Protein AF-0000000078901735 (afdb_homodimer)

Nearest PDB structures (foldseek):
  7tb6-assembly1_A-2  TM=8.812E-01  e=8.054E-28  Stenotrophomonas maltophilia
  9c5g-assembly1_A  TM=8.870E-01  e=1.005E-25  Rhizobium leguminosarum
  7t8l-assembly1_B  TM=7.316E-01  e=4.405E-24  Acinetobacter sp. NEB 394
  7t8l-assembly1_A  TM=7.344E-01  e=2.436E-22  Acinetobacter sp. NEB 394
  7tb5-assembly1_A-2  TM=6.119E-01  e=9.606E-23  Pseudomonas aeruginosa

Foldseek 3Di:
DDPVLLVLLQVQLVCCVQPFWDALVLSCVQVVDDSVVSVVSVVVNCVVPPQQWDADPVVRIIGGHDVHDDDRDDDDPVVVVVLVVCVQVVNVPNVSDDCPRPPDDDDDDAPDLDFDPVLVVVLVVLQVQQKKWFWFFDDPVDPGTDTFIWGFNDWDDLPRFIWGQTQTPVVRATATGTSSGTDDTDDMGHHDDDPVPNQQQPKKKKWKKFFDPPDDPVLRVVLCVVQVNDPRIDIDIDRSNNVCSVCVVLVANDDLVVDDSSVSGMYTPDMDTDD/DDPVLLVLLQVQLVCCVPPFWDALVLSCVQVVDDSVVSVVSVVVNCVVPPPQWDADPVVRIIGGHDVHDDDRYDDDPVVVVVLVVCVQVVNVPNVSDDPPRDPDDDDDDAPDLDFDPVLVVVLVVLQVQQKKWFWFFDDPVDPGTDTFIWGFNDWDDLPRFIWGFTQTPVVRATATGTSSGTDDTDDMGHHDDDPVPNQQQPKKKKWKKFFDPPDDPVLRVVLCVVQVNDPRIDIDIDRSNNVCSVCVVLVANDDLVVDDSSVSGMYTPDMDTDD

Radius of gyration: 25.25 Å; Cα contacts (8 Å, |Δi|>4): 1010; chains: 2; bounding box: 64×62×56 Å

Solvent-accessible surface area (backbone atoms only — not comparable to full-atom values): 29776 Å² total; per-residue (Å²): 130,56,64,56,55,52,52,52,51,30,47,48,39,50,32,25,67,65,57,35,39,46,40,54,64,57,44,22,70,58,61,57,45,50,71,67,53,28,48,48,50,54,51,50,46,43,68,75,40,71,67,31,56,42,79,35,77,91,75,63,31,33,29,48,28,89,79,52,66,71,87,76,43,77,83,49,40,67,52,55,53,48,48,54,52,34,43,75,70,65,60,35,83,73,70,54,71,74,60,89,66,57,60,53,64,52,62,49,75,69,76,63,55,73,45,57,41,69,58,51,39,52,49,45,44,22,31,72,64,46,21,21,34,32,29,36,30,42,40,66,82,35,72,54,67,42,79,45,48,35,30,33,54,30,40,35,34,47,83,79,53,52,24,35,35,19,39,30,65,86,76,69,44,72,47,74,41,56,46,44,34,52,76,44,74,80,45,75,43,77,44,82,78,59,74,86,69,38,56,43,64,72,34,38,27,38,40,31,32,27,58,28,87,80,44,51,72,18,30,38,53,30,46,32,52,45,46,54,33,58,97,62,34,33,79,46,75,36,37,48,69,43,41,66,38,38,29,47,71,68,58,56,70,53,70,54,80,81,39,57,44,90,74,42,45,45,37,78,74,47,78,40,79,54,134,129,56,62,57,55,52,52,52,50,29,47,47,40,51,32,26,67,64,56,35,40,45,40,53,64,60,44,22,72,57,62,55,46,50,72,66,55,28,48,48,50,54,49,50,46,44,68,75,41,69,68,32,56,41,79,36,76,91,76,66,29,33,29,48,28,88,78,53,67,71,86,77,44,75,83,49,39,68,53,56,55,50,48,54,52,35,42,75,70,65,60,35,82,73,69,54,72,73,61,89,65,57,58,54,63,51,63,48,75,68,76,62,55,74,45,59,40,68,58,52,38,51,50,44,45,21,31,70,64,47,20,20,35,32,29,36,32,44,40,68,82,36,71,54,66,41,78,44,48,35,30,34,55,30,38,36,34,48,86,81,55,51,25,34,35,19,40,29,65,85,79,69,44,72,48,73,40,56,46,46,34,51,76,46,75,80,47,75,44,78,44,82,79,60,74,87,70,38,57,45,65,72,35,37,26,38,40,31,32,26,59,29,87,80,45,51,72,19,30,37,53,30,46,33,51,44,46,55,33,57,96,62,34,34,79,44,76,36,37,49,67,41,41,67,39,37,30,47,70,68,58,56,71,52,70,53,80,80,39,56,44,90,74,40,46,45,37,78,72,47,78,42,81,54,132

Organism: Rhodospirillum centenum (strain ATCC 51521 / SW) (NCBI:txid414684)

InterPro domains:
  IPR016634 DNA-binding transcriptional repressor CapW-like [PIRSF015558] (2-267)
  IPR026881 WYL domain [PF13280] (119-185)
  IPR051534 CBASS antivirus and pafABC operon-associated protein [PTHR34580] (100-204)
  IPR059019 DNA-binding transcriptional repressor CapW, winged helix-turn-helix domain [PF26109] (6-85)
  IPR059020 DNA-binding transcriptional repressor CapW, C-terminal dimerisation domain [PF26107] (206-271)

Structure (mmCIF, N/CA/C/O backbone):
data_AF-0000000078901735-model_v1
#
loop_
_entity.id
_entity.type
_entity.pdbx_description
1 polymer 'WYL domain-containing protein'
#
loop_
_atom_site.group_PDB
_atom_site.id
_atom_site.type_symbol
_atom_site.label_atom_id
_atom_site.label_alt_id
_atom_site.label_comp_id
_atom_site.label_asym_id
_atom_site.label_entity_id
_atom_site.label_seq_id
_atom_site.pdbx_PDB_ins_code
_atom_site.Cartn_x
_atom_site.Cartn_y
_atom_site.Cartn_z
_atom_site.occupancy
_atom_site.B_iso_or_equiv
_atom_site.auth_seq_id
_atom_site.auth_comp_id
_atom_site.auth_asym_id
_atom_site.auth_atom_id
_atom_site.pdbx_PDB_model_num
ATOM 1 N N . MET A 1 1 ? 32.562 -7.629 4.133 1 49.19 1 MET A N 1
ATOM 2 C CA . MET A 1 1 ? 32.156 -7.184 2.805 1 49.19 1 MET A CA 1
ATOM 3 C C . MET A 1 1 ? 31.531 -5.789 2.867 1 49.19 1 MET A C 1
ATOM 5 O O . MET A 1 1 ? 30.812 -5.469 3.814 1 49.19 1 MET A O 1
ATOM 9 N N . ARG A 1 2 ? 31.938 -4.867 2.094 1 59.78 2 ARG A N 1
ATOM 10 C CA . ARG A 1 2 ? 31.484 -3.48 2.082 1 59.78 2 ARG A CA 1
ATOM 11 C C . ARG A 1 2 ? 30.016 -3.387 1.713 1 59.78 2 ARG A C 1
ATOM 13 O O . ARG A 1 2 ? 29.516 -4.188 0.918 1 59.78 2 ARG A O 1
ATOM 20 N N . TRP A 1 3 ? 29.359 -2.676 2.422 1 60.59 3 TRP A N 1
ATOM 21 C CA . TRP A 1 3 ? 27.906 -2.498 2.314 1 60.59 3 TRP A CA 1
ATOM 22 C C . TRP A 1 3 ? 27.484 -2.354 0.857 1 60.59 3 TRP A C 1
ATOM 24 O O . TRP A 1 3 ? 26.531 -2.994 0.416 1 60.59 3 TRP A O 1
ATOM 34 N N . GLY A 1 4 ? 28.312 -1.696 0.152 1 69.25 4 GLY A N 1
ATOM 35 C CA . GLY A 1 4 ? 28.016 -1.485 -1.253 1 69.25 4 GLY A CA 1
ATOM 36 C C . GLY A 1 4 ? 28.016 -2.766 -2.064 1 69.25 4 GLY A C 1
ATOM 37 O O . GLY A 1 4 ? 27.125 -3.002 -2.873 1 69.25 4 GLY A O 1
ATOM 38 N N . ILE A 1 5 ? 29.016 -3.549 -1.747 1 76.69 5 ILE A N 1
ATOM 39 C CA . ILE A 1 5 ? 29.141 -4.809 -2.475 1 76.69 5 ILE A CA 1
ATOM 40 C C . ILE A 1 5 ? 27.984 -5.734 -2.1 1 76.69 5 ILE A C 1
ATOM 42 O O . ILE A 1 5 ? 27.375 -6.355 -2.971 1 76.69 5 ILE A O 1
ATOM 46 N N . ARG A 1 6 ? 27.703 -5.789 -0.841 1 81.06 6 ARG A N 1
ATOM 47 C CA . ARG A 1 6 ? 26.625 -6.668 -0.39 1 81.06 6 ARG A CA 1
ATOM 48 C C . ARG A 1 6 ? 25.297 -6.301 -1.06 1 81.06 6 ARG A C 1
ATOM 50 O O . ARG A 1 6 ? 24.547 -7.18 -1.474 1 81.06 6 ARG A O 1
ATOM 57 N N . HIS A 1 7 ? 25.078 -5.039 -1.22 1 80.31 7 HIS A N 1
ATOM 58 C CA . HIS A 1 7 ? 23.844 -4.574 -1.844 1 80.31 7 HIS A CA 1
ATOM 59 C C . HIS A 1 7 ? 23.781 -4.992 -3.309 1 80.31 7 HIS A C 1
ATOM 61 O O . HIS A 1 7 ? 22.719 -5.367 -3.803 1 80.31 7 HIS A O 1
ATOM 67 N N . ARG A 1 8 ? 24.906 -4.895 -3.904 1 85.31 8 ARG A N 1
ATOM 68 C CA . ARG A 1 8 ? 24.922 -5.273 -5.312 1 85.31 8 ARG A CA 1
ATOM 69 C C . ARG A 1 8 ? 24.766 -6.777 -5.48 1 85.31 8 ARG A C 1
ATOM 71 O O . ARG A 1 8 ? 24.109 -7.238 -6.422 1 85.31 8 ARG A O 1
ATOM 78 N N . LEU A 1 9 ? 25.312 -7.547 -4.531 1 89.94 9 LEU A N 1
ATOM 79 C CA . LEU A 1 9 ? 25.156 -8.992 -4.57 1 89.94 9 LEU A CA 1
ATOM 80 C C . LEU A 1 9 ? 23.719 -9.391 -4.289 1 89.94 9 LEU A C 1
ATOM 82 O O . LEU A 1 9 ? 23.188 -10.336 -4.895 1 89.94 9 LEU A O 1
ATOM 86 N N . GLU A 1 10 ? 23.078 -8.641 -3.396 1 86.25 10 GLU A N 1
ATOM 87 C CA . GLU A 1 10 ? 21.656 -8.875 -3.121 1 86.25 10 GLU A CA 1
ATOM 88 C C . GLU A 1 10 ? 20.797 -8.617 -4.355 1 86.25 10 GLU A C 1
ATOM 90 O O . GLU A 1 10 ? 19.844 -9.344 -4.621 1 86.25 10 GLU A O 1
ATOM 95 N N . PHE A 1 11 ? 21.219 -7.652 -5.039 1 85.25 11 PHE A N 1
ATOM 96 C CA . PHE A 1 11 ? 20.516 -7.328 -6.273 1 85.25 11 PHE A CA 1
ATOM 97 C C . PHE A 1 11 ? 20.688 -8.445 -7.297 1 85.25 11 PHE A C 1
ATOM 99 O O . PHE A 1 11 ? 19.719 -8.836 -7.957 1 85.25 11 PHE A O 1
ATOM 106 N N . ILE A 1 12 ? 21.844 -8.922 -7.418 1 89.06 12 ILE A N 1
ATOM 107 C CA . ILE A 1 12 ? 22.109 -10.031 -8.328 1 89.06 12 ILE A CA 1
ATOM 108 C C . ILE A 1 12 ? 21.188 -11.203 -7.984 1 89.06 12 ILE A C 1
ATOM 110 O O . ILE A 1 12 ? 20.5 -11.742 -8.859 1 89.06 12 ILE A O 1
ATOM 114 N N . GLU A 1 13 ? 21.125 -11.492 -6.754 1 90.12 13 GLU A N 1
ATOM 115 C CA . GLU A 1 13 ? 20.328 -12.641 -6.34 1 90.12 13 GLU A CA 1
ATOM 116 C C . GLU A 1 13 ? 18.828 -12.352 -6.48 1 90.12 13 GLU A C 1
ATOM 118 O O . GLU A 1 13 ? 18.047 -13.25 -6.789 1 90.12 13 GLU A O 1
ATOM 123 N N . PHE A 1 14 ? 18.469 -11.133 -6.27 1 86.38 14 PHE A N 1
ATOM 124 C CA . PHE A 1 14 ? 17.062 -10.758 -6.461 1 86.38 14 PHE A CA 1
ATOM 125 C C . PHE A 1 14 ? 16.641 -10.984 -7.906 1 86.38 14 PHE A C 1
ATOM 127 O O . PHE A 1 14 ? 15.602 -11.602 -8.156 1 86.38 14 PHE A O 1
ATOM 134 N N . ARG A 1 15 ? 17.5 -10.562 -8.828 1 86.06 15 ARG A N 1
ATOM 135 C CA . ARG A 1 15 ? 17.219 -10.734 -10.25 1 86.06 15 ARG A CA 1
ATOM 136 C C . ARG A 1 15 ? 17.156 -12.211 -10.617 1 86.06 15 ARG A C 1
ATOM 138 O O . ARG A 1 15 ? 16.281 -12.633 -11.359 1 86.06 15 ARG A O 1
ATOM 145 N N . LEU A 1 16 ? 18.078 -12.875 -10.078 1 89.31 16 LEU A N 1
ATOM 146 C CA . LEU A 1 16 ? 18.172 -14.289 -10.414 1 89.31 16 LEU A CA 1
ATOM 147 C C . LEU A 1 16 ? 17.016 -15.078 -9.805 1 89.31 16 LEU A C 1
ATOM 149 O O . LEU A 1 16 ? 16.422 -15.93 -10.461 1 89.31 16 LEU A O 1
ATOM 153 N N . TYR A 1 17 ? 16.688 -14.742 -8.578 1 89.56 17 TYR A N 1
ATOM 154 C CA . TYR A 1 17 ? 15.68 -15.508 -7.867 1 89.56 17 TYR A CA 1
ATOM 155 C C . TYR A 1 17 ? 14.305 -15.297 -8.492 1 89.56 17 TYR A C 1
ATOM 157 O O . TYR A 1 17 ? 13.586 -16.266 -8.773 1 89.56 17 TYR A O 1
ATOM 165 N N . TRP A 1 18 ? 13.953 -14.078 -8.789 1 86.88 18 TRP A N 1
ATOM 166 C CA . TRP A 1 18 ? 12.602 -13.773 -9.258 1 86.88 18 TRP A CA 1
ATOM 167 C C . TRP A 1 18 ? 12.547 -13.766 -10.781 1 86.88 18 TRP A C 1
ATOM 169 O O . TRP A 1 18 ? 11.508 -14.07 -11.375 1 86.88 18 TRP A O 1
ATOM 179 N N . GLY A 1 19 ? 13.656 -13.398 -11.414 1 84.44 19 GLY A N 1
ATOM 180 C CA . GLY A 1 19 ? 13.633 -13.203 -12.859 1 84.44 19 GLY A CA 1
ATOM 181 C C . GLY A 1 19 ? 14.406 -14.273 -13.609 1 84.44 19 GLY A C 1
ATOM 182 O O . GLY A 1 19 ? 14.211 -14.445 -14.82 1 84.44 19 GLY A O 1
ATOM 183 N N . GLY A 1 20 ? 15.359 -14.852 -12.953 1 86 20 GLY A N 1
ATOM 184 C CA . GLY A 1 20 ? 16.078 -15.961 -13.562 1 86 20 GLY A CA 1
ATOM 185 C C . GLY A 1 20 ? 17.344 -15.523 -14.289 1 86 20 GLY A C 1
ATOM 186 O O . GLY A 1 20 ? 18.156 -16.359 -14.672 1 86 20 GLY A O 1
ATOM 187 N N . THR A 1 21 ? 17.484 -14.188 -14.5 1 89.06 21 THR A N 1
ATOM 188 C CA . THR A 1 21 ? 18.641 -13.742 -15.258 1 89.06 21 THR A CA 1
ATOM 189 C C . THR A 1 21 ? 19.203 -12.445 -14.672 1 89.06 21 THR A C 1
ATOM 191 O O . THR A 1 21 ? 18.5 -11.734 -13.945 1 89.06 21 THR A O 1
ATOM 194 N N . VAL A 1 22 ? 20.469 -12.266 -14.953 1 90.62 22 VAL A N 1
ATOM 195 C CA . VAL A 1 22 ? 21.125 -11.008 -14.609 1 90.62 22 VAL A CA 1
ATOM 196 C C . VAL A 1 22 ? 22.281 -10.758 -15.562 1 90.62 22 VAL A C 1
ATOM 198 O O . VAL A 1 22 ? 22.938 -11.695 -16.016 1 90.62 22 VAL A O 1
ATOM 201 N N . ASN A 1 23 ? 22.406 -9.594 -15.938 1 91.88 23 ASN A N 1
ATOM 202 C CA . ASN A 1 23 ? 23.562 -9.242 -16.766 1 91.88 23 ASN A CA 1
ATOM 203 C C . ASN A 1 23 ? 24.25 -7.98 -16.266 1 91.88 23 ASN A C 1
ATOM 205 O O . ASN A 1 23 ? 23.797 -7.367 -15.289 1 91.88 23 ASN A O 1
ATOM 209 N N . ARG A 1 24 ? 25.391 -7.738 -16.859 1 91.44 24 ARG A N 1
ATOM 210 C CA . ARG A 1 24 ? 26.219 -6.621 -16.406 1 91.44 24 ARG A CA 1
ATOM 211 C C . ARG A 1 24 ? 25.469 -5.301 -16.516 1 91.44 24 ARG A C 1
ATOM 213 O O . ARG A 1 24 ? 25.594 -4.434 -15.648 1 91.44 24 ARG A O 1
ATOM 220 N N . SER A 1 25 ? 24.656 -5.168 -17.562 1 89.56 25 SER A N 1
ATOM 221 C CA . SER A 1 25 ? 23.938 -3.922 -17.781 1 89.56 25 SER A CA 1
ATOM 222 C C . SER A 1 25 ? 22.953 -3.646 -16.656 1 89.56 25 SER A C 1
ATOM 224 O O . SER A 1 25 ? 22.703 -2.49 -16.312 1 89.56 25 SER A O 1
ATOM 226 N N . ASP A 1 26 ? 22.391 -4.699 -16.094 1 84.81 26 ASP A N 1
ATOM 227 C CA . ASP A 1 26 ? 21.469 -4.547 -14.977 1 84.81 26 ASP A CA 1
ATOM 228 C C . ASP A 1 26 ? 22.156 -3.85 -13.797 1 84.81 26 ASP A C 1
ATOM 230 O O . ASP A 1 26 ? 21.578 -2.943 -13.195 1 84.81 26 ASP A O 1
ATOM 234 N N . LEU A 1 27 ? 23.375 -4.273 -13.516 1 86.19 27 LEU A N 1
ATOM 235 C CA . LEU A 1 27 ? 24.141 -3.709 -12.414 1 86.19 27 LEU A CA 1
ATOM 236 C C . LEU A 1 27 ? 24.562 -2.277 -12.719 1 86.19 27 LEU A C 1
ATOM 238 O O . LEU A 1 27 ? 24.453 -1.394 -11.867 1 86.19 27 LEU A O 1
ATOM 242 N N . MET A 1 28 ? 24.984 -2.117 -13.914 1 85.56 28 MET A N 1
ATOM 243 C CA . MET A 1 28 ? 25.453 -0.796 -14.32 1 85.56 28 MET A CA 1
ATOM 244 C C . MET A 1 28 ? 24.328 0.235 -14.227 1 85.56 28 MET A C 1
ATOM 246 O O . MET A 1 28 ? 24.531 1.335 -13.711 1 85.56 28 MET A O 1
ATOM 250 N N . GLU A 1 29 ? 23.203 -0.129 -14.711 1 77.88 29 GLU A N 1
ATOM 251 C CA . GLU A 1 29 ? 22.062 0.771 -14.734 1 77.88 29 GLU A CA 1
ATOM 252 C C . GLU A 1 29 ? 21.547 1.042 -13.328 1 77.88 29 GLU A C 1
ATOM 254 O O . GLU A 1 29 ? 21.25 2.188 -12.977 1 77.88 29 GLU A O 1
ATOM 259 N N . ARG A 1 30 ? 21.594 0.037 -12.5 1 75.06 30 ARG A N 1
ATOM 260 C CA . ARG A 1 30 ? 20.984 0.145 -11.18 1 75.06 30 ARG A CA 1
ATOM 261 C C . ARG A 1 30 ? 21.922 0.88 -10.219 1 75.06 30 ARG A C 1
ATOM 263 O O . ARG A 1 30 ? 21.453 1.644 -9.359 1 75.06 30 ARG A O 1
ATOM 270 N N . PHE A 1 31 ? 23.188 0.615 -10.367 1 76.62 31 PHE A N 1
ATOM 271 C CA . PHE A 1 31 ? 24.109 1.104 -9.352 1 76.62 31 PHE A CA 1
ATOM 272 C C . PHE A 1 31 ? 25.062 2.146 -9.93 1 76.62 31 PHE A C 1
ATOM 274 O O . PHE A 1 31 ? 25.859 2.74 -9.195 1 76.62 31 PHE A O 1
ATOM 281 N N . ASP A 1 32 ? 24.891 2.361 -11.188 1 75.56 32 ASP A N 1
ATOM 282 C CA . ASP A 1 32 ? 25.75 3.324 -11.875 1 75.56 32 ASP A CA 1
ATOM 283 C C . ASP A 1 32 ? 27.219 2.998 -11.664 1 75.56 32 ASP A C 1
ATOM 285 O O . ASP A 1 32 ? 28 3.846 -11.211 1 75.56 32 ASP A O 1
ATOM 289 N N . ILE A 1 33 ? 27.516 1.856 -11.969 1 82.56 33 ILE A N 1
ATOM 290 C CA . ILE A 1 33 ? 28.906 1.391 -11.844 1 82.56 33 ILE A CA 1
ATOM 291 C C . ILE A 1 33 ? 29.453 1.03 -13.219 1 82.56 33 ILE A C 1
ATOM 293 O O . ILE A 1 33 ? 28.703 0.936 -14.188 1 82.56 33 ILE A O 1
ATOM 297 N N . SER A 1 34 ? 30.719 0.965 -13.266 1 89.19 34 SER A N 1
ATOM 298 C CA . SER A 1 34 ? 31.375 0.64 -14.531 1 89.19 34 SER A CA 1
ATOM 299 C C . SER A 1 34 ? 31.172 -0.823 -14.906 1 89.19 34 SER A C 1
ATOM 301 O O . SER A 1 34 ? 30.781 -1.636 -14.055 1 89.19 34 SER A O 1
ATOM 303 N N . ILE A 1 35 ? 31.469 -1.065 -16.188 1 93.44 35 ILE A N 1
ATOM 304 C CA . ILE A 1 35 ? 31.359 -2.434 -16.672 1 93.44 35 ILE A CA 1
ATOM 305 C C . ILE A 1 35 ? 32.344 -3.33 -15.93 1 93.44 35 ILE A C 1
ATOM 307 O O . ILE A 1 35 ? 32.062 -4.5 -15.664 1 93.44 35 ILE A O 1
ATOM 311 N N . ASN A 1 36 ? 33.5 -2.762 -15.547 1 94.38 36 ASN A N 1
ATOM 312 C CA . ASN A 1 36 ? 34.5 -3.525 -14.812 1 94.38 36 ASN A CA 1
ATOM 313 C C . ASN A 1 36 ? 34.031 -3.875 -13.406 1 94.38 36 ASN A C 1
ATOM 315 O O . ASN A 1 36 ? 34.25 -4.996 -12.938 1 94.38 36 ASN A O 1
ATOM 319 N N . GLN A 1 37 ? 33.375 -2.959 -12.82 1 91.19 37 GLN A N 1
ATOM 320 C CA . GLN A 1 37 ? 32.844 -3.203 -11.492 1 91.19 37 GLN A CA 1
ATOM 321 C C . GLN A 1 37 ? 31.734 -4.254 -11.539 1 91.19 37 GLN A C 1
ATOM 323 O O . GLN A 1 37 ? 31.688 -5.152 -10.695 1 91.19 37 GLN A O 1
ATOM 328 N N . ALA A 1 38 ? 30.875 -4.094 -12.562 1 93.31 38 ALA A N 1
ATOM 329 C CA . ALA A 1 38 ? 29.781 -5.047 -12.727 1 93.31 38 ALA A CA 1
ATOM 330 C C . ALA A 1 38 ? 30.312 -6.457 -12.969 1 93.31 38 ALA A C 1
ATOM 332 O O . ALA A 1 38 ? 29.828 -7.422 -12.375 1 93.31 38 ALA A O 1
ATOM 333 N N . SER A 1 39 ? 31.328 -6.504 -13.766 1 94.56 39 SER A N 1
ATOM 334 C CA . SER A 1 39 ? 31.969 -7.793 -14.031 1 94.56 39 SER A CA 1
ATOM 335 C C . SER A 1 39 ? 32.594 -8.367 -12.773 1 94.56 39 SER A C 1
ATOM 337 O O . SER A 1 39 ? 32.531 -9.57 -12.523 1 94.56 39 SER A O 1
ATOM 339 N N . GLY A 1 40 ? 33.219 -7.48 -12.047 1 95.12 40 GLY A N 1
ATOM 340 C CA . GLY A 1 40 ? 33.812 -7.891 -10.789 1 95.12 40 GLY A CA 1
ATOM 341 C C . GLY A 1 40 ? 32.812 -8.438 -9.797 1 95.12 40 GLY A C 1
ATOM 342 O O . GLY A 1 40 ? 33.062 -9.438 -9.117 1 95.12 40 GLY A O 1
ATOM 343 N N . ASP A 1 41 ? 31.688 -7.844 -9.758 1 94.25 41 ASP A N 1
ATOM 344 C CA . ASP A 1 41 ? 30.625 -8.297 -8.859 1 94.25 41 ASP A CA 1
ATOM 345 C C . ASP A 1 41 ? 30.125 -9.68 -9.258 1 94.25 41 ASP A C 1
ATOM 347 O O . ASP A 1 41 ? 29.891 -10.539 -8.398 1 94.25 41 ASP A O 1
ATOM 351 N N . LEU A 1 42 ? 29.938 -9.852 -10.547 1 95.38 42 LEU A N 1
ATOM 352 C CA . LEU A 1 42 ? 29.453 -11.141 -11.031 1 95.38 42 LEU A CA 1
ATOM 353 C C . LEU A 1 42 ? 30.5 -12.234 -10.789 1 95.38 42 LEU A C 1
ATOM 355 O O . LEU A 1 42 ? 30.141 -13.359 -10.422 1 95.38 42 LEU A O 1
ATOM 359 N N . THR A 1 43 ? 31.734 -11.867 -10.938 1 94.94 43 THR A N 1
ATOM 360 C CA . THR A 1 43 ? 32.812 -12.805 -10.648 1 94.94 43 THR A CA 1
ATOM 361 C C . THR A 1 43 ? 32.844 -13.133 -9.156 1 94.94 43 THR A C 1
ATOM 363 O O . THR A 1 43 ? 33 -14.297 -8.773 1 94.94 43 THR A O 1
ATOM 366 N N . ARG A 1 44 ? 32.75 -12.125 -8.398 1 94.94 44 ARG A N 1
ATOM 367 C CA . ARG A 1 44 ? 32.719 -12.32 -6.953 1 94.94 44 ARG A CA 1
ATOM 368 C C . ARG A 1 44 ? 31.547 -13.227 -6.555 1 94.94 44 ARG A C 1
ATOM 370 O O . ARG A 1 44 ? 31.719 -14.133 -5.734 1 94.94 44 ARG A O 1
ATOM 377 N N . TYR A 1 45 ? 30.406 -13.016 -7.129 1 95.81 45 TYR A N 1
ATOM 378 C CA . TYR A 1 45 ? 29.234 -13.82 -6.824 1 95.81 45 TYR A CA 1
ATOM 379 C C . TYR A 1 45 ? 29.469 -15.281 -7.195 1 95.81 45 TYR A C 1
ATOM 381 O O . TYR A 1 45 ? 29.125 -16.188 -6.43 1 95.81 45 TYR A O 1
ATOM 389 N N . GLN A 1 46 ? 30.078 -15.484 -8.305 1 95.06 46 GLN A N 1
ATOM 390 C CA . GLN A 1 46 ? 30.359 -16.844 -8.758 1 95.06 46 GLN A CA 1
ATOM 391 C C . GLN A 1 46 ? 31.297 -17.562 -7.797 1 95.06 46 GLN A C 1
ATOM 393 O O . GLN A 1 46 ? 31.188 -18.766 -7.586 1 95.06 46 GLN A O 1
ATOM 398 N N . SER A 1 47 ? 32.188 -16.781 -7.258 1 94.69 47 SER A N 1
ATOM 399 C CA . SER A 1 47 ? 33.125 -17.359 -6.285 1 94.69 47 SER A CA 1
ATOM 400 C C . SER A 1 47 ? 32.406 -17.688 -4.98 1 94.69 47 SER A C 1
ATOM 402 O O . SER A 1 47 ? 32.688 -18.719 -4.352 1 94.69 47 SER A O 1
ATOM 404 N N . MET A 1 48 ? 31.5 -16.891 -4.602 1 94.19 48 MET A N 1
ATOM 405 C CA . MET A 1 48 ? 30.766 -17.062 -3.35 1 94.19 48 MET A CA 1
ATOM 406 C C . MET A 1 48 ? 29.75 -18.203 -3.455 1 94.19 48 MET A C 1
ATOM 408 O O . MET A 1 48 ? 29.484 -18.891 -2.473 1 94.19 48 MET A O 1
ATOM 412 N N . ALA A 1 49 ? 29.141 -18.344 -4.598 1 94.94 49 ALA A N 1
ATOM 413 C CA . ALA A 1 49 ? 28.109 -19.344 -4.828 1 94.94 49 ALA A CA 1
ATOM 414 C C . ALA A 1 49 ? 28.344 -20.078 -6.141 1 94.94 49 ALA A C 1
ATOM 416 O O . ALA A 1 49 ? 27.578 -19.938 -7.09 1 94.94 49 ALA A O 1
ATOM 417 N N . PRO A 1 50 ? 29.375 -20.969 -6.004 1 92.75 50 PRO A N 1
ATOM 418 C CA . PRO A 1 50 ? 29.688 -21.719 -7.227 1 92.75 50 PRO A CA 1
ATOM 419 C C . PRO A 1 50 ? 28.516 -22.562 -7.723 1 92.75 50 PRO A C 1
ATOM 421 O O . PRO A 1 50 ? 27.859 -23.234 -6.922 1 92.75 50 PRO A O 1
ATOM 424 N N . GLY A 1 51 ? 28.203 -22.453 -8.984 1 92.94 51 GLY A N 1
ATOM 425 C CA . GLY A 1 51 ? 27.156 -23.281 -9.57 1 92.94 51 GLY A CA 1
ATOM 426 C C . GLY A 1 51 ? 25.797 -22.594 -9.602 1 92.94 51 GLY A C 1
ATOM 427 O O . GLY A 1 51 ? 24.859 -23.094 -10.211 1 92.94 51 GLY A O 1
ATOM 428 N N . ASN A 1 52 ? 25.672 -21.422 -8.93 1 95.19 52 ASN A N 1
ATOM 429 C CA . ASN A 1 52 ? 24.391 -20.719 -8.852 1 95.19 52 ASN A CA 1
ATOM 430 C C . ASN A 1 52 ? 24 -20.109 -10.203 1 95.19 52 ASN A C 1
ATOM 432 O O . ASN A 1 52 ? 22.828 -19.953 -10.5 1 95.19 52 ASN A O 1
ATOM 436 N N . ILE A 1 53 ? 25.031 -19.781 -10.938 1 95 53 ILE A N 1
ATOM 437 C CA . ILE A 1 53 ? 24.703 -19.141 -12.203 1 95 53 ILE A CA 1
ATOM 438 C C . ILE A 1 53 ? 25.562 -19.703 -13.32 1 95 53 ILE A C 1
ATOM 440 O O . ILE A 1 53 ? 26.641 -20.25 -13.07 1 95 53 ILE A O 1
ATOM 444 N N . ARG A 1 54 ? 25.047 -19.625 -14.5 1 93.88 54 ARG A N 1
ATOM 445 C CA . ARG A 1 54 ? 25.734 -20 -15.734 1 93.88 54 ARG A CA 1
ATOM 446 C C . ARG A 1 54 ? 25.578 -18.938 -16.797 1 93.88 54 ARG A C 1
ATOM 448 O O . ARG A 1 54 ? 24.5 -18.344 -16.938 1 93.88 54 ARG A O 1
ATOM 455 N N . TYR A 1 55 ? 26.656 -18.766 -17.453 1 92.88 55 TYR A N 1
ATOM 456 C CA . TYR A 1 55 ? 26.594 -17.75 -18.5 1 92.88 55 TYR A CA 1
ATOM 457 C C . TYR A 1 55 ? 25.953 -18.312 -19.766 1 92.88 55 TYR A C 1
ATOM 459 O O . TYR A 1 55 ? 26.328 -19.406 -20.234 1 92.88 55 TYR A O 1
ATOM 467 N N . ASP A 1 56 ? 24.922 -17.656 -20.219 1 92.44 56 ASP A N 1
ATOM 468 C CA . ASP A 1 56 ? 24.266 -17.953 -21.5 1 92.44 56 ASP A CA 1
ATOM 469 C C . ASP A 1 56 ? 24.828 -17.078 -22.625 1 92.44 56 ASP A C 1
ATOM 471 O O . ASP A 1 56 ? 24.438 -15.914 -22.75 1 92.44 56 ASP A O 1
ATOM 475 N N . LYS A 1 57 ? 25.578 -17.656 -23.453 1 90.88 57 LYS A N 1
ATOM 476 C CA . LYS A 1 57 ? 26.266 -16.922 -24.5 1 90.88 57 LYS A CA 1
ATOM 477 C C . LYS A 1 57 ? 25.266 -16.344 -25.516 1 90.88 57 LYS A C 1
ATOM 479 O O . LYS A 1 57 ? 25.422 -15.219 -25.984 1 90.88 57 LYS A O 1
ATOM 484 N N . SER A 1 58 ? 24.266 -17.156 -25.812 1 90.94 58 SER A N 1
ATOM 485 C CA . SER A 1 58 ? 23.281 -16.734 -26.797 1 90.94 58 SER A CA 1
ATOM 486 C C . SER A 1 58 ? 22.453 -15.555 -26.297 1 90.94 58 SER A C 1
ATOM 488 O O . SER A 1 58 ? 22.234 -14.594 -27.031 1 90.94 58 SER A O 1
ATOM 490 N N . ALA A 1 59 ? 22.109 -15.562 -25.016 1 87.19 59 ALA A N 1
ATOM 491 C CA . ALA A 1 59 ? 21.266 -14.516 -24.438 1 87.19 59 ALA A CA 1
ATOM 492 C C . ALA A 1 59 ? 22.109 -13.406 -23.828 1 87.19 59 ALA A C 1
ATOM 494 O O . ALA A 1 59 ? 21.578 -12.359 -23.438 1 87.19 59 ALA A O 1
ATOM 495 N N . LYS A 1 60 ? 23.391 -13.648 -23.766 1 87.94 60 LYS A N 1
ATOM 496 C CA . LYS A 1 60 ? 24.344 -12.68 -23.234 1 87.94 60 LYS A CA 1
ATOM 497 C C . LYS A 1 60 ? 23.969 -12.266 -21.812 1 87.94 60 LYS A C 1
ATOM 499 O O . LYS A 1 60 ? 23.922 -11.078 -21.5 1 87.94 60 LYS A O 1
ATOM 504 N N . CYS A 1 61 ? 23.609 -13.227 -21.062 1 92.62 61 CYS A N 1
ATOM 505 C CA . CYS A 1 61 ? 23.281 -12.984 -19.656 1 92.62 61 CYS A CA 1
ATOM 506 C C . CYS A 1 61 ? 23.594 -14.211 -18.812 1 92.62 61 CYS A C 1
ATOM 508 O O . CYS A 1 61 ? 23.891 -15.281 -19.344 1 92.62 61 CYS A O 1
ATOM 510 N N . TYR A 1 62 ? 23.703 -13.945 -17.484 1 94.25 62 TYR A N 1
ATOM 511 C CA . TYR A 1 62 ? 23.812 -15.039 -16.531 1 94.25 62 TYR A CA 1
ATOM 512 C C . TYR A 1 62 ? 22.422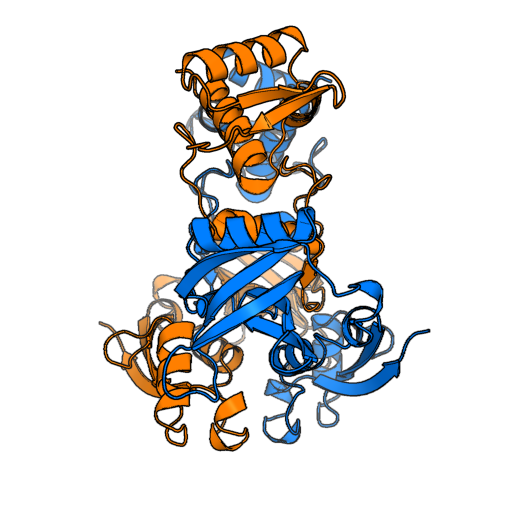 -15.57 -16.156 1 94.25 62 TYR A C 1
ATOM 514 O O . TYR A 1 62 ? 21.5 -14.797 -15.953 1 94.25 62 TYR A O 1
ATOM 522 N N . ARG A 1 63 ? 22.312 -16.875 -16.141 1 92.81 63 ARG A N 1
ATOM 523 C CA . ARG A 1 63 ? 21.062 -17.516 -15.766 1 92.81 63 ARG A CA 1
ATOM 524 C C . ARG A 1 63 ? 21.219 -18.281 -14.453 1 92.81 63 ARG A C 1
ATOM 526 O O . ARG A 1 63 ? 22.25 -18.906 -14.211 1 92.81 63 ARG A O 1
ATOM 533 N N . ALA A 1 64 ? 20.156 -18.203 -13.719 1 91.94 64 ALA A N 1
ATOM 534 C CA . ALA A 1 64 ? 20.125 -19.047 -12.531 1 91.94 64 ALA A CA 1
ATOM 535 C C . ALA A 1 64 ? 20.172 -20.531 -12.914 1 91.94 64 ALA A C 1
ATOM 537 O O . ALA A 1 64 ? 19.453 -20.969 -13.812 1 91.94 64 ALA A O 1
ATOM 538 N N . ALA A 1 65 ? 21.109 -21.234 -12.32 1 91.75 65 ALA A N 1
ATOM 539 C CA . ALA A 1 65 ? 21.219 -22.672 -12.555 1 91.75 65 ALA A CA 1
ATOM 540 C C . ALA A 1 65 ? 20.078 -23.422 -11.859 1 91.75 65 ALA A C 1
ATOM 542 O O . ALA A 1 65 ? 19.422 -22.891 -10.969 1 91.75 65 ALA A O 1
ATOM 543 N N . PRO A 1 66 ? 20.031 -24.688 -12.43 1 83.31 66 PRO A N 1
ATOM 544 C CA . PRO A 1 66 ? 19.094 -25.531 -11.672 1 83.31 66 PRO A CA 1
ATOM 545 C C . PRO A 1 66 ? 19.5 -25.688 -10.211 1 83.31 66 PRO A C 1
ATOM 547 O O . PRO A 1 66 ? 20.703 -25.781 -9.906 1 83.31 66 PRO A O 1
ATOM 550 N N . GLY A 1 67 ? 18.922 -25.438 -9.266 1 85.19 67 GLY A N 1
ATOM 551 C CA . GLY A 1 67 ? 19.219 -25.562 -7.852 1 85.19 67 GLY A CA 1
ATOM 552 C C . GLY A 1 67 ? 19.625 -24.234 -7.211 1 85.19 67 GLY A C 1
ATOM 553 O O . GLY A 1 67 ? 20.156 -24.219 -6.105 1 85.19 67 GLY A O 1
ATOM 554 N N . PHE A 1 68 ? 19.578 -23.25 -7.949 1 91.69 68 PHE A N 1
ATOM 555 C CA . PHE A 1 68 ? 19.891 -21.922 -7.449 1 91.69 68 PHE A CA 1
ATOM 556 C C . PHE A 1 68 ? 19.406 -21.75 -6.016 1 91.69 68 PHE A C 1
ATOM 558 O O . PHE A 1 68 ? 18.266 -22.047 -5.699 1 91.69 68 PHE A O 1
ATOM 565 N N . GLN A 1 69 ? 20.328 -21.344 -5.137 1 91.19 69 GLN A N 1
ATOM 566 C CA . GLN A 1 69 ? 20.031 -21 -3.752 1 91.19 69 GLN A CA 1
ATOM 567 C C . GLN A 1 69 ? 20.703 -19.688 -3.352 1 91.19 69 GLN A C 1
ATOM 569 O O . GLN A 1 69 ? 21.938 -19.594 -3.318 1 91.19 69 GLN A O 1
ATOM 574 N N . PRO A 1 70 ? 19.875 -18.734 -3.062 1 93.44 70 PRO A N 1
ATOM 575 C CA . PRO A 1 70 ? 20.5 -17.484 -2.646 1 93.44 70 PRO A CA 1
ATOM 576 C C . PRO A 1 70 ? 21.375 -17.656 -1.398 1 93.44 70 PRO A C 1
ATOM 578 O O . PRO A 1 70 ? 21.016 -18.406 -0.495 1 93.44 70 PRO A O 1
ATOM 581 N N . VAL A 1 71 ? 22.469 -16.938 -1.372 1 94.31 71 VAL A N 1
ATOM 582 C CA . VAL A 1 71 ? 23.375 -17.031 -0.236 1 94.31 71 VAL A CA 1
ATOM 583 C C . VAL A 1 71 ? 23.516 -15.672 0.443 1 94.31 71 VAL A C 1
ATOM 585 O O . VAL A 1 71 ? 24.016 -15.57 1.566 1 94.31 71 VAL A O 1
ATOM 588 N N . VAL A 1 72 ? 23.062 -14.633 -0.203 1 90.88 72 VAL A N 1
ATOM 589 C CA . VAL A 1 72 ? 23.125 -13.281 0.35 1 90.88 72 VAL A CA 1
ATOM 590 C C . VAL A 1 72 ? 21.719 -12.781 0.667 1 90.88 72 VAL A C 1
ATOM 592 O O . VAL A 1 72 ? 21.453 -12.32 1.779 1 90.88 72 VAL A O 1
ATOM 595 N N . LEU A 1 73 ? 20.844 -13.016 -0.247 1 86.44 73 LEU A N 1
ATOM 596 C CA . LEU A 1 73 ? 19.469 -12.539 -0.158 1 86.44 73 LEU A CA 1
ATOM 597 C C . LEU A 1 73 ? 18.578 -13.547 0.571 1 86.44 73 LEU A C 1
ATOM 599 O O . LEU A 1 73 ? 18.688 -14.75 0.332 1 86.44 73 LEU A O 1
ATOM 603 N N . THR A 1 74 ? 17.875 -13.102 1.496 1 87.5 74 THR A N 1
ATOM 604 C CA . THR A 1 74 ? 16.766 -13.906 1.991 1 87.5 74 THR A CA 1
ATOM 605 C C . THR A 1 74 ? 15.492 -13.602 1.2 1 87.5 74 THR A C 1
ATOM 607 O O . THR A 1 74 ? 14.961 -12.492 1.258 1 87.5 74 THR A O 1
ATOM 610 N N . PRO A 1 75 ? 15.102 -14.578 0.438 1 87.75 75 PRO A N 1
ATOM 611 C CA . PRO A 1 75 ? 13.891 -14.32 -0.336 1 87.75 75 PRO A CA 1
ATOM 612 C C . PRO A 1 75 ? 12.719 -13.867 0.535 1 87.75 75 PRO A C 1
ATOM 614 O O . PRO A 1 75 ? 12.523 -14.391 1.635 1 87.75 75 PRO A O 1
ATOM 617 N N . ASP A 1 76 ? 12.031 -12.875 0.093 1 87.25 76 ASP A N 1
ATOM 618 C CA . ASP A 1 76 ? 10.938 -12.242 0.83 1 87.25 76 ASP A CA 1
ATOM 619 C C . ASP A 1 76 ? 9.781 -11.883 -0.1 1 87.25 76 ASP A C 1
ATOM 621 O O . ASP A 1 76 ? 9.875 -10.922 -0.869 1 87.25 76 ASP A O 1
ATOM 625 N N . SER A 1 77 ? 8.719 -12.672 -0.002 1 90.5 77 SER A N 1
ATOM 626 C CA . SER A 1 77 ? 7.551 -12.461 -0.853 1 90.5 77 SER A CA 1
ATOM 627 C C . SER A 1 77 ? 6.941 -11.078 -0.625 1 90.5 77 SER A C 1
ATOM 629 O O . SER A 1 77 ? 6.527 -10.414 -1.575 1 90.5 77 SER A O 1
ATOM 631 N N . ASP A 1 78 ? 6.926 -10.656 0.633 1 87 78 ASP A N 1
ATOM 632 C CA . ASP A 1 78 ? 6.32 -9.375 0.961 1 87 78 ASP A CA 1
ATOM 633 C C . ASP A 1 78 ? 7.055 -8.227 0.269 1 87 78 ASP A C 1
ATOM 635 O O . ASP A 1 78 ? 6.422 -7.301 -0.249 1 87 78 ASP A O 1
ATOM 639 N N . ARG A 1 79 ? 8.305 -8.312 0.252 1 82.25 79 ARG A N 1
ATOM 640 C CA . ARG A 1 79 ? 9.102 -7.273 -0.393 1 82.25 79 ARG A CA 1
ATOM 641 C C . ARG A 1 79 ? 8.852 -7.246 -1.897 1 82.25 79 ARG A C 1
ATOM 643 O O . ARG A 1 79 ? 8.703 -6.176 -2.486 1 82.25 79 ARG A O 1
ATOM 650 N N . TYR A 1 80 ? 8.883 -8.398 -2.51 1 86.19 80 TYR A N 1
ATOM 651 C CA . TYR A 1 80 ? 8.648 -8.492 -3.945 1 86.19 80 TYR A CA 1
ATOM 652 C C . TYR A 1 80 ? 7.27 -7.941 -4.305 1 86.19 80 TYR A C 1
ATOM 654 O O . TYR A 1 80 ? 7.137 -7.145 -5.234 1 86.19 80 TYR A O 1
ATOM 662 N N . LEU A 1 81 ? 6.258 -8.375 -3.564 1 89.81 81 LEU A N 1
ATOM 663 C CA . LEU A 1 81 ? 4.883 -7.973 -3.84 1 89.81 81 LEU A CA 1
ATOM 664 C C . LEU A 1 81 ? 4.676 -6.492 -3.541 1 89.81 81 LEU A C 1
ATOM 666 O O . LEU A 1 81 ? 3.895 -5.82 -4.223 1 89.81 81 LEU A O 1
ATOM 670 N N . ALA A 1 82 ? 5.34 -5.973 -2.504 1 85.25 82 ALA A N 1
ATOM 671 C CA . ALA A 1 82 ? 5.301 -4.539 -2.229 1 85.25 82 ALA A CA 1
ATOM 672 C C . ALA A 1 82 ? 5.891 -3.74 -3.387 1 85.25 82 ALA A C 1
ATOM 674 O O . ALA A 1 82 ? 5.375 -2.678 -3.742 1 85.25 82 ALA A O 1
ATOM 675 N N . TRP A 1 83 ? 6.93 -4.242 -3.922 1 81 83 TRP A N 1
ATOM 676 C CA . TRP A 1 83 ? 7.551 -3.605 -5.078 1 81 83 TRP A CA 1
ATOM 677 C C . TRP A 1 83 ? 6.578 -3.535 -6.25 1 81 83 TRP A C 1
ATOM 679 O O . TRP A 1 83 ? 6.465 -2.5 -6.906 1 81 83 TRP A O 1
ATOM 689 N N . LEU A 1 84 ? 5.91 -4.602 -6.551 1 86.94 84 LEU A N 1
ATOM 690 C CA . LEU A 1 84 ? 4.926 -4.617 -7.625 1 86.94 84 LEU A CA 1
ATOM 691 C C . LEU A 1 84 ? 3.852 -3.559 -7.391 1 86.94 84 LEU A C 1
ATOM 693 O O . LEU A 1 84 ? 3.438 -2.871 -8.328 1 86.94 84 LEU A O 1
ATOM 697 N N . ARG A 1 85 ? 3.418 -3.434 -6.137 1 88 85 ARG A N 1
ATOM 698 C CA . ARG A 1 85 ? 2.398 -2.445 -5.801 1 88 85 ARG A CA 1
ATOM 699 C C . ARG A 1 85 ? 2.912 -1.028 -6.027 1 88 85 ARG A C 1
ATOM 701 O O . ARG A 1 85 ? 2.201 -0.182 -6.57 1 88 85 ARG A O 1
ATOM 708 N N . LEU A 1 86 ? 4.125 -0.753 -5.613 1 81.44 86 LEU A N 1
ATOM 709 C CA . LEU A 1 86 ? 4.723 0.564 -5.805 1 81.44 86 LEU A CA 1
ATOM 710 C C . LEU A 1 86 ? 4.875 0.883 -7.289 1 81.44 86 LEU A C 1
ATOM 712 O O . LEU A 1 86 ? 4.656 2.021 -7.707 1 81.44 86 LEU A O 1
ATOM 716 N N . ASP A 1 87 ? 5.238 -0.12 -8.016 1 80.88 87 ASP A N 1
ATOM 717 C CA . ASP A 1 87 ? 5.34 0.043 -9.469 1 80.88 87 ASP A CA 1
ATOM 718 C C . ASP A 1 87 ? 3.988 0.41 -10.07 1 80.88 87 ASP A C 1
ATOM 720 O O . ASP A 1 87 ? 3.902 1.315 -10.906 1 80.88 87 ASP A O 1
ATOM 724 N N . ALA A 1 88 ? 2.996 -0.241 -9.664 1 84.12 88 ALA A N 1
ATOM 725 C CA . ALA A 1 88 ? 1.647 0.01 -10.156 1 84.12 88 ALA A CA 1
ATOM 726 C C . ALA A 1 88 ? 1.199 1.433 -9.836 1 84.12 88 ALA A C 1
ATOM 728 O O . ALA A 1 88 ? 0.429 2.033 -10.586 1 84.12 88 ALA A O 1
ATOM 729 N N . GLU A 1 89 ? 1.739 1.937 -8.719 1 79.81 89 GLU A N 1
ATOM 730 C CA . GLU A 1 89 ? 1.392 3.289 -8.297 1 79.81 89 GLU A CA 1
ATOM 731 C C . GLU A 1 89 ? 2.275 4.328 -8.984 1 79.81 89 GLU A C 1
ATOM 733 O O . GLU A 1 89 ? 2.096 5.531 -8.789 1 79.81 89 GLU A O 1
ATOM 738 N N . GLY A 1 90 ? 3.248 3.846 -9.758 1 75.12 90 GLY A N 1
ATOM 739 C CA . GLY A 1 90 ? 4.148 4.75 -10.453 1 75.12 90 GLY A CA 1
ATOM 740 C C . GLY A 1 90 ? 5.219 5.34 -9.555 1 75.12 90 GLY A C 1
ATOM 741 O O . GLY A 1 90 ? 5.777 6.395 -9.859 1 75.12 90 GLY A O 1
ATOM 742 N N . ILE A 1 91 ? 5.379 4.82 -8.406 1 69.31 91 ILE A N 1
ATOM 743 C CA . ILE A 1 91 ? 6.32 5.359 -7.434 1 69.31 91 ILE A CA 1
ATOM 744 C C . ILE A 1 91 ? 7.711 4.773 -7.684 1 69.31 91 ILE A C 1
ATOM 746 O O . ILE A 1 91 ? 8.719 5.457 -7.5 1 69.31 91 ILE A O 1
ATOM 750 N N . VAL A 1 92 ? 7.984 3.326 -7.883 1 58.91 92 VAL A N 1
ATOM 751 C CA . VAL A 1 92 ? 9.281 2.654 -7.938 1 58.91 92 VAL A CA 1
ATOM 752 C C . VAL A 1 92 ? 9.953 2.945 -9.273 1 58.91 92 VAL A C 1
ATOM 754 O O . VAL A 1 92 ? 11.055 2.453 -9.539 1 58.91 92 VAL A O 1
ATOM 757 N N . ALA A 1 93 ? 9.539 3.738 -10.203 1 50.34 93 ALA A N 1
ATOM 758 C CA . ALA A 1 93 ? 10.469 3.793 -11.328 1 50.34 93 ALA A CA 1
ATOM 759 C C . ALA A 1 93 ? 11.914 3.674 -10.852 1 50.34 93 ALA A C 1
ATOM 761 O O . ALA A 1 93 ? 12.75 3.061 -11.523 1 50.34 93 ALA A O 1
ATOM 762 N N . ASP A 1 94 ? 12.297 4.203 -9.711 1 45.25 94 ASP A N 1
ATOM 763 C CA . ASP A 1 94 ? 13.703 4.328 -9.336 1 45.25 94 ASP A CA 1
ATOM 764 C C . ASP A 1 94 ? 14.133 3.168 -8.438 1 45.25 94 ASP A C 1
ATOM 766 O O . ASP A 1 94 ? 15.289 3.107 -8.008 1 45.25 94 ASP A O 1
ATOM 770 N N . ALA A 1 95 ? 13.156 2.455 -7.914 1 44 95 ALA A N 1
ATOM 771 C CA . ALA A 1 95 ? 13.602 1.547 -6.859 1 44 95 ALA A CA 1
ATOM 772 C C . ALA A 1 95 ? 14.398 0.382 -7.441 1 44 95 ALA A C 1
ATOM 774 O O . ALA A 1 95 ? 14.695 -0.585 -6.738 1 44 95 ALA A O 1
ATOM 775 N N . GLY A 1 96 ? 14.953 0.542 -8.531 1 42.91 96 GLY A N 1
ATOM 776 C CA . GLY A 1 96 ? 16.062 -0.257 -9.016 1 42.91 96 GLY A CA 1
ATOM 777 C C . GLY A 1 96 ? 15.633 -1.56 -9.664 1 42.91 96 GLY A C 1
ATOM 778 O O . GLY A 1 96 ? 16.469 -2.375 -10.055 1 42.91 96 GLY A O 1
ATOM 779 N N . ILE A 1 97 ? 14.453 -2.186 -9.273 1 45.5 97 ILE A N 1
ATOM 780 C CA . ILE A 1 97 ? 14.242 -3.451 -9.969 1 45.5 97 ILE A CA 1
ATOM 781 C C . ILE A 1 97 ? 13.68 -3.188 -11.367 1 45.5 97 ILE A C 1
ATOM 783 O O . ILE A 1 97 ? 12.703 -2.451 -11.516 1 45.5 97 ILE A O 1
ATOM 787 N N . SER A 1 98 ? 14.562 -3.303 -12.25 1 48.22 98 SER A N 1
ATOM 788 C CA . SER A 1 98 ? 14.094 -3.209 -13.633 1 48.22 98 SER A CA 1
ATOM 789 C C . SER A 1 98 ? 12.953 -4.184 -13.898 1 48.22 98 SER A C 1
ATOM 791 O O . SER A 1 98 ? 13.039 -5.363 -13.555 1 48.22 98 SER A O 1
ATOM 793 N N . PRO A 1 99 ? 11.719 -3.68 -14.352 1 49.72 99 PRO A N 1
ATOM 794 C CA . PRO A 1 99 ? 10.508 -4.312 -14.891 1 49.72 99 PRO A CA 1
ATOM 795 C C . PRO A 1 99 ? 10.82 -5.445 -15.867 1 49.72 99 PRO A C 1
ATOM 797 O O . PRO A 1 99 ? 9.984 -6.316 -16.094 1 49.72 99 PRO A O 1
ATOM 800 N N . ALA A 1 100 ? 11.945 -5.289 -16.578 1 51.22 100 ALA A N 1
ATOM 801 C CA . ALA A 1 100 ? 11.977 -6.008 -17.844 1 51.22 100 ALA A CA 1
ATOM 802 C C . ALA A 1 100 ? 11.391 -7.406 -17.703 1 51.22 100 ALA A C 1
ATOM 804 O O . ALA A 1 100 ? 10.789 -7.934 -18.641 1 51.22 100 ALA A O 1
ATOM 805 N N . ASP A 1 101 ? 11.523 -8.062 -16.562 1 62.81 101 ASP A N 1
ATOM 806 C CA . ASP A 1 101 ? 10.984 -9.422 -16.625 1 62.81 101 ASP A CA 1
ATOM 807 C C . ASP A 1 101 ? 9.898 -9.641 -15.578 1 62.81 101 ASP A C 1
ATOM 809 O O . ASP A 1 101 ? 9.695 -10.766 -15.117 1 62.81 101 ASP A O 1
ATOM 813 N N . LEU A 1 102 ? 9.188 -8.547 -15.32 1 74.44 102 LEU A N 1
ATOM 814 C CA . LEU A 1 102 ? 8.094 -8.695 -14.367 1 74.44 102 LEU A CA 1
ATOM 815 C C . LEU A 1 102 ? 6.922 -9.438 -14.992 1 74.44 102 LEU A C 1
ATOM 817 O O . LEU A 1 102 ? 6.629 -9.266 -16.172 1 74.44 102 LEU A O 1
ATOM 821 N N . PRO A 1 103 ? 6.422 -10.344 -14.234 1 87.81 103 PRO A N 1
ATOM 822 C CA . PRO A 1 103 ? 5.184 -10.938 -14.742 1 87.81 103 PRO A CA 1
ATOM 823 C C . PRO A 1 103 ? 4.086 -9.906 -14.977 1 87.81 103 PRO A C 1
ATOM 825 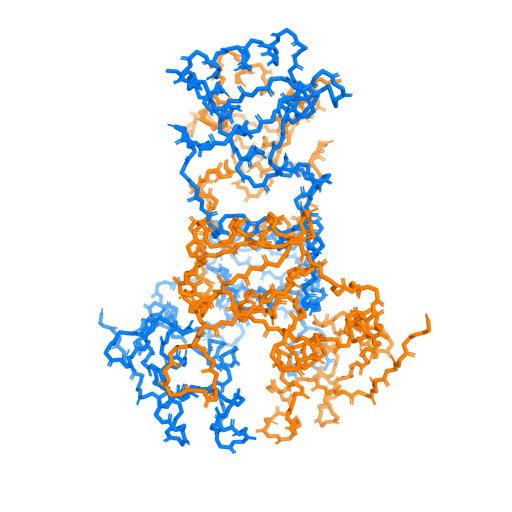O O . PRO A 1 103 ? 4.09 -8.844 -14.352 1 87.81 103 PRO A O 1
ATOM 828 N N . PRO A 1 104 ? 3.24 -10.219 -16.016 1 92.69 104 PRO A N 1
ATOM 829 C CA . PRO A 1 104 ? 2.051 -9.367 -16.062 1 92.69 104 PRO A CA 1
ATOM 830 C C . PRO A 1 104 ? 1.31 -9.297 -14.734 1 92.69 104 PRO A C 1
ATOM 832 O O . PRO A 1 104 ? 1.229 -10.297 -14.016 1 92.69 104 PRO A O 1
ATOM 835 N N . PHE A 1 105 ? 0.957 -8.164 -14.359 1 94.62 105 PHE A N 1
ATOM 836 C CA . PHE A 1 105 ? 0.166 -8.023 -13.141 1 94.62 105 PHE A CA 1
ATOM 837 C C . PHE A 1 105 ? -0.764 -6.824 -13.234 1 94.62 105 PHE A C 1
ATOM 839 O O . PHE A 1 105 ? -0.623 -5.988 -14.125 1 94.62 105 PHE A O 1
ATOM 846 N N . SER A 1 106 ? -1.778 -6.789 -12.406 1 96.12 106 SER A N 1
ATOM 847 C CA . SER A 1 106 ? -2.725 -5.684 -12.297 1 96.12 106 SER A CA 1
ATOM 848 C C . SER A 1 106 ? -3.199 -5.504 -10.859 1 96.12 106 SER A C 1
ATOM 850 O O . SER A 1 106 ? -3.283 -6.477 -10.102 1 96.12 106 SER A O 1
ATOM 852 N N . THR A 1 107 ? -3.404 -4.316 -10.484 1 95.25 107 THR A N 1
ATOM 853 C CA . THR A 1 107 ? -3.957 -3.98 -9.18 1 95.25 107 THR A CA 1
ATOM 854 C C . THR A 1 107 ? -5.293 -3.258 -9.328 1 95.25 107 THR A C 1
ATOM 856 O O . THR A 1 107 ? -5.523 -2.564 -10.32 1 95.25 107 THR A O 1
ATOM 859 N N . VAL A 1 108 ? -6.156 -3.457 -8.367 1 95.19 108 VAL A N 1
ATOM 860 C CA . VAL A 1 108 ? -7.348 -2.613 -8.352 1 95.19 108 VAL A CA 1
ATOM 861 C C . VAL A 1 108 ? -6.945 -1.152 -8.172 1 95.19 108 VAL A C 1
ATOM 863 O O . VAL A 1 108 ? -6.039 -0.844 -7.395 1 95.19 108 VAL A O 1
ATOM 866 N N . PRO A 1 109 ? -7.602 -0.307 -8.93 1 89.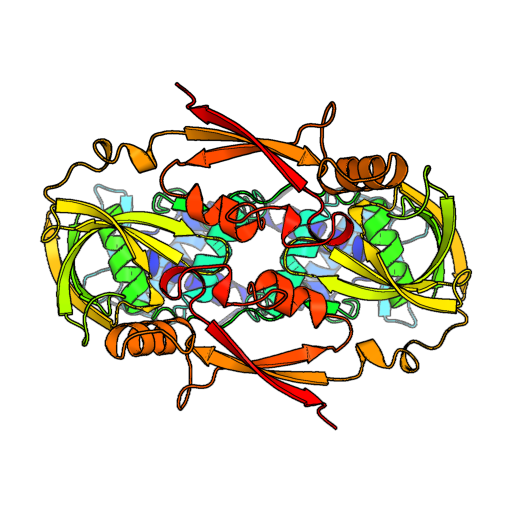81 109 PRO A N 1
ATOM 867 C CA . PRO A 1 109 ? -7.211 1.101 -8.828 1 89.81 109 PRO A CA 1
ATOM 868 C C . PRO A 1 109 ? -7.688 1.755 -7.535 1 89.81 109 PRO A C 1
ATOM 870 O O . PRO A 1 109 ? -8.719 1.366 -6.988 1 89.81 109 PRO A O 1
ATOM 873 N N . THR A 1 110 ? -6.887 2.615 -7.043 1 84.38 110 THR A N 1
ATOM 874 C CA . THR A 1 110 ? -7.238 3.484 -5.926 1 84.38 110 THR A CA 1
ATOM 875 C C . THR A 1 110 ? -7.41 4.926 -6.391 1 84.38 110 THR A C 1
ATOM 877 O O . THR A 1 110 ? -6.586 5.441 -7.148 1 84.38 110 THR A O 1
ATOM 880 N N . PRO A 1 111 ? -8.523 5.523 -5.938 1 85.75 111 PRO A N 1
ATOM 881 C CA . PRO A 1 111 ? -8.656 6.945 -6.266 1 85.75 111 PRO A CA 1
ATOM 882 C C . PRO A 1 111 ? -7.434 7.762 -5.859 1 85.75 111 PRO A C 1
ATOM 884 O O . PRO A 1 111 ? -6.887 7.566 -4.77 1 85.75 111 PRO A O 1
ATOM 887 N N . ARG A 1 112 ? -6.891 8.477 -6.832 1 74.69 112 ARG A N 1
ATOM 888 C CA . ARG A 1 112 ? -5.734 9.32 -6.535 1 74.69 112 ARG A CA 1
ATOM 889 C C . ARG A 1 112 ? -6.145 10.555 -5.734 1 74.69 112 ARG A C 1
ATOM 891 O O . ARG A 1 112 ? -7.016 11.312 -6.164 1 74.69 112 ARG A O 1
ATOM 898 N N . ARG A 1 113 ? -5.723 10.578 -4.531 1 77 113 ARG A N 1
ATOM 899 C CA . ARG A 1 113 ? -5.953 11.719 -3.652 1 77 113 ARG A CA 1
ATOM 900 C C . ARG A 1 113 ? -4.668 12.508 -3.43 1 77 113 ARG A C 1
ATOM 902 O O . ARG A 1 113 ? -3.902 12.203 -2.51 1 77 113 ARG A O 1
ATOM 909 N N . ALA A 1 114 ? -4.457 13.453 -4.363 1 77.81 114 ALA A N 1
ATOM 910 C CA . ALA A 1 114 ? -3.166 14.141 -4.383 1 77.81 114 ALA A CA 1
ATOM 911 C C . ALA A 1 114 ? -3.041 15.109 -3.205 1 77.81 114 ALA A C 1
ATOM 913 O O . ALA A 1 114 ? -4.008 15.781 -2.844 1 77.81 114 ALA A O 1
ATOM 914 N N . VAL A 1 115 ? -2.061 14.992 -2.408 1 90.94 115 VAL A N 1
ATOM 915 C CA . VAL A 1 115 ? -1.647 15.953 -1.388 1 90.94 115 VAL A CA 1
ATOM 916 C C . VAL A 1 115 ? -0.465 16.766 -1.897 1 90.94 115 VAL A C 1
ATOM 918 O O . VAL A 1 115 ? 0.614 16.234 -2.148 1 90.94 115 VAL A O 1
ATOM 921 N N . PRO A 1 116 ? -0.714 18.094 -2.045 1 92.44 116 PRO A N 1
ATOM 922 C CA . PRO A 1 116 ? 0.436 18.891 -2.461 1 92.44 116 PRO A CA 1
ATOM 923 C C . PRO A 1 116 ? 1.619 18.766 -1.503 1 92.44 116 PRO A C 1
ATOM 925 O O . PRO A 1 116 ? 1.433 18.75 -0.284 1 92.44 116 PRO A O 1
ATOM 928 N N . PRO A 1 117 ? 2.799 18.703 -2.045 1 91.75 117 PRO A N 1
ATOM 929 C CA . PRO A 1 117 ? 3.975 18.5 -1.197 1 91.75 117 PRO A CA 1
ATOM 930 C C . PRO A 1 117 ? 4.156 19.609 -0.158 1 91.75 117 PRO A C 1
ATOM 932 O O . PRO A 1 117 ? 4.605 19.344 0.959 1 91.75 117 PRO A O 1
ATOM 935 N N . ASP A 1 118 ? 3.871 20.812 -0.539 1 92 118 ASP A N 1
ATOM 936 C CA . ASP A 1 118 ? 4.047 21.922 0.4 1 92 118 ASP A CA 1
ATOM 937 C C . ASP A 1 118 ? 3.1 21.781 1.59 1 92 118 ASP A C 1
ATOM 939 O O . ASP A 1 118 ? 3.461 22.125 2.719 1 92 118 ASP A O 1
ATOM 943 N N . ILE A 1 119 ? 1.914 21.297 1.342 1 95.56 119 ILE A N 1
ATOM 944 C CA . ILE A 1 119 ? 0.954 21.062 2.416 1 95.56 119 ILE A CA 1
ATOM 945 C C . ILE A 1 119 ? 1.445 19.938 3.316 1 95.56 119 ILE A C 1
ATOM 947 O O . ILE A 1 119 ? 1.463 20.078 4.543 1 95.56 119 ILE A O 1
ATOM 951 N N . LEU A 1 120 ? 1.841 18.859 2.68 1 95.12 120 LEU A N 1
ATOM 952 C CA . LEU A 1 120 ? 2.344 17.734 3.467 1 95.12 120 LEU A CA 1
ATOM 953 C C . LEU A 1 120 ? 3.564 18.156 4.285 1 95.12 120 LEU A C 1
ATOM 955 O O . LEU A 1 120 ? 3.68 17.797 5.457 1 95.12 120 LEU A O 1
ATOM 959 N N . ARG A 1 121 ? 4.426 18.891 3.672 1 91.56 121 ARG A N 1
ATOM 960 C CA . ARG A 1 121 ? 5.617 19.344 4.375 1 91.56 121 ARG A CA 1
ATOM 961 C C . ARG A 1 121 ? 5.242 20.203 5.586 1 91.56 121 ARG A C 1
ATOM 963 O O . ARG A 1 121 ? 5.832 20.062 6.656 1 91.56 121 ARG A O 1
ATOM 970 N N . ALA A 1 122 ? 4.324 21.078 5.414 1 93.94 122 ALA A N 1
ATOM 971 C CA . ALA A 1 122 ? 3.875 21.938 6.516 1 93.94 122 ALA A CA 1
ATOM 972 C C . ALA A 1 122 ? 3.338 21.094 7.672 1 93.94 122 ALA A C 1
ATOM 974 O O . ALA A 1 122 ? 3.65 21.359 8.836 1 93.94 122 ALA A O 1
ATOM 975 N N . ILE A 1 123 ? 2.592 20.078 7.328 1 96.62 123 ILE A N 1
ATOM 976 C CA . ILE A 1 123 ? 1.992 19.219 8.336 1 96.62 123 ILE A CA 1
ATOM 977 C C . ILE A 1 123 ? 3.086 18.438 9.062 1 96.62 123 ILE A C 1
ATOM 979 O O . ILE A 1 123 ? 3.119 18.406 10.297 1 96.62 123 ILE A O 1
ATOM 983 N N . VAL A 1 124 ? 3.98 17.859 8.328 1 93.31 124 VAL A N 1
ATOM 984 C CA . VAL A 1 124 ? 5.059 17.047 8.891 1 93.31 124 VAL A CA 1
ATOM 985 C C . VAL A 1 124 ? 5.938 17.922 9.789 1 93.31 124 VAL A C 1
ATOM 987 O O . VAL A 1 124 ? 6.262 17.531 10.914 1 93.31 124 VAL A O 1
ATOM 990 N N . THR A 1 125 ? 6.27 19.094 9.297 1 89.94 125 THR A N 1
ATOM 991 C CA . THR A 1 125 ? 7.09 20.016 10.07 1 89.94 125 THR A CA 1
ATOM 992 C C . THR A 1 125 ? 6.375 20.438 11.352 1 89.94 125 THR A C 1
ATOM 994 O O . THR A 1 125 ? 6.992 20.5 12.414 1 89.94 125 THR A O 1
ATOM 997 N N . ALA A 1 126 ? 5.125 20.688 11.227 1 95.31 126 ALA A N 1
ATOM 998 C CA . ALA A 1 126 ? 4.34 21.078 12.391 1 95.31 126 ALA A CA 1
ATOM 999 C C . ALA A 1 126 ? 4.328 19.969 13.445 1 95.31 126 ALA A C 1
ATOM 1001 O O . ALA A 1 126 ? 4.41 20.25 14.641 1 95.31 126 ALA A O 1
ATOM 1002 N N . ILE A 1 127 ? 4.211 18.781 13.039 1 95.88 127 ILE A N 1
ATOM 1003 C CA . ILE A 1 127 ? 4.234 17.656 13.953 1 95.88 127 ILE A CA 1
ATOM 1004 C C . ILE A 1 127 ? 5.586 17.578 14.656 1 95.88 127 ILE A C 1
ATOM 1006 O O . ILE A 1 127 ? 5.652 17.469 15.883 1 95.88 127 ILE A O 1
ATOM 1010 N N . GLN A 1 128 ? 6.613 17.719 13.898 1 87.88 128 GLN A N 1
ATOM 1011 C CA . GLN A 1 128 ? 7.969 17.562 14.422 1 87.88 128 GLN A CA 1
ATOM 1012 C C . GLN A 1 128 ? 8.32 18.703 15.375 1 87.88 128 GLN A C 1
ATOM 1014 O O . GLN A 1 128 ? 9.031 18.5 16.359 1 87.88 128 GLN A O 1
ATOM 1019 N N . ARG A 1 129 ? 7.762 19.891 15.109 1 88.69 129 ARG A N 1
ATOM 1020 C CA . ARG A 1 129 ? 8.141 21.078 15.875 1 88.69 129 ARG A CA 1
ATOM 1021 C C . ARG A 1 129 ? 7.043 21.469 16.859 1 88.69 129 ARG A C 1
ATOM 1023 O O . ARG A 1 129 ? 7.133 22.5 17.5 1 88.69 129 ARG A O 1
ATOM 1030 N N . ARG A 1 130 ? 6.039 20.766 16.953 1 95.06 130 ARG A N 1
ATOM 1031 C CA . ARG A 1 130 ? 4.918 21.062 17.844 1 95.06 130 ARG A CA 1
ATOM 1032 C C . ARG A 1 130 ? 4.344 22.438 17.578 1 95.06 130 ARG A C 1
ATOM 1034 O O . ARG A 1 130 ? 4.352 23.312 18.453 1 95.06 130 ARG A O 1
ATOM 1041 N N . GLN A 1 131 ? 3.863 22.547 16.344 1 96.94 131 GLN A N 1
ATOM 1042 C CA . GLN A 1 131 ? 3.311 23.828 15.914 1 96.94 131 GLN A CA 1
ATOM 1043 C C . GLN A 1 131 ? 1.844 23.688 15.523 1 96.94 131 GLN A C 1
ATOM 1045 O O . GLN A 1 131 ? 1.402 22.609 15.125 1 96.94 131 GLN A O 1
ATOM 1050 N N . ALA A 1 132 ? 1.165 24.797 15.672 1 98.62 132 ALA A N 1
ATOM 1051 C CA . ALA A 1 132 ? -0.182 24.938 15.125 1 98.62 132 ALA A CA 1
ATOM 1052 C C . ALA A 1 132 ? -0.143 25.516 13.719 1 98.62 132 ALA A C 1
ATOM 1054 O O . ALA A 1 132 ? 0.754 26.297 13.383 1 98.62 132 ALA A O 1
ATOM 1055 N N . LEU A 1 133 ? -1.087 25.125 12.914 1 98.62 133 LEU A N 1
ATOM 1056 C CA . LEU A 1 133 ? -1.2 25.625 11.547 1 98.62 133 LEU A CA 1
ATOM 1057 C C . LEU A 1 133 ? -2.578 26.234 11.305 1 98.62 133 LEU A C 1
ATOM 1059 O O . LEU A 1 133 ? -3.592 25.672 11.719 1 98.62 133 LEU A O 1
ATOM 1063 N N . ALA A 1 134 ? -2.598 27.422 10.742 1 98.62 134 ALA A N 1
ATOM 1064 C CA . ALA A 1 134 ? -3.83 27.938 10.148 1 98.62 134 ALA A CA 1
ATOM 1065 C C . ALA A 1 134 ? -4.059 27.344 8.758 1 98.62 134 ALA A C 1
ATOM 1067 O O . ALA A 1 134 ? -3.262 27.578 7.844 1 98.62 134 ALA A O 1
ATOM 1068 N N . VAL A 1 135 ? -5.121 26.594 8.586 1 98.12 135 VAL A N 1
ATOM 1069 C CA . VAL A 1 135 ? -5.363 25.922 7.309 1 98.12 135 VAL A CA 1
ATOM 1070 C C . VAL A 1 135 ? -6.727 26.328 6.758 1 98.12 135 VAL A C 1
ATOM 1072 O O . VAL A 1 135 ? -7.633 26.688 7.523 1 98.12 135 VAL A O 1
ATOM 1075 N N . ARG A 1 136 ? -6.891 26.453 5.453 1 97 136 ARG A N 1
ATOM 1076 C CA . ARG A 1 136 ? -8.18 26.422 4.762 1 97 136 ARG A CA 1
ATOM 1077 C C . ARG A 1 136 ? -8.602 25 4.441 1 97 136 ARG A C 1
ATOM 1079 O O . ARG A 1 136 ? -7.887 24.266 3.754 1 97 136 ARG A O 1
ATOM 1086 N N . TYR A 1 137 ? -9.742 24.578 5.055 1 94.69 137 TYR A N 1
ATOM 1087 C CA . TYR A 1 137 ? -10.102 23.156 5.055 1 94.69 137 TYR A CA 1
ATOM 1088 C C . TYR A 1 137 ? -11.539 22.969 4.586 1 94.69 137 TYR A C 1
ATOM 1090 O O . TYR A 1 137 ? -12.438 23.719 4.969 1 94.69 137 TYR A O 1
ATOM 1098 N N . GLN A 1 138 ? -11.758 21.984 3.746 1 91.56 138 GLN A N 1
ATOM 1099 C CA . GLN A 1 138 ? -13.102 21.594 3.334 1 91.56 138 GLN A CA 1
ATOM 1100 C C . GLN A 1 138 ? -13.648 20.469 4.207 1 91.56 138 GLN A C 1
ATOM 1102 O O . GLN A 1 138 ? -13.375 19.297 3.955 1 91.56 138 GLN A O 1
ATOM 1107 N N . SER A 1 139 ? -14.445 20.828 5.168 1 90.06 139 SER A N 1
ATOM 1108 C CA . SER A 1 139 ? -15.047 19.828 6.047 1 90.06 139 SER A CA 1
ATOM 1109 C C . SER A 1 139 ? -16.266 19.188 5.398 1 90.06 139 SER A C 1
ATOM 1111 O O . SER A 1 139 ? -16.766 19.656 4.375 1 90.06 139 SER A O 1
ATOM 1113 N N . MET A 1 140 ? -16.719 18.031 5.977 1 87.06 140 MET A N 1
ATOM 1114 C CA . MET A 1 140 ? -17.922 17.344 5.508 1 87.06 140 MET A CA 1
ATOM 1115 C C . MET A 1 140 ? -19.172 18.078 5.957 1 87.06 140 MET A C 1
ATOM 1117 O O . MET A 1 140 ? -20.266 17.797 5.465 1 87.06 140 MET A O 1
ATOM 1121 N N . THR A 1 141 ? -19 19.031 6.844 1 82.5 141 THR A N 1
ATOM 1122 C CA . THR A 1 141 ? -20.188 19.656 7.414 1 82.5 141 THR A CA 1
ATOM 1123 C C . THR A 1 141 ? -20.328 21.094 6.934 1 82.5 141 THR A C 1
ATOM 1125 O O . THR A 1 141 ? -21.406 21.688 7.039 1 82.5 141 THR A O 1
ATOM 1128 N N . ALA A 1 142 ? -19.297 21.672 6.402 1 82.62 142 ALA A N 1
ATOM 1129 C CA . ALA A 1 142 ? -19.344 23.078 5.965 1 82.62 142 ALA A CA 1
ATOM 1130 C C . ALA A 1 142 ? -19.609 23.172 4.465 1 82.62 142 ALA A C 1
ATOM 1132 O O . ALA A 1 142 ? -19.094 22.359 3.689 1 82.62 142 ALA A O 1
ATOM 1133 N N . ALA A 1 143 ? -20.375 24.109 4.02 1 79.06 143 ALA A N 1
ATOM 1134 C CA . ALA A 1 143 ? -20.734 24.281 2.613 1 79.06 143 ALA A CA 1
ATOM 1135 C C . ALA A 1 143 ? -19.516 24.703 1.79 1 79.06 143 ALA A C 1
ATOM 1137 O O . ALA A 1 143 ? -19.438 24.406 0.6 1 79.06 143 ALA A O 1
ATOM 1138 N N . ALA A 1 144 ? -18.703 25.453 2.449 1 87.25 144 ALA A N 1
ATOM 1139 C CA . ALA A 1 144 ? -17.484 25.938 1.797 1 87.25 144 ALA A CA 1
ATOM 1140 C C . ALA A 1 144 ? -16.266 25.766 2.707 1 87.25 144 ALA A C 1
ATOM 1142 O O . ALA A 1 144 ? -16.406 25.609 3.92 1 87.25 144 ALA A O 1
ATOM 1143 N N . PRO A 1 145 ? -15.141 25.766 2.062 1 91.88 145 PRO A N 1
ATOM 1144 C CA . PRO A 1 145 ? -13.938 25.688 2.889 1 91.88 145 PRO A CA 1
ATOM 1145 C C . PRO 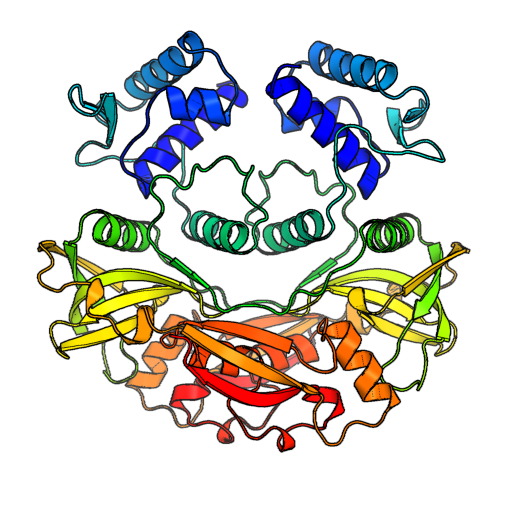A 1 145 ? -13.859 26.781 3.945 1 91.88 145 PRO A C 1
ATOM 1147 O O . PRO A 1 145 ? -14.266 27.922 3.686 1 91.88 145 PRO A O 1
ATOM 1150 N N . THR A 1 146 ? -13.414 26.438 5.066 1 94.31 146 THR A N 1
ATOM 1151 C CA . THR A 1 146 ? -13.289 27.391 6.164 1 94.31 146 THR A CA 1
ATOM 1152 C C . THR A 1 146 ? -11.867 27.406 6.715 1 94.31 146 THR A C 1
ATOM 1154 O O . THR A 1 146 ? -11.156 26.406 6.617 1 94.31 146 THR A O 1
ATOM 1157 N N . ASP A 1 147 ? -11.5 28.578 7.242 1 96.06 147 ASP A N 1
ATOM 1158 C CA . ASP A 1 147 ? -10.203 28.703 7.914 1 96.06 147 ASP A CA 1
ATOM 1159 C C . ASP A 1 147 ? -10.281 28.172 9.344 1 96.06 147 ASP A C 1
ATOM 1161 O O . ASP A 1 147 ? -11.266 28.422 10.047 1 96.06 147 ASP A O 1
ATOM 1165 N N . ARG A 1 148 ? -9.289 27.406 9.68 1 95.81 148 ARG A N 1
ATOM 1166 C CA . ARG A 1 148 ? -9.25 26.906 11.047 1 95.81 148 ARG A CA 1
ATOM 1167 C C . ARG A 1 148 ? -7.82 26.625 11.5 1 95.81 148 ARG A C 1
ATOM 1169 O O . ARG A 1 148 ? -6.922 26.484 10.664 1 95.81 148 ARG A O 1
ATOM 1176 N N . TRP A 1 149 ? -7.668 26.656 12.828 1 98.19 149 TRP A N 1
ATOM 1177 C CA . TRP A 1 149 ? -6.379 26.328 13.43 1 98.19 149 TRP A CA 1
ATOM 1178 C C . TRP A 1 149 ? -6.359 24.875 13.906 1 98.19 149 TRP A C 1
ATOM 1180 O O . TRP A 1 149 ? -7.23 24.453 14.664 1 98.19 149 TRP A O 1
ATOM 1190 N N . ILE A 1 150 ? -5.371 24.141 13.406 1 98.69 150 ILE A N 1
ATOM 1191 C CA . ILE A 1 150 ? -5.199 22.766 13.844 1 98.69 150 ILE A CA 1
ATOM 1192 C C . ILE A 1 150 ? -3.789 22.562 14.398 1 98.69 150 ILE A C 1
ATOM 1194 O O . ILE A 1 150 ? -2.852 23.234 13.977 1 98.69 150 ILE A O 1
ATOM 1198 N N . GLU A 1 151 ? -3.637 21.703 15.391 1 98.88 151 GLU A N 1
ATOM 1199 C CA . GLU A 1 151 ? -2.352 21.312 15.961 1 98.88 151 GLU A CA 1
ATOM 1200 C C . GLU A 1 151 ? -2.051 19.844 15.695 1 98.88 151 GLU A C 1
ATOM 1202 O O . GLU A 1 151 ? -2.312 18.984 16.547 1 98.88 151 GLU A O 1
ATOM 1207 N N . PRO A 1 152 ? -1.48 19.531 14.5 1 98.69 152 PRO A N 1
ATOM 1208 C CA . PRO A 1 152 ? -1.216 18.141 14.164 1 98.69 152 PRO A CA 1
ATOM 1209 C C . PRO A 1 152 ? -0.126 17.516 15.031 1 98.69 152 PRO A C 1
ATOM 1211 O O . PRO A 1 152 ? 0.851 18.188 15.375 1 98.69 152 PRO A O 1
ATOM 1214 N N . HIS A 1 153 ? -0.344 16.219 15.43 1 98.31 153 HIS A N 1
ATOM 1215 C CA . HIS A 1 153 ? 0.681 15.578 16.25 1 98.31 153 HIS A CA 1
ATOM 1216 C C . HIS A 1 153 ? 1.062 14.219 15.68 1 98.31 153 HIS A C 1
ATOM 1218 O O . HIS A 1 153 ? 2.053 13.617 16.109 1 98.31 153 HIS A O 1
ATOM 1224 N N . ALA A 1 154 ? 0.349 13.711 14.656 1 98.25 154 ALA A N 1
ATOM 1225 C CA . ALA A 1 154 ? 0.661 12.438 14.016 1 98.25 154 ALA A CA 1
ATOM 1226 C C . ALA A 1 154 ? -0.004 12.336 12.648 1 98.25 154 ALA A C 1
ATOM 1228 O O . ALA A 1 154 ? -0.93 13.094 12.344 1 98.25 154 ALA A O 1
ATOM 1229 N N . LEU A 1 155 ? 0.516 11.469 11.797 1 97.56 155 LEU A N 1
ATOM 1230 C CA . LEU A 1 155 ? -0.145 11.086 10.555 1 97.56 155 LEU A CA 1
ATOM 1231 C C . LEU A 1 155 ? -0.878 9.758 10.719 1 97.56 155 LEU A C 1
ATOM 1233 O O . LEU A 1 155 ? -0.438 8.891 11.477 1 97.56 155 LEU A O 1
ATOM 1237 N N . ALA A 1 156 ? -2.006 9.617 10.094 1 98.06 156 ALA A N 1
ATOM 1238 C CA . ALA A 1 156 ? -2.787 8.383 10.141 1 98.06 156 ALA A CA 1
ATOM 1239 C C . ALA A 1 156 ? -3.193 7.945 8.734 1 98.06 156 ALA A C 1
ATOM 1241 O O . ALA A 1 156 ? -3.656 8.758 7.93 1 98.06 156 ALA A O 1
ATOM 1242 N N . PHE A 1 157 ? -2.932 6.719 8.438 1 96.75 157 PHE A N 1
ATOM 1243 C CA . PHE A 1 157 ? -3.375 6.137 7.176 1 96.75 157 PHE A CA 1
ATOM 1244 C C . PHE A 1 157 ? -4.555 5.199 7.395 1 96.75 157 PHE A C 1
ATOM 1246 O O . PHE A 1 157 ? -4.438 4.211 8.125 1 96.75 157 PHE A O 1
ATOM 1253 N N . ASP A 1 158 ? -5.637 5.41 6.695 1 95.25 158 ASP A N 1
ATOM 1254 C CA . ASP A 1 158 ? -6.867 4.68 6.988 1 95.25 158 ASP A CA 1
ATOM 1255 C C . ASP A 1 158 ? -7.051 3.51 6.023 1 95.25 158 ASP A C 1
ATOM 1257 O O . ASP A 1 158 ? -8.094 2.846 6.035 1 95.25 158 ASP A O 1
ATOM 1261 N N . GLY A 1 159 ? -6.125 3.277 5.191 1 91.25 159 GLY A N 1
ATOM 1262 C CA . GLY A 1 159 ? -6.227 2.234 4.184 1 91.25 159 GLY A CA 1
ATOM 1263 C C . GLY A 1 159 ? -6.477 2.773 2.789 1 91.25 159 GLY A C 1
ATOM 1264 O O . GLY A 1 159 ? -6.281 2.064 1.8 1 91.25 159 GLY A O 1
ATOM 1265 N N . PHE A 1 160 ? -6.887 4.07 2.732 1 90.56 160 PHE A N 1
ATOM 1266 C CA . PHE A 1 160 ? -7.168 4.703 1.449 1 90.56 160 PHE A CA 1
ATOM 1267 C C . PHE A 1 160 ? -6.496 6.066 1.361 1 90.56 160 PHE A C 1
ATOM 1269 O O . PHE A 1 160 ? -5.957 6.434 0.315 1 90.56 160 PHE A O 1
ATOM 1276 N N . ARG A 1 161 ? -6.562 6.77 2.414 1 92.5 161 ARG A N 1
ATOM 1277 C CA . ARG A 1 161 ? -6.027 8.125 2.396 1 92.5 161 ARG A CA 1
ATOM 1278 C C . ARG A 1 161 ? -5.359 8.469 3.723 1 92.5 161 ARG A C 1
ATOM 1280 O O . ARG A 1 161 ? -5.551 7.766 4.719 1 92.5 161 ARG A O 1
ATOM 1287 N N . TRP A 1 162 ? -4.566 9.555 3.676 1 95.81 162 TRP A N 1
ATOM 1288 C CA . TRP A 1 162 ? -3.803 10 4.836 1 95.81 162 TRP A CA 1
ATOM 1289 C C . TRP A 1 162 ? -4.512 11.148 5.547 1 95.81 162 TRP A C 1
ATOM 1291 O O . TRP A 1 162 ? -5.125 12 4.898 1 95.81 162 TRP A O 1
ATOM 1301 N N . HIS A 1 163 ? -4.367 11.148 6.863 1 97.5 163 HIS A N 1
ATOM 1302 C CA . HIS A 1 163 ? -4.926 12.156 7.75 1 97.5 163 HIS A CA 1
ATOM 1303 C C . HIS A 1 163 ? -3.844 12.781 8.625 1 97.5 163 HIS A C 1
ATOM 1305 O O . HIS A 1 163 ? -2.826 12.148 8.906 1 97.5 163 HIS A O 1
ATOM 1311 N N . ALA A 1 164 ? -4.078 13.984 9.023 1 98.56 164 ALA A N 1
ATOM 1312 C CA . ALA A 1 164 ? -3.363 14.586 10.148 1 98.56 164 ALA A CA 1
ATOM 1313 C C . ALA A 1 164 ? -4.176 14.484 11.43 1 98.56 164 ALA A C 1
ATOM 1315 O O . ALA A 1 164 ? -5.25 15.078 11.547 1 98.56 164 ALA A O 1
ATOM 1316 N N . ARG A 1 165 ? -3.723 13.648 12.336 1 98.81 165 ARG A N 1
ATOM 1317 C CA . ARG A 1 165 ? -4.309 13.641 13.68 1 98.81 165 ARG A CA 1
ATOM 1318 C C . ARG A 1 165 ? -3.963 14.922 14.43 1 98.81 165 ARG A C 1
ATOM 1320 O O . ARG A 1 165 ? -2.787 15.234 14.625 1 98.81 165 ARG A O 1
ATOM 1327 N N . SER A 1 166 ? -5.016 15.672 14.766 1 98.81 166 SER A N 1
ATOM 1328 C CA . SER A 1 166 ? -4.754 17.031 15.234 1 98.81 166 SER A CA 1
ATOM 1329 C C . SER A 1 166 ? -5.707 17.406 16.359 1 98.81 166 SER A C 1
ATOM 1331 O O . SER A 1 166 ? -6.82 16.891 16.453 1 98.81 166 SER A O 1
ATOM 1333 N N . TRP A 1 167 ? -5.27 18.344 17.203 1 98.81 167 TRP A N 1
ATOM 1334 C CA . TRP A 1 167 ? -6.168 19.125 18.047 1 98.81 167 TRP A CA 1
ATOM 1335 C C . TRP A 1 167 ? -6.832 20.234 17.25 1 98.81 167 TRP A C 1
ATOM 1337 O O . TRP A 1 167 ? -6.148 21.047 16.609 1 98.81 167 TRP A O 1
ATOM 1347 N N . CYS A 1 168 ? -8.133 20.219 17.203 1 98.12 168 CYS A N 1
ATOM 1348 C CA . CYS A 1 168 ? -8.883 21.312 16.594 1 98.12 168 CYS A CA 1
ATOM 1349 C C . CYS A 1 168 ? -9.172 22.406 17.609 1 98.12 168 CYS A C 1
ATOM 1351 O O . CYS A 1 168 ? -9.945 22.203 18.547 1 98.12 168 CYS A O 1
ATOM 1353 N N . ARG A 1 169 ? -8.641 23.594 17.344 1 97.62 169 ARG A N 1
ATOM 1354 C CA . ARG A 1 169 ? -8.82 24.672 18.312 1 97.62 169 ARG A CA 1
ATOM 1355 C C . ARG A 1 169 ? -10.289 25.094 18.391 1 97.62 169 ARG A C 1
ATOM 1357 O O . ARG A 1 169 ? -10.789 25.391 19.484 1 97.62 169 ARG A O 1
ATOM 1364 N N . ARG A 1 170 ? -10.961 25.094 17.297 1 95.75 170 ARG A N 1
ATOM 1365 C CA . ARG A 1 170 ? -12.359 25.5 17.234 1 95.75 170 ARG A CA 1
ATOM 1366 C C . ARG A 1 170 ? -13.25 24.531 17.984 1 95.75 170 ARG A C 1
ATOM 1368 O O . ARG A 1 170 ? -14.039 24.938 18.844 1 95.75 170 ARG A O 1
ATOM 1375 N N . ASP A 1 171 ? -13.078 23.234 17.703 1 95.81 171 ASP A N 1
ATOM 1376 C CA . ASP A 1 171 ? -13.961 22.203 18.25 1 95.81 171 ASP A CA 1
ATOM 1377 C C . ASP A 1 171 ? -13.438 21.703 19.594 1 95.81 171 ASP A C 1
ATOM 1379 O O . ASP A 1 171 ? -14.156 21 20.312 1 95.81 171 ASP A O 1
ATOM 1383 N N . LYS A 1 172 ? -12.195 21.984 19.922 1 97.69 172 LYS A N 1
ATOM 1384 C CA . LYS A 1 172 ? -11.555 21.594 21.188 1 97.69 172 LYS A CA 1
ATOM 1385 C C . LYS A 1 172 ? -11.578 20.078 21.359 1 97.69 172 LYS A C 1
ATOM 1387 O O . LYS A 1 172 ? -11.953 19.578 22.422 1 97.69 172 LYS A O 1
ATOM 1392 N N . VAL A 1 173 ? -11.266 19.375 20.344 1 98.06 173 VAL A N 1
ATOM 1393 C CA . VAL A 1 173 ? -11.164 17.906 20.359 1 98.06 173 VAL A CA 1
ATOM 1394 C C . VAL A 1 173 ? -10.039 17.469 19.438 1 98.06 173 VAL A C 1
ATOM 1396 O O . VAL A 1 173 ? -9.656 18.188 18.516 1 98.06 173 VAL A O 1
ATOM 1399 N N . PHE A 1 174 ? -9.445 16.328 19.797 1 98.69 174 PHE A N 1
ATOM 1400 C CA . PHE A 1 174 ? -8.562 15.656 18.844 1 98.69 174 PHE A CA 1
ATOM 1401 C C . PHE A 1 174 ? -9.367 14.938 17.766 1 98.69 174 PHE A C 1
ATOM 1403 O O . PHE A 1 174 ? -10.297 14.188 18.078 1 98.69 174 PHE A O 1
ATOM 1410 N N . LYS A 1 175 ? -9.109 15.188 16.547 1 97.75 175 LYS A N 1
ATOM 1411 C CA . LYS A 1 175 ? -9.781 14.508 15.445 1 97.75 175 LYS A CA 1
ATOM 1412 C C . LYS A 1 175 ? -8.883 14.445 14.211 1 97.75 175 LYS A C 1
ATOM 1414 O O . LYS A 1 175 ? -7.754 14.93 14.234 1 97.75 175 LYS A O 1
ATOM 1419 N N . ASP A 1 176 ? -9.32 13.789 13.148 1 97.5 176 ASP A N 1
ATOM 1420 C CA . ASP A 1 176 ? -8.539 13.547 11.938 1 97.5 176 ASP A CA 1
ATOM 1421 C C . ASP A 1 176 ? -8.922 14.531 10.836 1 97.5 176 ASP A C 1
ATOM 1423 O O . ASP A 1 176 ? -10.109 14.727 10.562 1 97.5 176 ASP A O 1
ATOM 1427 N N . PHE A 1 177 ? -7.973 15.133 10.281 1 97.31 177 PHE A N 1
ATOM 1428 C CA . PHE A 1 177 ? -8.172 15.969 9.102 1 97.31 177 PHE A CA 1
ATOM 1429 C C . PHE A 1 177 ? -7.586 15.297 7.863 1 97.31 177 PHE A C 1
ATOM 1431 O O . PHE A 1 177 ? -6.387 15.023 7.809 1 97.31 177 PHE A O 1
ATOM 1438 N N . VAL A 1 178 ? -8.492 15.039 6.859 1 95.69 178 VAL A N 1
ATOM 1439 C CA . VAL A 1 178 ? -8.023 14.453 5.605 1 95.69 178 VAL A CA 1
ATOM 1440 C C . VAL A 1 178 ? -7.039 15.398 4.926 1 95.69 178 VAL A C 1
ATOM 1442 O O . VAL A 1 178 ? -7.352 16.562 4.688 1 95.69 178 VAL A O 1
ATOM 1445 N N . LEU A 1 179 ? -5.812 14.93 4.609 1 96.31 179 LEU A N 1
ATOM 1446 C CA . LEU A 1 179 ? -4.785 15.789 4.02 1 96.31 179 LEU A CA 1
ATOM 1447 C C . LEU A 1 179 ? -5.254 16.359 2.684 1 96.31 179 LEU A C 1
ATOM 1449 O O . LEU A 1 179 ? -5.027 17.531 2.393 1 96.31 179 LEU A O 1
ATOM 1453 N N . GLY A 1 180 ? -5.953 15.57 1.912 1 92.56 180 GLY A N 1
ATOM 1454 C CA . GLY A 1 180 ? -6.398 15.969 0.586 1 92.56 180 GLY A CA 1
ATOM 1455 C C . GLY A 1 180 ? -7.441 17.078 0.613 1 92.56 180 GLY A C 1
ATOM 1456 O O . GLY A 1 180 ? -7.746 17.672 -0.42 1 92.56 180 GLY A O 1
ATOM 1457 N N . ARG A 1 181 ? -7.93 17.406 1.784 1 92.56 181 ARG A N 1
ATOM 1458 C CA . ARG A 1 181 ? -8.961 18.438 1.897 1 92.56 181 ARG A CA 1
ATOM 1459 C C . ARG A 1 181 ? -8.391 19.734 2.457 1 92.56 181 ARG A C 1
ATOM 1461 O O . ARG A 1 181 ? -9.125 20.688 2.684 1 92.56 181 ARG A O 1
ATOM 1468 N N . ILE A 1 182 ? -7.141 19.719 2.734 1 95.25 182 ILE A N 1
ATOM 1469 C CA . ILE A 1 182 ? -6.457 20.953 3.107 1 95.25 182 ILE A CA 1
ATOM 1470 C C . ILE A 1 182 ? -6.047 21.719 1.851 1 95.25 182 ILE A C 1
ATOM 1472 O O . ILE A 1 182 ? -5.223 21.234 1.068 1 95.25 182 ILE A O 1
ATOM 1476 N N . LEU A 1 183 ? -6.551 22.875 1.738 1 93.75 183 LEU A N 1
ATOM 1477 C CA . LEU A 1 183 ? -6.383 23.641 0.502 1 93.75 183 LEU A CA 1
ATOM 1478 C C . LEU A 1 183 ? -5.16 24.531 0.581 1 93.75 183 LEU A C 1
ATOM 1480 O O . LEU A 1 183 ? -4.523 24.828 -0.438 1 93.75 183 LEU A O 1
ATOM 1484 N N . SER A 1 184 ? -4.918 25.047 1.791 1 96.56 184 SER A N 1
ATOM 1485 C CA . SER A 1 184 ? -3.773 25.922 1.984 1 96.56 184 SER A CA 1
ATOM 1486 C C . SER A 1 184 ? -3.393 26.016 3.459 1 96.56 184 SER A C 1
ATOM 1488 O O . SER A 1 184 ? -4.18 25.656 4.332 1 96.56 184 SER A O 1
ATOM 1490 N N . VAL A 1 185 ? -2.211 26.406 3.639 1 97.06 185 VAL A N 1
ATOM 1491 C CA . VAL A 1 185 ? -1.678 26.734 4.953 1 97.06 185 VAL A CA 1
ATOM 1492 C C . VAL A 1 185 ? -1.269 28.203 4.984 1 97.06 185 VAL A C 1
ATOM 1494 O O . VAL A 1 185 ? -0.521 28.672 4.121 1 97.06 185 VAL A O 1
ATOM 1497 N N . SER A 1 186 ? -1.729 28.938 5.957 1 96 186 SER A N 1
ATOM 1498 C CA . SER A 1 186 ? -1.535 30.391 5.914 1 96 186 SER A CA 1
ATOM 1499 C C . SER A 1 186 ? -0.808 30.891 7.16 1 96 186 SER A C 1
ATOM 1501 O O . SER A 1 186 ? -0.423 32.062 7.234 1 96 186 SER A O 1
ATOM 1503 N N . GLY A 1 187 ? -0.625 30.047 8.211 1 94.06 187 GLY A N 1
ATOM 1504 C CA . GLY A 1 187 ? 0.006 30.516 9.438 1 94.06 187 GLY A CA 1
ATOM 1505 C C . GLY A 1 187 ? 0.534 29.391 10.305 1 94.06 187 GLY A C 1
ATOM 1506 O O . GLY A 1 187 ? 0.174 28.234 10.102 1 94.06 187 GLY A O 1
ATOM 1507 N N . GLN A 1 188 ? 1.4 29.859 11.148 1 95 188 GLN A N 1
ATOM 1508 C CA . GLN A 1 188 ? 1.992 28.953 12.125 1 95 188 GLN A CA 1
ATOM 1509 C C . GLN A 1 188 ? 2.086 29.609 13.5 1 95 188 GLN A C 1
ATOM 1511 O O . GLN A 1 188 ? 2.285 30.812 13.602 1 95 188 GLN A O 1
ATOM 1516 N N . ASP A 1 189 ? 1.841 28.859 14.516 1 96.44 189 ASP A N 1
ATOM 1517 C CA . ASP A 1 189 ? 1.954 29.25 15.914 1 96.44 189 ASP A CA 1
ATOM 1518 C C . ASP A 1 189 ? 2.379 28.078 16.781 1 96.44 189 ASP A C 1
ATOM 1520 O O . ASP A 1 189 ? 2.252 26.922 16.375 1 96.44 189 ASP A O 1
ATOM 1524 N N . PRO A 1 190 ? 3.01 28.406 17.922 1 96.81 190 PRO A N 1
ATOM 1525 C CA . PRO A 1 190 ? 3.275 27.266 18.812 1 96.81 190 PRO A CA 1
ATOM 1526 C C . PRO A 1 190 ? 2.006 26.516 19.219 1 96.81 190 PRO A C 1
ATOM 1528 O O . PRO A 1 190 ? 0.958 27.141 19.422 1 96.81 190 PRO A O 1
ATOM 1531 N N . ALA A 1 191 ? 2.135 25.25 19.25 1 97.62 191 ALA A N 1
ATOM 1532 C CA . ALA A 1 191 ? 0.999 24.438 19.688 1 97.62 191 ALA A CA 1
ATOM 1533 C C . ALA A 1 191 ? 0.751 24.625 21.188 1 97.62 191 ALA A C 1
ATOM 1535 O O . ALA A 1 191 ? 1.694 24.781 21.953 1 97.62 191 ALA A O 1
ATOM 1536 N N . GLU A 1 192 ? -0.457 24.562 21.578 1 96.94 192 GLU A N 1
ATOM 1537 C CA . GLU A 1 192 ? -0.833 24.703 22.969 1 96.94 192 GLU A CA 1
ATOM 1538 C C . GLU A 1 192 ? -1.32 23.375 23.547 1 96.94 192 GLU A C 1
ATOM 1540 O O . GLU A 1 192 ? -1.276 23.156 24.766 1 96.94 192 GLU A O 1
ATOM 1545 N N . SER A 1 193 ? -1.832 22.516 22.719 1 97.19 193 SER A N 1
ATOM 1546 C CA . SER A 1 193 ? -2.359 21.219 23.172 1 97.19 193 SER A CA 1
ATOM 1547 C C . SER A 1 193 ? -1.234 20.25 23.5 1 97.19 193 SER A C 1
ATOM 1549 O O . SER A 1 193 ? -0.097 20.438 23.062 1 97.19 193 SER A O 1
ATOM 1551 N N . ASP A 1 194 ? -1.544 19.297 24.344 1 97.75 194 ASP A N 1
ATOM 1552 C CA . ASP A 1 194 ? -0.641 18.203 24.672 1 97.75 194 ASP A CA 1
ATOM 1553 C C . ASP A 1 194 ? -1.058 16.922 23.953 1 97.75 194 ASP A C 1
ATOM 1555 O O . ASP A 1 194 ? -2.078 16.312 24.297 1 97.75 194 ASP A O 1
ATOM 1559 N N . PRO A 1 195 ? -0.252 16.453 23.016 1 97 195 PRO A N 1
ATOM 1560 C CA . PRO A 1 195 ? -0.592 15.227 22.281 1 97 195 PRO A CA 1
ATOM 1561 C C . PRO A 1 195 ? -0.84 14.039 23.203 1 97 195 PRO A C 1
ATOM 1563 O O . PRO A 1 195 ? -1.574 13.117 22.844 1 97 195 PRO A O 1
ATOM 1566 N N . ALA A 1 196 ? -0.29 14.031 24.391 1 97.25 196 ALA A N 1
ATOM 1567 C CA . ALA A 1 196 ? -0.453 12.938 25.344 1 97.25 196 ALA A CA 1
ATOM 1568 C C . ALA A 1 196 ? -1.903 12.82 25.797 1 97.25 196 ALA A C 1
ATOM 1570 O O . ALA A 1 196 ? -2.32 11.781 26.312 1 97.25 196 ALA A O 1
ATOM 1571 N N . GLN A 1 197 ? -2.627 13.898 25.625 1 98 197 GLN A N 1
ATOM 1572 C CA . GLN A 1 197 ? -4.008 13.945 26.094 1 98 197 GLN A CA 1
ATOM 1573 C C . GLN A 1 197 ? -4.957 13.352 25.047 1 98 197 GLN A C 1
ATOM 1575 O O . GLN A 1 197 ? -6.16 13.234 25.297 1 98 197 GLN A O 1
ATOM 1580 N N . ASP A 1 198 ? -4.469 13 23.875 1 98.44 198 ASP A N 1
ATOM 1581 C CA . ASP A 1 198 ? -5.301 12.336 22.875 1 98.44 198 ASP A CA 1
ATOM 1582 C C . ASP A 1 198 ? -5.559 10.875 23.266 1 98.44 198 ASP A C 1
ATOM 1584 O O . ASP A 1 198 ? -4.93 9.969 22.719 1 98.44 198 ASP A O 1
ATOM 1588 N N . ALA A 1 199 ? -6.531 10.656 24.047 1 97.69 199 ALA A N 1
ATOM 1589 C CA . ALA A 1 199 ? -6.816 9.344 24.609 1 97.69 199 ALA A CA 1
ATOM 1590 C C . ALA A 1 199 ? -7.102 8.32 23.5 1 97.69 199 ALA A C 1
ATOM 1592 O O . ALA A 1 199 ? -6.637 7.184 23.578 1 97.69 199 ALA A O 1
ATOM 1593 N N . GLN A 1 200 ? -7.809 8.719 22.5 1 98.12 200 GLN A N 1
ATOM 1594 C CA . GLN A 1 200 ? -8.188 7.793 21.438 1 98.12 200 GLN A CA 1
ATOM 1595 C C . GLN A 1 200 ? -6.969 7.375 20.609 1 98.12 200 GLN A C 1
ATOM 1597 O O . GLN A 1 200 ? -6.918 6.262 20.094 1 98.12 200 GLN A O 1
ATOM 1602 N N . TRP A 1 201 ? -6.008 8.25 20.531 1 98.25 201 TRP A N 1
ATOM 1603 C CA . TRP A 1 201 ? -4.785 7.934 19.797 1 98.25 201 TRP A CA 1
ATOM 1604 C C . TRP A 1 201 ? -3.914 6.961 20.578 1 98.25 201 TRP A C 1
ATOM 1606 O O . TRP A 1 201 ? -3.256 6.098 20 1 98.25 201 TRP A O 1
ATOM 1616 N N . HIS A 1 202 ? -3.92 7.07 21.906 1 97.88 202 HIS A N 1
ATOM 1617 C CA . HIS A 1 202 ? -2.992 6.297 22.719 1 97.88 202 HIS A CA 1
ATOM 1618 C C . HIS A 1 202 ? -3.637 5 23.203 1 97.88 202 HIS A C 1
ATOM 1620 O O . HIS A 1 202 ? -2.936 4.055 23.578 1 97.88 202 HIS A O 1
ATOM 1626 N N . GLN A 1 203 ? -4.957 4.902 23.156 1 98.06 203 GLN A N 1
ATOM 1627 C CA . GLN A 1 203 ? -5.656 3.688 23.562 1 98.06 203 GLN A CA 1
ATOM 1628 C C . GLN A 1 203 ? -5.586 2.625 22.469 1 98.06 203 GLN A C 1
ATOM 1630 O O . GLN A 1 203 ? -5.93 2.891 21.312 1 98.06 203 GLN A O 1
ATOM 1635 N N . LEU A 1 204 ? -5.121 1.464 22.875 1 98.12 204 LEU A N 1
ATOM 1636 C CA . LEU A 1 204 ? -5.062 0.336 21.953 1 98.12 204 LEU A CA 1
ATOM 1637 C C . LEU A 1 204 ? -6.262 -0.584 22.141 1 98.12 204 LEU A C 1
ATOM 1639 O O . LEU A 1 204 ? -6.676 -0.853 23.266 1 98.12 204 LEU A O 1
ATOM 1643 N N . ILE A 1 205 ? -6.824 -1.009 21.047 1 98.38 205 ILE A N 1
ATOM 1644 C CA . ILE A 1 205 ? -7.945 -1.939 21.016 1 98.38 205 ILE A CA 1
ATOM 1645 C C . ILE A 1 205 ? -7.52 -3.236 20.328 1 98.38 205 ILE A C 1
ATOM 1647 O O . ILE A 1 205 ? -6.918 -3.211 19.25 1 98.38 205 ILE A O 1
ATOM 1651 N N . LEU A 1 206 ? -7.723 -4.32 20.969 1 98 206 LEU A N 1
ATOM 1652 C CA . LEU A 1 206 ? -7.582 -5.625 20.328 1 98 206 LEU A CA 1
ATOM 1653 C C . LEU A 1 206 ? -8.867 -6.027 19.609 1 98 206 LEU A C 1
ATOM 1655 O O . LEU A 1 206 ? -9.898 -6.242 20.266 1 98 206 LEU A O 1
ATOM 1659 N N . LEU A 1 207 ? -8.844 -6.043 18.344 1 97.38 207 LEU A N 1
ATOM 1660 C CA . LEU A 1 207 ? -9.961 -6.488 17.531 1 97.38 207 LEU A CA 1
ATOM 1661 C C . LEU A 1 207 ? -9.852 -7.977 17.219 1 97.38 207 LEU A C 1
ATOM 1663 O O . LEU A 1 207 ? -8.953 -8.406 16.5 1 97.38 207 LEU A O 1
ATOM 1667 N N . GLU A 1 208 ? -10.711 -8.789 17.797 1 97.94 208 GLU A N 1
ATOM 1668 C CA . GLU A 1 208 ? -10.75 -10.227 17.531 1 97.94 208 GLU A CA 1
ATOM 1669 C C . GLU A 1 208 ? -11.766 -10.57 16.453 1 97.94 208 GLU A C 1
ATOM 1671 O O . GLU A 1 208 ? -12.953 -10.258 16.594 1 97.94 208 GLU A O 1
ATOM 1676 N N . ILE A 1 209 ? -11.289 -11.203 15.438 1 98.06 209 ILE A N 1
ATOM 1677 C CA . ILE A 1 209 ? -12.078 -11.477 14.25 1 98.06 209 ILE A CA 1
ATOM 1678 C C . ILE A 1 209 ? -12.156 -12.984 14.016 1 98.06 209 ILE A C 1
ATOM 1680 O O . ILE A 1 209 ? -11.164 -13.695 14.195 1 98.06 209 ILE A O 1
ATOM 1684 N N . VAL A 1 210 ? -13.32 -13.508 13.672 1 98.12 210 VAL A N 1
ATOM 1685 C CA . VAL A 1 210 ? -13.555 -14.93 13.422 1 98.12 210 VAL A CA 1
ATOM 1686 C C . VAL A 1 210 ? -14.203 -15.109 12.055 1 98.12 210 VAL A C 1
ATOM 1688 O O . VAL A 1 210 ? -14.672 -14.133 11.445 1 98.12 210 VAL A O 1
ATOM 1691 N N . PRO A 1 211 ? -14.125 -16.328 11.508 1 97.38 211 PRO A N 1
ATOM 1692 C CA . PRO A 1 211 ? -14.875 -16.562 10.273 1 97.38 211 PRO A CA 1
ATOM 1693 C C . PRO A 1 211 ? -16.375 -16.281 10.438 1 97.38 211 PRO A C 1
ATOM 1695 O O . PRO A 1 211 ? -16.922 -16.453 11.531 1 97.38 211 PRO A O 1
ATOM 1698 N N . HIS A 1 212 ? -16.984 -15.789 9.375 1 97.38 212 HIS A N 1
ATOM 1699 C CA . HIS A 1 212 ? -18.422 -15.578 9.383 1 97.38 212 HIS A CA 1
ATOM 1700 C C . HIS A 1 212 ? -19.156 -16.812 9.898 1 97.38 212 HIS A C 1
ATOM 1702 O O . HIS A 1 212 ? -18.844 -17.938 9.508 1 97.38 212 HIS A O 1
ATOM 1708 N N . ARG A 1 213 ? -20.141 -16.656 10.656 1 96.62 213 ARG A N 1
ATOM 1709 C CA . ARG A 1 213 ? -20.797 -17.734 11.391 1 96.62 213 ARG A CA 1
ATOM 1710 C C . ARG A 1 213 ? -21.531 -18.672 10.445 1 96.62 213 ARG A C 1
ATOM 1712 O O . ARG A 1 213 ? -21.734 -19.844 10.766 1 96.62 213 ARG A O 1
ATOM 1719 N N . ARG A 1 214 ? -21.906 -18.297 9.281 1 96.56 214 ARG A N 1
ATOM 1720 C CA . ARG A 1 214 ? -22.719 -19.094 8.383 1 96.56 214 ARG A CA 1
ATOM 1721 C C . ARG A 1 214 ? -21.859 -19.828 7.367 1 96.56 214 ARG A C 1
ATOM 1723 O O . ARG A 1 214 ? -22.391 -20.469 6.445 1 96.56 214 ARG A O 1
ATOM 1730 N N . LEU A 1 215 ? -20.594 -19.75 7.523 1 94.94 215 LEU A N 1
ATOM 1731 C CA . LEU A 1 215 ? -19.703 -20.484 6.617 1 94.94 215 LEU A CA 1
ATOM 1732 C C . LEU A 1 215 ? -19.75 -21.984 6.91 1 94.94 215 LEU A C 1
ATOM 1734 O O . LEU A 1 215 ? -19.812 -22.391 8.07 1 94.94 215 LEU A O 1
ATOM 1738 N N . SER A 1 216 ? -19.703 -22.797 5.848 1 92.94 216 SER A N 1
ATOM 1739 C CA . SER A 1 216 ? -19.516 -24.234 6.012 1 92.94 216 SER A CA 1
ATOM 1740 C C . SER A 1 216 ? -18.125 -24.531 6.574 1 92.94 216 SER A C 1
ATOM 1742 O O . SER A 1 216 ? -17.266 -23.656 6.66 1 92.94 216 SER A O 1
ATOM 1744 N N . LEU A 1 217 ? -17.906 -25.766 6.977 1 88.31 217 LEU A N 1
ATOM 1745 C CA . LEU A 1 217 ? -16.641 -26.156 7.578 1 88.31 217 LEU A CA 1
ATOM 1746 C C . LEU A 1 217 ? -15.492 -25.969 6.594 1 88.31 217 LEU A C 1
ATOM 1748 O O . LEU A 1 217 ? -14.461 -25.391 6.938 1 88.31 217 LEU A O 1
ATOM 1752 N N . PRO A 1 218 ? -15.703 -26.375 5.332 1 85.31 218 PRO A N 1
ATOM 1753 C CA . PRO A 1 218 ? -14.625 -26.156 4.371 1 85.31 218 PRO A CA 1
ATOM 1754 C C . PRO A 1 218 ? -14.352 -24.672 4.141 1 85.31 218 PRO A C 1
ATOM 1756 O O . PRO A 1 218 ? -13.188 -24.266 4.027 1 85.31 218 PRO A O 1
ATOM 1759 N N . GLN A 1 219 ? -15.383 -23.875 4.062 1 90.88 219 GLN A N 1
ATOM 1760 C CA . GLN A 1 219 ? -15.234 -22.438 3.879 1 90.88 219 GLN A CA 1
ATOM 1761 C C . GLN A 1 219 ? -14.492 -21.812 5.051 1 90.88 219 GLN A C 1
ATOM 1763 O O . GLN A 1 219 ? -13.617 -20.969 4.852 1 90.88 219 GLN A O 1
ATOM 1768 N N . ARG A 1 220 ? -14.844 -22.266 6.164 1 93.06 220 ARG A N 1
ATOM 1769 C CA . ARG A 1 220 ? -14.18 -21.781 7.371 1 93.06 220 ARG A CA 1
ATOM 1770 C C . ARG A 1 220 ? -12.688 -22.094 7.332 1 93.06 220 ARG A C 1
ATOM 1772 O O . ARG A 1 220 ? -11.867 -21.234 7.688 1 93.06 220 ARG A O 1
ATOM 1779 N N . ALA A 1 221 ? -12.359 -23.25 6.961 1 88.56 221 ALA A N 1
ATOM 1780 C CA . ALA A 1 221 ? -10.953 -23.656 6.871 1 88.56 221 ALA A CA 1
ATOM 1781 C C . ALA A 1 221 ? -10.195 -22.766 5.895 1 88.56 221 ALA A C 1
ATOM 1783 O O . ALA A 1 221 ? -9.07 -22.344 6.176 1 88.56 221 ALA A O 1
ATOM 1784 N N . ALA A 1 222 ? -10.789 -22.5 4.797 1 90.44 222 ALA A N 1
ATOM 1785 C CA . ALA A 1 222 ? -10.172 -21.641 3.789 1 90.44 222 ALA A CA 1
ATOM 1786 C C . ALA A 1 222 ? -9.938 -20.234 4.336 1 90.44 222 ALA A C 1
ATOM 1788 O O . ALA A 1 222 ? -8.867 -19.656 4.148 1 90.44 222 ALA A O 1
ATOM 1789 N N . ILE A 1 223 ? -10.93 -19.688 5.031 1 92.88 223 ILE A N 1
ATOM 1790 C CA . ILE A 1 223 ? -10.852 -18.328 5.562 1 92.88 223 ILE A CA 1
ATOM 1791 C C . ILE A 1 223 ? -9.797 -18.266 6.66 1 92.88 223 ILE A C 1
ATOM 1793 O O . ILE A 1 223 ? -9.023 -17.297 6.73 1 92.88 223 ILE A O 1
ATOM 1797 N N . GLU A 1 224 ? -9.773 -19.281 7.512 1 91.81 224 GLU A N 1
ATOM 1798 C CA . GLU A 1 224 ? -8.766 -19.312 8.57 1 91.81 224 GLU A CA 1
ATOM 1799 C C . GLU A 1 224 ? -7.355 -19.297 7.992 1 91.81 224 GLU A C 1
ATOM 1801 O O . GLU A 1 224 ? -6.473 -18.609 8.508 1 91.81 224 GLU A O 1
ATOM 1806 N N . ARG A 1 225 ? -7.176 -19.969 6.953 1 86.81 225 ARG A N 1
ATOM 1807 C CA . ARG A 1 225 ? -5.879 -20 6.289 1 86.81 225 ARG A CA 1
ATOM 1808 C C . ARG A 1 225 ? -5.582 -18.656 5.621 1 86.81 225 ARG A C 1
ATOM 1810 O O . ARG A 1 225 ? -4.5 -18.094 5.805 1 86.81 225 ARG A O 1
ATOM 1817 N N . ASP A 1 226 ? -6.516 -18.172 4.965 1 88.94 226 ASP A N 1
ATOM 1818 C CA . ASP A 1 226 ? -6.371 -16.922 4.211 1 88.94 226 ASP A CA 1
ATOM 1819 C C . ASP A 1 226 ? -6.02 -15.766 5.133 1 88.94 226 ASP A C 1
ATOM 1821 O O . ASP A 1 226 ? -5.176 -14.93 4.793 1 88.94 226 ASP A O 1
ATOM 1825 N N . TYR A 1 227 ? -6.617 -15.758 6.289 1 91.88 227 TYR A N 1
ATOM 1826 C CA . TYR A 1 227 ? -6.426 -14.641 7.203 1 91.88 227 TYR A CA 1
ATOM 1827 C C . TYR A 1 227 ? -5.355 -14.953 8.234 1 91.88 227 TYR A C 1
ATOM 1829 O O . TYR A 1 227 ? -5.098 -14.156 9.141 1 91.88 227 TYR A O 1
ATOM 1837 N N . GLY A 1 228 ? -4.758 -16.141 8.141 1 89.31 228 GLY A N 1
ATOM 1838 C CA . GLY A 1 228 ? -3.736 -16.531 9.102 1 89.31 228 GLY A CA 1
ATOM 1839 C C . GLY A 1 228 ? -4.258 -16.625 10.523 1 89.31 228 GLY A C 1
ATOM 1840 O O . GLY A 1 228 ? -3.602 -16.172 11.461 1 89.31 228 GLY A O 1
ATOM 1841 N N . MET A 1 229 ? -5.41 -17.172 10.648 1 93.38 229 MET A N 1
ATOM 1842 C CA . MET A 1 229 ? -6.016 -17.266 11.969 1 93.38 229 MET A CA 1
ATOM 1843 C C . MET A 1 229 ? -5.344 -18.359 12.797 1 93.38 229 MET A C 1
ATOM 1845 O O . MET A 1 229 ? -4.961 -19.406 12.258 1 93.38 229 MET A O 1
ATOM 1849 N N . VAL A 1 230 ? -5.184 -18.109 14.039 1 93.5 230 VAL A N 1
ATOM 1850 C CA . VAL A 1 230 ? -4.699 -19.078 15.008 1 93.5 230 VAL A CA 1
ATOM 1851 C C . VAL A 1 230 ? -5.824 -19.469 15.969 1 93.5 230 VAL A C 1
ATOM 1853 O O . VAL A 1 230 ? -6.41 -18.609 16.625 1 93.5 230 VAL A O 1
ATOM 1856 N N . ASP A 1 231 ? -6.109 -20.766 15.977 1 94.5 231 ASP A N 1
ATOM 1857 C CA . ASP A 1 231 ? -7.199 -21.297 16.797 1 94.5 231 ASP A CA 1
ATOM 1858 C C . ASP A 1 231 ? -8.516 -20.594 16.453 1 94.5 231 ASP A C 1
ATOM 1860 O O . ASP A 1 231 ? -9.289 -20.25 17.344 1 94.5 231 ASP A O 1
ATOM 1864 N N . GLY A 1 232 ? -8.664 -20.188 15.211 1 94.69 232 GLY A N 1
ATOM 1865 C CA . GLY A 1 232 ? -9.914 -19.641 14.711 1 94.69 232 GLY A CA 1
ATOM 1866 C C . GLY A 1 232 ? -10.039 -18.141 14.898 1 94.69 232 GLY A C 1
ATOM 1867 O O . GLY A 1 232 ? -11.086 -17.562 14.617 1 94.69 232 GLY A O 1
ATOM 1868 N N . TYR A 1 233 ? -8.891 -17.5 15.375 1 96.81 233 TYR A N 1
ATOM 1869 C CA . TYR A 1 233 ? -8.984 -16.078 15.672 1 96.81 233 TYR A CA 1
ATOM 1870 C C . TYR A 1 233 ? -7.906 -15.297 14.93 1 96.81 233 TYR A C 1
ATOM 1872 O O . TYR A 1 233 ? -6.758 -15.742 14.836 1 96.81 233 TYR A O 1
ATOM 1880 N N . LEU A 1 234 ? -8.336 -14.242 14.336 1 96.69 234 LEU A N 1
ATOM 1881 C CA . LEU A 1 234 ? -7.418 -13.18 13.93 1 96.69 234 LEU A CA 1
ATOM 1882 C C . LEU A 1 234 ? -7.441 -12.039 14.938 1 96.69 234 LEU A C 1
ATOM 1884 O O . LEU A 1 234 ? -8.508 -11.5 15.25 1 96.69 234 LEU A O 1
ATOM 1888 N N . ARG A 1 235 ? -6.332 -11.719 15.555 1 96.5 235 ARG A N 1
ATOM 1889 C CA . ARG A 1 235 ? -6.234 -10.648 16.531 1 96.5 235 ARG A CA 1
ATOM 1890 C C . ARG A 1 235 ? -5.418 -9.477 15.992 1 96.5 235 ARG A C 1
ATOM 1892 O O . ARG A 1 235 ? -4.238 -9.633 15.672 1 96.5 235 ARG A O 1
ATOM 1899 N N . LEU A 1 236 ? -6.078 -8.352 15.789 1 96.25 236 LEU A N 1
ATOM 1900 C CA . LEU A 1 236 ? -5.441 -7.129 15.297 1 96.25 236 LEU A CA 1
ATOM 1901 C C . LEU A 1 236 ? -5.445 -6.047 16.375 1 96.25 236 LEU A C 1
ATOM 1903 O O . LEU A 1 236 ? -6.484 -5.758 16.969 1 96.25 236 LEU A O 1
ATOM 1907 N N . THR A 1 237 ? -4.289 -5.508 16.688 1 96.75 237 THR A N 1
ATOM 1908 C CA . THR A 1 237 ? -4.207 -4.363 17.594 1 96.75 237 THR A CA 1
ATOM 1909 C C . THR A 1 237 ? -4.309 -3.055 16.812 1 96.75 237 THR A C 1
ATOM 1911 O O . THR A 1 237 ? -3.549 -2.826 15.867 1 96.75 237 THR A O 1
ATOM 1914 N N . VAL A 1 238 ? -5.246 -2.238 17.188 1 97.31 238 VAL A N 1
ATOM 1915 C CA . VAL A 1 238 ? -5.523 -0.998 16.484 1 97.31 238 VAL A CA 1
ATOM 1916 C C . VAL A 1 238 ? -5.668 0.151 17.469 1 97.31 238 VAL A C 1
ATOM 1918 O O . VAL A 1 238 ? -6.18 -0.039 18.578 1 97.31 238 VAL A O 1
ATOM 1921 N N . ARG A 1 239 ? -5.117 1.303 17.156 1 97.88 239 ARG A N 1
ATOM 1922 C CA . ARG A 1 239 ? -5.43 2.482 17.953 1 97.88 239 ARG A CA 1
ATOM 1923 C C . ARG A 1 239 ? -6.922 2.797 17.906 1 97.88 239 ARG A C 1
ATOM 1925 O O . ARG A 1 239 ? -7.547 2.715 16.844 1 97.88 239 ARG A O 1
ATOM 1932 N N . GLU A 1 240 ? -7.461 3.174 19.031 1 98.38 240 GLU A N 1
ATOM 1933 C CA . GLU A 1 240 ? -8.883 3.486 19.109 1 98.38 240 GLU A CA 1
ATOM 1934 C C . GLU A 1 240 ? -9.266 4.559 18.078 1 98.38 240 GLU A C 1
ATOM 1936 O O . GLU A 1 240 ? -10.336 4.488 17.469 1 98.38 240 GLU A O 1
ATOM 1941 N N . ALA A 1 241 ? -8.398 5.496 17.844 1 98.12 241 ALA A N 1
ATOM 1942 C CA . ALA A 1 241 ? -8.641 6.586 16.906 1 98.12 241 ALA A CA 1
ATOM 1943 C C . ALA A 1 241 ? -8.812 6.055 15.484 1 98.12 241 ALA A C 1
ATOM 1945 O O . ALA A 1 241 ? -9.406 6.719 14.641 1 98.12 241 ALA A O 1
ATOM 1946 N N . LEU A 1 242 ? -8.312 4.832 15.172 1 97.94 242 LEU A N 1
ATOM 1947 C CA . LEU A 1 242 ? -8.336 4.301 13.812 1 97.94 242 LEU A CA 1
ATOM 1948 C C . LEU A 1 242 ? -9.273 3.1 13.719 1 97.94 242 LEU A C 1
ATOM 1950 O O . LEU A 1 242 ? -9.352 2.453 12.672 1 97.94 242 LEU A O 1
ATOM 1954 N N . LEU A 1 243 ? -10.016 2.809 14.789 1 97.75 243 LEU A N 1
ATOM 1955 C CA . LEU A 1 243 ? -10.82 1.595 14.867 1 97.75 243 LEU A CA 1
ATOM 1956 C C . LEU A 1 243 ? -11.898 1.593 13.789 1 97.75 243 LEU A C 1
ATOM 1958 O O . LEU A 1 243 ? -12.086 0.592 13.086 1 97.75 243 LEU A O 1
ATOM 1962 N N . TYR A 1 244 ? -12.539 2.734 13.672 1 95.56 244 TYR A N 1
ATOM 1963 C CA . TYR A 1 244 ? -13.586 2.818 12.664 1 95.56 244 TYR A CA 1
ATOM 1964 C C . TYR A 1 244 ? -13.039 2.521 11.273 1 95.56 244 TYR A C 1
ATOM 1966 O O . TYR A 1 244 ? -13.664 1.8 10.492 1 95.56 244 TYR A O 1
ATOM 1974 N N . TYR A 1 245 ? -11.867 3.109 10.953 1 96.31 245 TYR A N 1
ATOM 1975 C CA . TYR A 1 245 ? -11.25 2.918 9.641 1 96.31 245 TYR A CA 1
ATOM 1976 C C . TYR A 1 245 ? -10.906 1.451 9.406 1 96.31 245 TYR A C 1
ATOM 1978 O O . TYR A 1 245 ? -11.133 0.921 8.32 1 96.31 245 TYR A O 1
ATOM 1986 N N . ALA A 1 246 ? -10.359 0.799 10.422 1 96.62 246 ALA A N 1
ATOM 1987 C CA . ALA A 1 246 ? -9.992 -0.611 10.328 1 96.62 246 ALA A CA 1
ATOM 1988 C C . ALA A 1 246 ? -11.211 -1.48 10.055 1 96.62 246 ALA A C 1
ATOM 1990 O O . ALA A 1 246 ? -11.188 -2.346 9.18 1 96.62 246 ALA A O 1
ATOM 1991 N N . GLU A 1 247 ? -12.266 -1.19 10.797 1 96.38 247 GLU A N 1
ATOM 1992 C CA . GLU A 1 247 ? -13.492 -1.955 10.625 1 96.38 247 GLU A CA 1
ATOM 1993 C C . GLU A 1 247 ? -14.094 -1.733 9.242 1 96.38 247 GLU A C 1
ATOM 1995 O O . GLU A 1 247 ? -14.516 -2.686 8.578 1 96.38 247 GLU A O 1
ATOM 2000 N N . ARG A 1 248 ? -14.109 -0.539 8.844 1 93.56 248 ARG A N 1
ATOM 2001 C CA . ARG A 1 248 ? -14.648 -0.218 7.527 1 93.56 248 ARG A CA 1
ATOM 2002 C C . ARG A 1 248 ? -13.836 -0.887 6.426 1 93.56 248 ARG A C 1
ATOM 2004 O O . ARG A 1 248 ? -14.398 -1.474 5.5 1 93.56 248 ARG A O 1
ATOM 2011 N N . ARG A 1 249 ? -12.57 -0.805 6.523 1 92.06 249 ARG A N 1
ATOM 2012 C CA . ARG A 1 249 ? -11.68 -1.383 5.523 1 92.06 249 ARG A CA 1
ATOM 2013 C C . ARG A 1 249 ? -11.898 -2.885 5.391 1 92.06 249 ARG A C 1
ATOM 2015 O O . ARG A 1 249 ? -11.844 -3.434 4.289 1 92.06 249 ARG A O 1
ATOM 2022 N N . LEU A 1 250 ? -12.211 -3.541 6.488 1 93.25 250 LEU A N 1
ATOM 2023 C CA . LEU A 1 250 ? -12.359 -4.992 6.508 1 93.25 250 LEU A CA 1
ATOM 2024 C C . LEU A 1 250 ? -13.812 -5.395 6.301 1 93.25 250 LEU A C 1
ATOM 2026 O O . LEU A 1 250 ? -14.156 -6.578 6.387 1 93.25 250 LEU A O 1
ATOM 2030 N N . GLY A 1 251 ? -14.68 -4.375 6.098 1 91.38 251 GLY A N 1
ATOM 2031 C CA . GLY A 1 251 ? -16.094 -4.656 5.902 1 91.38 251 GLY A CA 1
ATOM 2032 C C . GLY A 1 251 ? -16.797 -5.07 7.18 1 91.38 251 GLY A C 1
ATOM 2033 O O . GLY A 1 251 ? -17.75 -5.844 7.141 1 91.38 251 GLY A O 1
ATOM 2034 N N . LEU A 1 252 ? -16.328 -4.621 8.281 1 95 252 LEU A N 1
ATOM 2035 C CA . LEU A 1 252 ? -16.844 -5.051 9.57 1 95 252 LEU A CA 1
ATOM 2036 C C . LEU A 1 252 ? -17.672 -3.947 10.219 1 95 252 LEU A C 1
ATOM 2038 O O . LEU A 1 252 ? -18.141 -4.094 11.352 1 95 252 LEU A O 1
ATOM 2042 N N . ASP A 1 253 ? -17.891 -2.834 9.477 1 93.12 253 ASP A N 1
ATOM 2043 C CA . ASP A 1 253 ? -18.578 -1.673 10.016 1 93.12 253 ASP A CA 1
ATOM 2044 C C . ASP A 1 253 ? -20.094 -1.792 9.805 1 93.12 253 ASP A C 1
ATOM 2046 O O . ASP A 1 253 ? -20.859 -0.94 10.258 1 93.12 253 ASP A O 1
ATOM 2050 N N . ILE A 1 254 ? -20.516 -2.807 9.133 1 90.75 254 ILE A N 1
ATOM 2051 C CA . ILE A 1 254 ? -21.938 -3.035 8.883 1 90.75 254 ILE A CA 1
ATOM 2052 C C . ILE A 1 254 ? -22.297 -4.469 9.258 1 90.75 254 ILE A C 1
ATOM 2054 O O . ILE A 1 254 ? -21.422 -5.293 9.516 1 90.75 254 ILE A O 1
ATOM 2058 N N . ASP A 1 255 ? -23.562 -4.711 9.273 1 92.5 255 ASP A N 1
ATOM 2059 C CA . ASP A 1 255 ? -24.047 -6.062 9.539 1 92.5 255 ASP A CA 1
ATOM 2060 C C . ASP A 1 255 ? -23.453 -7.062 8.555 1 92.5 255 ASP A C 1
ATOM 2062 O O . ASP A 1 255 ? -23.594 -6.898 7.336 1 92.5 255 ASP A O 1
ATOM 2066 N N . PRO A 1 256 ? -22.781 -8.102 9.07 1 92.69 256 PRO A N 1
ATOM 2067 C CA . PRO A 1 256 ? -22.125 -9.07 8.188 1 92.69 256 PRO A CA 1
ATOM 2068 C C . PRO A 1 256 ? -23.109 -9.797 7.277 1 92.69 256 PRO A C 1
ATOM 2070 O O . PRO A 1 256 ? -22.703 -10.352 6.246 1 92.69 256 PRO A O 1
ATOM 2073 N N . ASP A 1 257 ? -24.344 -9.805 7.625 1 93.38 257 ASP A N 1
ATOM 2074 C CA . ASP A 1 257 ? -25.328 -10.562 6.855 1 93.38 257 ASP A CA 1
ATOM 2075 C C . ASP A 1 257 ? -25.797 -9.773 5.637 1 93.38 257 ASP A C 1
ATOM 2077 O O . ASP A 1 257 ? -26.594 -10.273 4.836 1 93.38 257 ASP A O 1
ATOM 2081 N N . HIS A 1 258 ? -25.25 -8.547 5.488 1 91 258 HIS A N 1
ATOM 2082 C CA . HIS A 1 258 ? -25.547 -7.773 4.293 1 91 258 HIS A CA 1
ATOM 2083 C C . HIS A 1 258 ? -24.859 -8.359 3.066 1 91 258 HIS A C 1
ATOM 2085 O O . HIS A 1 258 ? -25.234 -8.039 1.932 1 91 258 HIS A O 1
ATOM 2091 N N . ARG A 1 259 ? -23.875 -9.203 3.244 1 90.19 259 ARG A N 1
ATOM 2092 C CA . ARG A 1 259 ? -23.203 -9.977 2.203 1 90.19 259 ARG A CA 1
ATOM 2093 C C . ARG A 1 259 ? -23.375 -11.477 2.449 1 90.19 259 ARG A C 1
ATOM 2095 O O . ARG A 1 259 ? -23.609 -11.898 3.58 1 90.19 259 ARG A O 1
ATOM 2102 N N . SER A 1 260 ? -23.328 -12.219 1.357 1 92.88 260 SER A N 1
ATOM 2103 C CA . SER A 1 260 ? -23.25 -13.656 1.576 1 92.88 260 SER A CA 1
ATOM 2104 C C . SER A 1 260 ? -22 -14.023 2.379 1 92.88 260 SER A C 1
ATOM 2106 O O . SER A 1 260 ? -20.984 -13.32 2.328 1 92.88 260 SER A O 1
ATOM 2108 N N . PRO A 1 261 ? -22.062 -15.102 3.17 1 94.12 261 PRO A N 1
ATOM 2109 C CA . PRO A 1 261 ? -20.906 -15.5 3.969 1 94.12 261 PRO A CA 1
ATOM 2110 C C . PRO A 1 261 ? -19.641 -15.68 3.127 1 94.12 261 PRO A C 1
ATOM 2112 O O . PRO A 1 261 ? -18.547 -15.375 3.588 1 94.12 261 PRO A O 1
ATOM 2115 N N . GLU A 1 262 ? -19.812 -16.141 1.854 1 91.31 262 GLU A N 1
ATOM 2116 C CA . GLU A 1 262 ? -18.672 -16.391 0.972 1 91.31 262 GLU A CA 1
ATOM 2117 C C . GLU A 1 262 ? -18.031 -15.086 0.521 1 91.31 262 GLU A C 1
ATOM 2119 O O . GLU A 1 262 ? -16.859 -15.078 0.107 1 91.31 262 GLU A O 1
ATOM 2124 N N . LYS A 1 263 ? -18.781 -14 0.625 1 90.88 263 LYS A N 1
ATOM 2125 C CA . LYS A 1 263 ? -18.281 -12.688 0.245 1 90.88 263 LYS A CA 1
ATOM 2126 C C . LYS A 1 263 ? -17.828 -11.891 1.471 1 90.88 263 LYS A C 1
ATOM 2128 O O . LYS A 1 263 ? -16.844 -11.156 1.417 1 90.88 263 LYS A O 1
ATOM 2133 N N . GLN A 1 264 ? -18.531 -12.062 2.58 1 93.69 264 GLN A N 1
ATOM 2134 C CA . GLN A 1 264 ? -18.219 -11.336 3.811 1 93.69 264 GLN A CA 1
ATOM 2135 C C . GLN A 1 264 ? -17 -11.93 4.508 1 93.69 264 GLN A C 1
ATOM 2137 O O . GLN A 1 264 ? -16.203 -11.195 5.102 1 93.69 264 GLN A O 1
ATOM 2142 N N . HIS A 1 265 ? -16.875 -13.305 4.523 1 94.31 265 HIS A N 1
ATOM 2143 C CA . HIS A 1 265 ? -15.742 -14.102 4.984 1 94.31 265 HIS A CA 1
ATOM 2144 C C . HIS A 1 265 ? -15.609 -14.031 6.504 1 94.31 265 HIS A C 1
ATOM 2146 O O . HIS A 1 265 ? -15.477 -15.07 7.164 1 94.31 265 HIS A O 1
ATOM 2152 N N . ILE A 1 266 ? -15.664 -12.789 7.109 1 96.94 266 ILE A N 1
ATOM 2153 C CA . ILE A 1 266 ? -15.266 -12.664 8.508 1 96.94 266 ILE A CA 1
ATOM 2154 C C . ILE A 1 266 ? -16.281 -11.828 9.266 1 96.94 266 ILE A C 1
ATOM 2156 O O . ILE A 1 266 ? -17.125 -11.164 8.656 1 96.94 266 ILE A O 1
ATOM 2160 N N . GLU A 1 267 ? -16.266 -11.898 10.602 1 98.25 267 GLU A N 1
ATOM 2161 C CA . GLU A 1 267 ? -17.078 -11.055 11.484 1 98.25 267 GLU A CA 1
ATOM 2162 C C . GLU A 1 267 ? -16.359 -10.797 12.805 1 98.25 267 GLU A C 1
ATOM 2164 O O . GLU A 1 267 ? -15.398 -11.492 13.141 1 98.25 267 GLU A O 1
ATOM 2169 N N . ILE A 1 268 ? -16.75 -9.758 13.516 1 98.12 268 ILE A N 1
ATOM 2170 C CA . ILE A 1 268 ? -16.125 -9.375 14.773 1 98.12 268 ILE A CA 1
ATOM 2171 C C . ILE A 1 268 ? -16.594 -10.305 15.891 1 98.12 268 ILE A C 1
ATOM 2173 O O . ILE A 1 268 ? -17.797 -10.531 16.047 1 98.12 268 ILE A O 1
ATOM 2177 N N . HIS A 1 269 ? -15.68 -10.891 16.578 1 97.81 269 HIS A N 1
ATOM 2178 C CA . HIS A 1 269 ? -15.984 -11.641 17.797 1 97.81 269 HIS A CA 1
ATOM 2179 C C . HIS A 1 269 ? -16.047 -10.719 19.016 1 97.81 269 HIS A C 1
ATOM 2181 O O . HIS A 1 269 ? -17.031 -10.727 19.75 1 97.81 269 HIS A O 1
ATOM 2187 N N . GLN A 1 270 ? -15.023 -9.891 19.172 1 97.25 270 GLN A N 1
ATOM 2188 C CA . GLN A 1 270 ? -15.039 -8.93 20.266 1 97.25 270 GLN A CA 1
ATOM 2189 C C . GLN A 1 270 ? -14 -7.836 20.062 1 97.25 270 GLN A C 1
ATOM 2191 O O . GLN A 1 270 ? -13.117 -7.969 19.203 1 97.25 270 GLN A O 1
ATOM 2196 N N . ARG A 1 271 ? -14.242 -6.699 20.766 1 97.19 271 ARG A N 1
ATOM 2197 C CA . ARG A 1 271 ? -13.305 -5.586 20.906 1 97.19 271 ARG A CA 1
ATOM 2198 C C . ARG A 1 271 ? -12.836 -5.457 22.344 1 97.19 271 ARG A C 1
ATOM 2200 O O . ARG A 1 271 ? -13.648 -5.305 23.266 1 97.19 271 ARG A O 1
ATOM 2207 N N . ILE A 1 272 ? -11.523 -5.551 22.516 1 97.19 272 ILE A N 1
ATOM 2208 C CA . ILE A 1 272 ? -10.992 -5.504 23.875 1 97.19 272 ILE A CA 1
ATOM 2209 C C . ILE A 1 272 ? -10.086 -4.289 24.031 1 97.19 272 ILE A C 1
ATOM 2211 O O . ILE A 1 272 ? -9.141 -4.105 23.266 1 97.19 272 ILE A O 1
ATOM 2215 N N . ARG A 1 273 ? -10.367 -3.447 24.984 1 96.5 273 ARG A N 1
ATOM 2216 C CA . ARG A 1 273 ? -9.477 -2.338 25.312 1 96.5 273 ARG A CA 1
ATOM 2217 C C . ARG A 1 273 ? -8.234 -2.83 26.047 1 96.5 273 ARG A C 1
ATOM 2219 O O . ARG A 1 273 ? -8.344 -3.469 27.094 1 96.5 273 ARG A O 1
ATOM 2226 N N . LEU A 1 274 ? -7.098 -2.502 25.422 1 95 274 LEU A N 1
ATOM 2227 C CA . LEU A 1 274 ? -5.855 -2.973 26.031 1 95 274 LEU A CA 1
ATOM 2228 C C . LEU A 1 274 ? -5.312 -1.952 27.031 1 95 274 LEU A C 1
ATOM 2230 O O . LEU A 1 274 ? -5.465 -0.745 26.828 1 95 274 LEU A O 1
ATOM 2234 N N . SER A 1 275 ? -4.754 -2.299 28.141 1 82.12 275 SER A N 1
ATOM 2235 C CA . SER A 1 275 ? -4.242 -1.46 29.219 1 82.12 275 SER A CA 1
ATOM 2236 C C . SER A 1 275 ? -2.828 -0.976 28.906 1 82.12 275 SER A C 1
ATOM 2238 O O . SER A 1 275 ? -2.076 -1.645 28.203 1 82.12 275 SER A O 1
ATOM 2240 N N . MET B 1 1 ? 26.562 15.016 -14.289 1 49.84 1 MET B N 1
ATOM 2241 C CA . MET B 1 1 ? 26.719 14.531 -12.922 1 49.84 1 MET B CA 1
ATOM 2242 C C . MET B 1 1 ? 26.484 13.023 -12.852 1 49.84 1 MET B C 1
ATOM 2244 O O . MET B 1 1 ? 25.609 12.5 -13.539 1 49.84 1 MET B O 1
ATOM 2248 N N . ARG B 1 2 ? 27.328 12.266 -12.273 1 60.06 2 ARG B N 1
ATOM 2249 C CA . ARG B 1 2 ? 27.281 10.812 -12.18 1 60.06 2 ARG B CA 1
ATOM 2250 C C . ARG B 1 2 ? 26.062 10.367 -11.367 1 60.06 2 ARG B C 1
ATOM 2252 O O . ARG B 1 2 ? 25.656 11.047 -10.422 1 60.06 2 ARG B O 1
ATOM 2259 N N . TRP B 1 3 ? 25.422 9.469 -11.859 1 60.5 3 TRP B N 1
ATOM 2260 C CA . TRP B 1 3 ? 24.172 8.938 -11.312 1 60.5 3 TRP B CA 1
ATOM 2261 C C . TRP B 1 3 ? 24.281 8.742 -9.797 1 60.5 3 TRP B C 1
ATOM 2263 O O . TRP B 1 3 ? 23.391 9.141 -9.055 1 60.5 3 TRP B O 1
ATOM 2273 N N . GLY B 1 4 ? 25.438 8.336 -9.438 1 69.56 4 GLY B N 1
ATOM 2274 C CA . GLY B 1 4 ? 25.656 8.109 -8.016 1 69.56 4 GLY B CA 1
ATOM 2275 C C . GLY B 1 4 ? 25.594 9.383 -7.195 1 69.56 4 GLY B C 1
ATOM 2276 O O . GLY B 1 4 ? 24.969 9.406 -6.137 1 69.56 4 GLY B O 1
ATOM 2277 N N . ILE B 1 5 ? 26.203 10.375 -7.77 1 76.81 5 ILE B N 1
ATOM 2278 C CA . ILE B 1 5 ? 26.219 11.656 -7.062 1 76.81 5 ILE B CA 1
ATOM 2279 C C . ILE B 1 5 ? 24.812 12.242 -7.016 1 76.81 5 ILE B C 1
ATOM 2281 O O . ILE B 1 5 ? 24.375 12.719 -5.969 1 76.81 5 ILE B O 1
ATOM 2285 N N . ARG B 1 6 ? 24.156 12.172 -8.117 1 81.12 6 ARG B N 1
ATOM 2286 C CA . ARG B 1 6 ? 22.797 12.727 -8.164 1 81.12 6 ARG B CA 1
ATOM 2287 C C . ARG B 1 6 ? 21.891 12.07 -7.133 1 81.12 6 ARG B C 1
ATOM 2289 O O . ARG B 1 6 ? 21.109 12.742 -6.465 1 81.12 6 ARG B O 1
ATOM 2296 N N . HIS B 1 7 ? 22.062 10.805 -6.965 1 80.5 7 HIS B N 1
ATOM 2297 C CA . HIS B 1 7 ? 21.25 10.062 -6.008 1 80.5 7 HIS B CA 1
ATOM 2298 C C . HIS B 1 7 ? 21.547 10.508 -4.578 1 80.5 7 HIS B C 1
ATOM 2300 O O . HIS B 1 7 ? 20.641 10.625 -3.758 1 80.5 7 HIS B O 1
ATOM 2306 N N . ARG B 1 8 ? 22.781 10.727 -4.375 1 85.31 8 ARG B N 1
ATOM 2307 C CA . ARG B 1 8 ? 23.156 11.156 -3.029 1 85.31 8 ARG B CA 1
ATOM 2308 C C . ARG B 1 8 ? 22.672 12.578 -2.758 1 85.31 8 ARG B C 1
ATOM 2310 O O . ARG B 1 8 ? 22.266 12.898 -1.641 1 85.31 8 ARG B O 1
ATOM 2317 N N . LEU B 1 9 ? 22.703 13.422 -3.791 1 90 9 LEU B N 1
ATOM 2318 C CA . LEU B 1 9 ? 22.188 14.781 -3.645 1 90 9 LEU B CA 1
ATOM 2319 C C . LEU B 1 9 ? 20.688 14.781 -3.436 1 90 9 LEU B C 1
ATOM 2321 O O . LEU B 1 9 ? 20.156 15.586 -2.66 1 90 9 LEU B O 1
ATOM 2325 N N . GLU B 1 10 ? 20 13.852 -4.109 1 86.38 10 GLU B N 1
ATOM 2326 C CA . GLU B 1 10 ? 18.562 13.711 -3.914 1 86.38 10 GLU B CA 1
ATOM 2327 C C . GLU B 1 10 ? 18.234 13.297 -2.484 1 86.38 10 GLU B C 1
ATOM 2329 O O . GLU B 1 10 ? 17.266 13.766 -1.899 1 86.38 10 GLU B O 1
ATOM 2334 N N . PHE B 1 11 ? 19.078 12.492 -2.01 1 85.69 11 PHE B N 1
ATOM 2335 C CA . PHE B 1 11 ? 18.906 12.055 -0.629 1 85.69 11 PHE B CA 1
ATOM 2336 C C . PHE B 1 11 ? 19.094 13.219 0.335 1 85.69 11 PHE B C 1
ATOM 2338 O O . PHE B 1 11 ? 18.328 13.375 1.286 1 85.69 11 PHE B O 1
ATOM 2345 N N . ILE B 1 12 ? 20.078 13.977 0.096 1 89.06 12 ILE B N 1
ATOM 2346 C CA . ILE B 1 12 ? 20.328 15.156 0.922 1 89.06 12 ILE B CA 1
ATOM 2347 C C . ILE B 1 12 ? 19.078 16.047 0.935 1 89.06 12 ILE B C 1
ATOM 2349 O O . ILE B 1 12 ? 18.594 16.422 2.002 1 89.06 12 ILE B O 1
ATOM 2353 N N . GLU B 1 13 ? 18.562 16.266 -0.201 1 90.12 13 GLU B N 1
ATOM 2354 C CA . GLU B 1 13 ? 17.406 17.156 -0.291 1 90.12 13 GLU B CA 1
ATOM 2355 C C . GLU B 1 13 ? 16.156 16.5 0.302 1 90.12 13 GLU B C 1
ATOM 2357 O O . GLU B 1 13 ? 15.312 17.188 0.881 1 90.12 13 GLU B O 1
ATOM 2362 N N . PHE B 1 14 ? 16.062 15.211 0.163 1 86.38 14 PHE B N 1
ATOM 2363 C CA . PHE B 1 14 ? 14.945 14.508 0.767 1 86.38 14 PHE B CA 1
ATOM 2364 C C . PHE B 1 14 ? 14.953 14.68 2.281 1 86.38 14 PHE B C 1
ATOM 2366 O O . PHE B 1 14 ? 13.93 15.023 2.875 1 86.38 14 PHE B O 1
ATOM 2373 N N . ARG B 1 15 ? 16.125 14.531 2.865 1 86.12 15 ARG B N 1
ATOM 2374 C CA . ARG B 1 15 ? 16.281 14.688 4.309 1 86.12 15 ARG B CA 1
ATOM 2375 C C . ARG B 1 15 ? 15.969 16.109 4.742 1 86.12 15 ARG B C 1
ATOM 2377 O O . ARG B 1 15 ? 15.289 16.328 5.742 1 86.12 15 ARG B O 1
ATOM 2384 N N . LEU B 1 16 ? 16.469 16.953 3.979 1 89.31 16 LEU B N 1
ATOM 2385 C CA . LEU B 1 16 ? 16.312 18.359 4.328 1 89.31 16 LEU B CA 1
ATOM 2386 C C . LEU B 1 16 ? 14.859 18.797 4.141 1 89.31 16 LEU B C 1
ATOM 2388 O O . LEU B 1 16 ? 14.312 19.516 4.988 1 89.31 16 LEU B O 1
ATOM 2392 N N . TYR B 1 17 ? 14.266 18.344 3.066 1 89.56 17 TYR B N 1
ATOM 2393 C CA . TYR B 1 17 ? 12.914 18.797 2.744 1 89.56 17 TYR B CA 1
ATOM 2394 C C . TYR B 1 17 ? 11.906 18.266 3.762 1 89.56 17 TYR B C 1
ATOM 2396 O O . TYR B 1 17 ? 11.102 19.031 4.297 1 89.56 17 TYR B O 1
ATOM 2404 N N . TRP B 1 18 ? 12 17.016 4.102 1 87 18 TRP B N 1
ATOM 2405 C CA . TRP B 1 18 ? 10.984 16.406 4.953 1 87 18 TRP B CA 1
ATOM 2406 C C . TRP B 1 18 ? 11.414 16.438 6.418 1 87 18 TRP B C 1
ATOM 2408 O O . TRP B 1 18 ? 10.57 16.484 7.316 1 87 18 TRP B O 1
ATOM 2418 N N . GLY B 1 19 ? 12.727 16.375 6.656 1 84.5 19 GLY B N 1
ATOM 2419 C CA . GLY B 1 19 ? 13.203 16.25 8.023 1 84.5 19 GLY B CA 1
ATOM 2420 C C . GLY B 1 19 ? 13.875 17.5 8.539 1 84.5 19 GLY B C 1
ATOM 2421 O O . GLY B 1 19 ? 14.039 17.672 9.75 1 84.5 19 GLY B O 1
ATOM 2422 N N . GLY B 1 20 ? 14.391 18.281 7.648 1 86 20 GLY B N 1
ATOM 2423 C CA . GLY B 1 20 ? 14.961 19.562 8.047 1 86 20 GLY B CA 1
ATOM 2424 C C . GLY B 1 20 ? 16.453 19.5 8.32 1 86 20 GLY B C 1
ATOM 2425 O O . GLY B 1 20 ? 17.109 20.531 8.453 1 86 20 GLY B O 1
ATOM 2426 N N . THR B 1 21 ? 17 18.266 8.414 1 89.12 21 THR B N 1
ATOM 2427 C CA . THR B 1 21 ? 18.406 18.156 8.742 1 89.12 21 THR B CA 1
ATOM 2428 C C . THR B 1 21 ? 19.062 17.016 7.965 1 89.12 21 THR B C 1
ATOM 2430 O O . THR B 1 21 ? 18.375 16.125 7.469 1 89.12 21 THR B O 1
ATOM 2433 N N . VAL B 1 22 ? 20.344 17.172 7.824 1 90.69 22 VAL B N 1
ATOM 2434 C CA . VAL B 1 22 ? 21.156 16.109 7.238 1 90.69 22 VAL B CA 1
ATOM 2435 C C . VAL B 1 22 ? 22.594 16.188 7.766 1 90.69 22 VAL B C 1
ATOM 2437 O O . VAL B 1 22 ? 23.094 17.281 8.023 1 90.69 22 VAL B O 1
ATOM 2440 N N . ASN B 1 23 ? 23.109 15.125 8.031 1 91.88 23 ASN B N 1
ATOM 2441 C CA . ASN B 1 23 ? 24.516 15.117 8.438 1 91.88 23 ASN B CA 1
ATOM 2442 C C . ASN B 1 23 ? 25.297 14.047 7.684 1 91.88 23 ASN B C 1
ATOM 2444 O O . ASN B 1 23 ? 24.734 13.305 6.879 1 91.88 23 ASN B O 1
ATOM 2448 N N . ARG B 1 24 ? 26.609 14.117 7.887 1 91.44 24 ARG B N 1
ATOM 2449 C CA . ARG B 1 24 ? 27.5 13.227 7.148 1 91.44 24 ARG B CA 1
ATOM 2450 C C . ARG B 1 24 ? 27.188 11.766 7.438 1 91.44 24 ARG B C 1
ATOM 2452 O O . ARG B 1 24 ? 27.25 10.922 6.535 1 91.44 24 ARG B O 1
ATOM 2459 N N . SER B 1 25 ? 26.812 11.492 8.664 1 89.62 25 SER B N 1
ATOM 2460 C CA . SER B 1 25 ? 26.547 10.109 9.055 1 89.62 25 SER B CA 1
ATOM 2461 C C . SER B 1 25 ? 25.359 9.547 8.289 1 89.62 25 SER B C 1
ATOM 2463 O O . SER B 1 25 ? 25.328 8.352 7.977 1 89.62 25 SER B O 1
ATOM 2465 N N . ASP B 1 26 ? 24.391 10.391 7.98 1 84.75 26 ASP B N 1
ATOM 2466 C CA . ASP B 1 26 ? 23.234 9.969 7.203 1 84.75 26 ASP B CA 1
ATOM 2467 C C . ASP B 1 26 ? 23.656 9.422 5.84 1 84.75 26 ASP B C 1
ATOM 2469 O O . ASP B 1 26 ? 23.172 8.375 5.41 1 84.75 26 ASP B O 1
ATOM 2473 N N . LEU B 1 27 ? 24.578 10.133 5.211 1 86.31 27 LEU B N 1
ATOM 2474 C CA . LEU B 1 27 ? 25.078 9.734 3.895 1 86.31 27 LEU B CA 1
ATOM 2475 C C . LEU B 1 27 ? 25.922 8.469 3.988 1 86.31 27 LEU B C 1
ATOM 2477 O O . LEU B 1 27 ? 25.766 7.559 3.178 1 86.31 27 LEU B O 1
ATOM 2481 N N . MET B 1 28 ? 26.719 8.477 4.988 1 85.81 28 MET B N 1
ATOM 2482 C CA . MET B 1 28 ? 27.609 7.332 5.164 1 85.81 28 MET B CA 1
ATOM 2483 C C . MET B 1 28 ? 26.812 6.051 5.383 1 85.81 28 MET B C 1
ATOM 2485 O O . MET B 1 28 ? 27.125 5.02 4.781 1 85.81 28 MET B O 1
ATOM 2489 N N . GLU B 1 29 ? 25.859 6.137 6.219 1 78.25 29 GLU B N 1
ATOM 2490 C CA . GLU B 1 29 ? 25.031 4.977 6.566 1 78.25 29 GLU B CA 1
ATOM 2491 C C . GLU B 1 29 ? 24.188 4.527 5.379 1 78.25 29 GLU B C 1
ATOM 2493 O O . GLU B 1 29 ? 24.094 3.332 5.094 1 78.25 29 GLU B O 1
ATOM 2498 N N . ARG B 1 30 ? 23.703 5.473 4.621 1 75.25 30 ARG B N 1
ATOM 2499 C CA . ARG B 1 30 ? 22.766 5.164 3.547 1 75.25 30 ARG B CA 1
ATOM 2500 C C . ARG B 1 30 ? 23.5 4.648 2.312 1 75.25 30 ARG B C 1
ATOM 2502 O O . ARG B 1 30 ? 23.016 3.762 1.615 1 75.25 30 ARG B O 1
ATOM 2509 N N . PHE B 1 31 ? 24.641 5.223 2.072 1 76.81 31 PHE B N 1
ATOM 2510 C CA . PHE B 1 31 ? 25.281 4.941 0.793 1 76.81 31 PHE B CA 1
ATOM 2511 C C . PHE B 1 31 ? 26.594 4.199 0.999 1 76.81 31 PHE B C 1
ATOM 2513 O O . PHE B 1 31 ? 27.25 3.799 0.032 1 76.81 31 PHE B O 1
ATOM 2520 N N . ASP B 1 32 ? 26.906 4.012 2.244 1 75.75 32 ASP B N 1
ATOM 2521 C CA . ASP B 1 32 ? 28.156 3.328 2.582 1 75.75 32 ASP B CA 1
ATOM 2522 C C . ASP B 1 32 ? 29.359 4.012 1.927 1 75.75 32 ASP B C 1
ATOM 2524 O O . ASP B 1 32 ? 30.125 3.369 1.214 1 75.75 32 ASP B O 1
ATOM 2528 N N . ILE B 1 33 ? 29.438 5.199 2.166 1 82.62 33 ILE B N 1
ATOM 2529 C CA . ILE B 1 33 ? 30.547 5.996 1.625 1 82.62 33 ILE B CA 1
ATOM 2530 C C . ILE B 1 33 ? 31.391 6.539 2.768 1 82.62 33 ILE B C 1
ATOM 2532 O O . ILE B 1 33 ? 31 6.48 3.932 1 82.62 33 ILE B O 1
ATOM 2536 N N . SER B 1 34 ? 32.562 6.93 2.422 1 89.12 34 SER B N 1
ATOM 2537 C CA . SER B 1 34 ? 33.469 7.465 3.424 1 89.12 34 SER B CA 1
ATOM 2538 C C . SER B 1 34 ? 33.031 8.836 3.91 1 89.12 34 SER B C 1
ATOM 2540 O O . SER B 1 34 ? 32.219 9.492 3.264 1 89.12 34 SER B O 1
ATOM 2542 N N . ILE B 1 35 ? 33.625 9.203 5.035 1 93.56 35 ILE B N 1
ATOM 2543 C CA . ILE B 1 35 ? 33.344 10.516 5.598 1 93.56 35 ILE B CA 1
ATOM 2544 C C . ILE B 1 35 ? 33.781 11.602 4.617 1 93.56 35 ILE B C 1
ATOM 2546 O O . ILE B 1 35 ? 33.125 12.648 4.512 1 93.56 35 ILE B O 1
ATOM 2550 N N . ASN B 1 36 ? 34.875 11.344 3.855 1 94.38 36 ASN B N 1
ATOM 2551 C CA . ASN B 1 36 ? 35.375 12.305 2.873 1 94.38 36 ASN B CA 1
ATOM 2552 C C . ASN B 1 36 ? 34.406 12.461 1.708 1 94.38 36 ASN B C 1
ATOM 2554 O O . ASN B 1 36 ? 34.156 13.57 1.241 1 94.38 36 ASN B O 1
ATOM 2558 N N . GLN B 1 37 ? 33.844 11.375 1.33 1 91.25 37 GLN B N 1
ATOM 2559 C CA . GLN B 1 37 ? 32.875 11.422 0.252 1 91.25 37 GLN B CA 1
ATOM 2560 C C . GLN B 1 37 ? 31.609 12.156 0.688 1 91.25 37 GLN B C 1
ATOM 2562 O O . GLN B 1 37 ? 31.062 12.969 -0.061 1 91.25 37 GLN B O 1
ATOM 2567 N N . ALA B 1 38 ? 31.188 11.828 1.939 1 93.38 38 ALA B N 1
ATOM 2568 C CA . ALA B 1 38 ? 29.984 12.477 2.479 1 93.38 38 ALA B CA 1
ATOM 2569 C C . ALA B 1 38 ? 30.188 13.984 2.598 1 93.38 38 ALA B C 1
ATOM 2571 O O . ALA B 1 38 ? 29.312 14.766 2.225 1 93.38 38 ALA B O 1
ATOM 2572 N N . SER B 1 39 ? 31.359 14.328 3.014 1 94.69 39 SER B N 1
ATOM 2573 C CA . SER B 1 39 ? 31.703 15.742 3.119 1 94.69 39 SER B CA 1
ATOM 2574 C C . SER B 1 39 ? 31.75 16.406 1.746 1 94.69 39 SER B C 1
ATOM 2576 O O . SER B 1 39 ? 31.297 17.547 1.583 1 94.69 39 SER B O 1
ATOM 2578 N N . GLY B 1 40 ? 32.312 15.672 0.844 1 95.12 40 GLY B N 1
ATOM 2579 C CA . GLY B 1 40 ? 32.344 16.172 -0.522 1 95.12 40 GLY B CA 1
ATOM 2580 C C . GLY B 1 40 ? 30.969 16.406 -1.123 1 95.12 40 GLY B C 1
ATOM 2581 O O . GLY B 1 40 ? 30.75 17.391 -1.813 1 95.12 40 GLY B O 1
ATOM 2582 N N . ASP B 1 41 ? 30.078 15.531 -0.83 1 94.25 41 ASP B N 1
ATOM 2583 C CA . ASP B 1 41 ? 28.719 15.664 -1.328 1 94.25 41 ASP B CA 1
ATOM 2584 C C . ASP B 1 41 ? 28.031 16.891 -0.734 1 94.25 41 ASP B C 1
ATOM 2586 O O . ASP B 1 41 ? 27.328 17.625 -1.441 1 94.25 41 ASP B O 1
ATOM 2590 N N . LEU B 1 42 ? 28.234 17.062 0.544 1 95.44 42 LEU B N 1
ATOM 2591 C CA . LEU B 1 42 ? 27.609 18.203 1.208 1 95.44 42 LEU B CA 1
ATOM 2592 C C . LEU B 1 42 ? 28.203 19.516 0.693 1 95.44 42 LEU B C 1
ATOM 2594 O O . LEU B 1 42 ? 27.484 20.5 0.507 1 95.44 42 LEU B O 1
ATOM 2598 N N . THR B 1 43 ? 29.469 19.484 0.423 1 95 43 THR B N 1
ATOM 2599 C CA . THR B 1 43 ? 30.125 20.656 -0.157 1 95 43 THR B CA 1
ATOM 2600 C C . THR B 1 43 ? 29.609 20.922 -1.568 1 95 43 THR B C 1
ATOM 2602 O O . THR B 1 43 ? 29.328 22.062 -1.926 1 95 43 THR B O 1
ATOM 2605 N N . ARG B 1 44 ? 29.547 19.891 -2.295 1 95 44 ARG B N 1
ATOM 2606 C CA . ARG B 1 44 ? 29 20.016 -3.643 1 95 44 ARG B CA 1
ATOM 2607 C C . ARG B 1 44 ? 27.594 20.578 -3.615 1 95 44 ARG B C 1
ATOM 2609 O O . ARG B 1 44 ? 27.25 21.453 -4.41 1 95 44 ARG B O 1
ATOM 2616 N N . TYR B 1 45 ? 26.781 20.109 -2.707 1 95.81 45 TYR B N 1
ATOM 2617 C CA . TYR B 1 45 ? 25.406 20.578 -2.588 1 95.81 45 TYR B CA 1
ATOM 2618 C C . TYR B 1 45 ? 25.359 22.062 -2.254 1 95.81 45 TYR B C 1
ATOM 2620 O O . TYR B 1 45 ? 24.578 22.812 -2.832 1 95.81 45 TYR B O 1
ATOM 2628 N N . GLN B 1 46 ? 26.219 22.469 -1.395 1 95.19 46 GLN B N 1
ATOM 2629 C CA . GLN B 1 46 ? 26.266 23.875 -0.999 1 95.19 46 GLN B CA 1
ATOM 2630 C C . GLN B 1 46 ? 26.641 24.766 -2.18 1 95.19 46 GLN B C 1
ATOM 2632 O O . GLN B 1 46 ? 26.172 25.891 -2.287 1 95.19 46 GLN B O 1
ATOM 2637 N N . SER B 1 47 ? 27.484 24.203 -3.01 1 94.75 47 SER B N 1
ATOM 2638 C CA . SER B 1 47 ? 27.875 24.953 -4.203 1 94.75 47 SER B CA 1
ATOM 2639 C C . SER B 1 47 ? 26.719 25.047 -5.199 1 94.75 47 SER B C 1
ATOM 2641 O O . SER B 1 47 ? 26.531 26.078 -5.844 1 94.75 47 SER B O 1
ATOM 2643 N N . MET B 1 48 ? 25.984 24.016 -5.293 1 94.19 48 MET B N 1
ATOM 2644 C CA . MET B 1 48 ? 24.875 23.938 -6.242 1 94.19 48 MET B CA 1
ATOM 2645 C C . MET B 1 48 ? 23.703 24.797 -5.773 1 94.19 48 MET B C 1
ATOM 2647 O O . MET B 1 48 ? 22.969 25.359 -6.594 1 94.19 48 MET B O 1
ATOM 2651 N N . ALA B 1 49 ? 23.469 24.812 -4.5 1 95.06 49 ALA B N 1
ATOM 2652 C CA . ALA B 1 49 ? 22.344 25.531 -3.914 1 95.06 49 ALA B CA 1
ATOM 2653 C C . ALA B 1 49 ? 22.781 26.359 -2.713 1 95.06 49 ALA B C 1
ATOM 2655 O O . ALA B 1 49 ? 22.406 26.062 -1.575 1 95.06 49 ALA B O 1
ATOM 2656 N N . PRO B 1 50 ? 23.469 27.469 -3.115 1 92.94 50 PRO B N 1
ATOM 2657 C CA . PRO B 1 50 ? 23.938 28.312 -2.023 1 92.94 50 PRO B CA 1
ATOM 2658 C C . PRO B 1 50 ? 22.812 28.859 -1.155 1 92.94 50 PRO B C 1
ATOM 2660 O O . PRO B 1 50 ? 21.781 29.297 -1.677 1 92.94 50 PRO B O 1
ATOM 2663 N N . GLY B 1 51 ? 22.969 28.719 0.142 1 93 51 GLY B N 1
ATOM 2664 C CA . GLY B 1 51 ? 21.984 29.281 1.058 1 93 51 GLY B CA 1
ATOM 2665 C C . GLY B 1 51 ? 20.922 28.281 1.483 1 93 51 GLY B C 1
ATOM 2666 O O . GLY B 1 51 ? 20.125 28.547 2.387 1 93 51 GLY B O 1
ATOM 2667 N N . ASN B 1 52 ? 20.891 27.094 0.842 1 95.19 52 ASN B N 1
ATOM 2668 C CA . ASN B 1 52 ? 19.875 26.094 1.146 1 95.19 52 ASN B CA 1
ATOM 2669 C C . ASN B 1 52 ? 20.094 25.469 2.52 1 95.19 52 ASN B C 1
ATOM 2671 O O . ASN B 1 52 ? 19.156 25.016 3.168 1 95.19 52 ASN B O 1
ATOM 2675 N N . ILE B 1 53 ? 21.359 25.438 2.881 1 95 53 ILE B N 1
ATOM 2676 C CA . ILE B 1 53 ? 21.609 24.781 4.156 1 95 53 ILE B CA 1
ATOM 2677 C C . ILE B 1 53 ? 22.609 25.594 4.969 1 95 53 ILE B C 1
ATOM 2679 O O . ILE B 1 53 ? 23.375 26.391 4.41 1 95 53 ILE B O 1
ATOM 2683 N N . ARG B 1 54 ? 22.516 25.438 6.258 1 93.94 54 ARG B N 1
ATOM 2684 C CA . ARG B 1 54 ? 23.438 26.031 7.223 1 93.94 54 ARG B CA 1
ATOM 2685 C C . ARG B 1 54 ? 23.906 25 8.242 1 93.94 54 ARG B C 1
ATOM 2687 O O . ARG B 1 54 ? 23.125 24.156 8.688 1 93.94 54 ARG B O 1
ATOM 2694 N N . TYR B 1 55 ? 25.141 25.125 8.5 1 93.06 55 TYR B N 1
ATOM 2695 C CA . TYR B 1 55 ? 25.672 24.188 9.469 1 93.06 55 TYR B CA 1
ATOM 2696 C C . TYR B 1 55 ? 25.359 24.625 10.891 1 93.06 55 TYR B C 1
ATOM 2698 O O . TYR B 1 55 ? 25.578 25.781 11.258 1 93.06 55 TYR B O 1
ATOM 2706 N N . ASP B 1 56 ? 24.719 23.719 11.633 1 92.5 56 ASP B N 1
ATOM 2707 C CA . ASP B 1 56 ? 24.453 23.906 13.055 1 92.5 56 ASP B CA 1
ATOM 2708 C C . ASP B 1 56 ? 25.531 23.25 13.906 1 92.5 56 ASP B C 1
ATOM 2710 O O . ASP B 1 56 ? 25.531 22.031 14.094 1 92.5 56 ASP B O 1
ATOM 2714 N N . LYS B 1 57 ? 26.344 24.031 14.477 1 91.06 57 LYS B N 1
ATOM 2715 C CA . LYS B 1 57 ? 27.5 23.516 15.227 1 91.06 57 LYS B CA 1
ATOM 2716 C C . LYS B 1 57 ? 27.047 22.766 16.469 1 91.06 57 LYS B C 1
ATOM 2718 O O . LYS B 1 57 ? 27.625 21.734 16.812 1 91.06 57 LYS B O 1
ATOM 2723 N N . SER B 1 58 ? 26.016 23.297 17.094 1 91.12 58 SER B N 1
ATOM 2724 C CA . SER B 1 58 ? 25.531 22.688 18.328 1 91.12 58 SER B CA 1
ATOM 2725 C C . SER B 1 58 ? 24.922 21.328 18.047 1 91.12 58 SER B C 1
ATOM 2727 O O . SER B 1 58 ? 25.188 20.359 18.781 1 91.12 58 SER B O 1
ATOM 2729 N N . ALA B 1 59 ? 24.203 21.172 16.969 1 87.38 59 ALA B N 1
ATOM 2730 C CA . ALA B 1 59 ? 23.516 19.938 16.641 1 87.38 59 ALA B CA 1
ATOM 2731 C C . ALA B 1 59 ? 24.375 19.047 15.742 1 87.38 59 ALA B C 1
ATOM 2733 O O . ALA B 1 59 ? 24.031 17.891 15.5 1 87.38 59 ALA B O 1
ATOM 2734 N N . LYS B 1 60 ? 25.453 19.625 15.297 1 88.31 60 LYS B N 1
ATOM 2735 C CA . LYS B 1 60 ? 26.406 18.906 14.445 1 88.31 60 LYS B CA 1
ATOM 2736 C C . LYS B 1 60 ? 25.703 18.344 13.203 1 88.31 60 LYS B C 1
ATOM 2738 O O . LYS B 1 60 ? 25.875 17.172 12.859 1 88.31 60 LYS B O 1
ATOM 2743 N N . CYS B 1 61 ? 24.906 19.141 12.641 1 92.75 61 CYS B N 1
ATOM 2744 C CA . CYS B 1 61 ? 24.219 18.781 11.406 1 92.75 61 CYS B CA 1
ATOM 2745 C C . CYS B 1 61 ? 23.922 20 10.555 1 92.75 61 CYS B C 1
ATOM 2747 O O . CYS B 1 61 ? 24.109 21.141 11 1 92.75 61 CYS B O 1
ATOM 2749 N N . TYR B 1 62 ? 23.672 19.719 9.266 1 94.19 62 TYR B N 1
ATOM 2750 C CA . TYR B 1 62 ? 23.203 20.781 8.375 1 94.19 62 TYR B CA 1
ATOM 2751 C C . TYR B 1 62 ? 21.688 20.922 8.469 1 94.19 62 TYR B C 1
ATOM 2753 O O . TYR B 1 62 ? 20.953 19.922 8.531 1 94.19 62 TYR B O 1
ATOM 2761 N N . ARG B 1 63 ? 21.25 22.141 8.547 1 92.81 63 ARG B N 1
ATOM 2762 C CA . ARG B 1 63 ? 19.812 22.438 8.609 1 92.81 63 ARG B CA 1
ATOM 2763 C C . ARG B 1 63 ? 19.359 23.156 7.355 1 92.81 63 ARG B C 1
ATOM 2765 O O . ARG B 1 63 ? 20.062 24.016 6.82 1 92.81 63 ARG B O 1
ATOM 2772 N N . ALA B 1 64 ? 18.172 22.781 6.996 1 91.88 64 ALA B N 1
ATOM 2773 C CA . ALA B 1 64 ? 17.547 23.547 5.914 1 91.88 64 ALA B CA 1
ATOM 2774 C C . ALA B 1 64 ? 17.344 25 6.324 1 91.88 64 ALA B C 1
ATOM 2776 O O . ALA B 1 64 ? 16.859 25.281 7.426 1 91.88 64 ALA B O 1
ATOM 2777 N N . ALA B 1 65 ? 17.828 25.906 5.492 1 91.75 65 ALA B N 1
ATOM 2778 C CA . ALA B 1 65 ? 17.641 27.328 5.742 1 91.75 65 ALA B CA 1
ATOM 2779 C C . ALA B 1 65 ? 16.188 27.734 5.48 1 91.75 65 ALA B C 1
ATOM 2781 O O . ALA B 1 65 ? 15.445 27.016 4.824 1 91.75 65 ALA B O 1
ATOM 2782 N N . PRO B 1 66 ? 16 28.953 6.082 1 83.25 66 PRO B N 1
ATOM 2783 C CA . PRO B 1 66 ? 14.695 29.5 5.699 1 83.25 66 PRO B CA 1
ATOM 2784 C C . PRO B 1 66 ? 14.562 29.703 4.191 1 83.25 66 PRO B C 1
ATOM 2786 O O . PRO B 1 66 ? 15.531 30.094 3.527 1 83.25 66 PRO B O 1
ATOM 2789 N N . GLY B 1 67 ? 13.789 29.281 3.469 1 85.06 67 GLY B N 1
ATOM 2790 C CA . GLY B 1 67 ? 13.594 29.406 2.035 1 85.06 67 GLY B CA 1
ATOM 2791 C C . GLY B 1 67 ? 14.086 28.219 1.249 1 85.06 67 GLY B C 1
ATOM 2792 O O . GLY B 1 67 ? 14.242 28.281 0.029 1 85.06 67 GLY B O 1
ATOM 2793 N N . PHE B 1 68 ? 14.523 27.266 1.922 1 91.56 68 PHE B N 1
ATOM 2794 C CA . PHE B 1 68 ? 14.992 26.031 1.291 1 91.56 68 PHE B CA 1
ATOM 2795 C C . PHE B 1 68 ? 14.141 25.688 0.077 1 91.56 68 PHE B C 1
ATOM 2797 O O . PHE B 1 68 ? 12.914 25.672 0.157 1 91.56 68 PHE B O 1
ATOM 2804 N N . GLN B 1 69 ? 14.82 25.5 -1.052 1 91.25 69 GLN B N 1
ATOM 2805 C CA . GLN B 1 69 ? 14.195 25.031 -2.287 1 91.25 69 GLN B CA 1
ATOM 2806 C C . GLN B 1 69 ? 15.023 23.922 -2.938 1 91.25 69 GLN B C 1
ATOM 2808 O O . GLN B 1 69 ? 16.156 24.156 -3.369 1 91.25 69 GLN B O 1
ATOM 2813 N N . PRO B 1 70 ? 14.398 22.781 -2.986 1 93.56 70 PRO B N 1
ATOM 2814 C CA . PRO B 1 70 ? 15.164 21.719 -3.635 1 93.56 70 PRO B CA 1
ATOM 2815 C C . PRO B 1 70 ? 15.508 22.047 -5.086 1 93.56 70 PRO B C 1
ATOM 2817 O O . PRO B 1 70 ? 14.703 22.641 -5.797 1 93.56 70 PRO B O 1
ATOM 2820 N N . VAL B 1 71 ? 16.703 21.625 -5.496 1 94.25 71 VAL B N 1
ATOM 2821 C CA . VAL B 1 71 ? 17.141 21.906 -6.859 1 94.25 71 VAL B CA 1
ATOM 2822 C C . VAL B 1 71 ? 17.391 20.594 -7.598 1 94.25 71 VAL B C 1
ATOM 2824 O O . VAL B 1 71 ? 17.516 20.578 -8.828 1 94.25 71 VAL B O 1
ATOM 2827 N N . VAL B 1 72 ? 17.453 19.5 -6.883 1 90.88 72 VAL B N 1
ATOM 2828 C CA . VAL B 1 72 ? 17.688 18.188 -7.48 1 90.88 72 VAL B CA 1
ATOM 2829 C C . VAL B 1 72 ? 16.438 17.344 -7.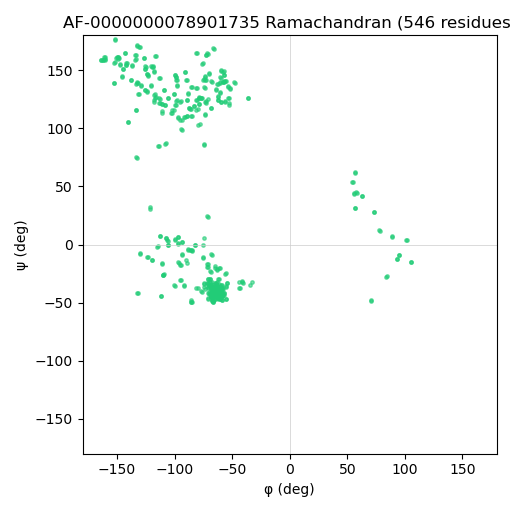352 1 90.88 72 VAL B C 1
ATOM 2831 O O . VAL B 1 72 ? 15.953 16.781 -8.344 1 90.88 72 VAL B O 1
ATOM 2834 N N . LEU B 1 73 ? 15.852 17.391 -6.191 1 86.5 73 LEU B N 1
ATOM 2835 C CA . LEU B 1 73 ? 14.688 16.578 -5.859 1 86.5 73 LEU B CA 1
ATOM 2836 C C . LEU B 1 73 ? 13.391 17.297 -6.238 1 86.5 73 LEU B C 1
ATOM 2838 O O . LEU B 1 73 ? 13.25 18.5 -6 1 86.5 73 LEU B O 1
ATOM 2842 N N . THR B 1 74 ? 12.57 16.641 -6.906 1 87.56 74 THR B N 1
ATOM 2843 C CA . THR B 1 74 ? 11.195 17.109 -6.996 1 87.56 74 THR B CA 1
ATOM 2844 C C . THR B 1 74 ? 10.352 16.531 -5.855 1 87.56 74 THR B C 1
ATOM 2846 O O . THR B 1 74 ? 10.133 15.32 -5.793 1 87.56 74 THR B O 1
ATOM 2849 N N . PRO B 1 75 ? 9.992 17.406 -4.98 1 87.88 75 PRO B N 1
ATOM 2850 C CA . PRO B 1 75 ? 9.188 16.875 -3.873 1 87.88 75 PRO B CA 1
ATOM 2851 C C . PRO B 1 75 ? 7.961 16.109 -4.348 1 87.88 75 PRO B C 1
ATOM 2853 O O . PRO B 1 75 ? 7.309 16.516 -5.312 1 87.88 75 PRO B O 1
ATOM 2856 N N . ASP B 1 76 ? 7.711 14.992 -3.748 1 87.31 76 ASP B N 1
ATOM 2857 C CA . ASP B 1 76 ? 6.641 14.07 -4.125 1 87.31 76 ASP B CA 1
ATOM 2858 C C . ASP B 1 76 ? 5.969 13.477 -2.891 1 87.31 76 ASP B C 1
ATOM 2860 O O . ASP B 1 76 ? 6.535 12.609 -2.229 1 87.31 76 ASP B O 1
ATOM 2864 N N . SER B 1 77 ? 4.77 13.969 -2.619 1 90.56 77 SER B N 1
ATOM 2865 C CA . SER B 1 77 ? 4.027 13.508 -1.451 1 90.56 77 SER B CA 1
ATOM 2866 C C . SER B 1 77 ? 3.742 12.016 -1.528 1 90.56 77 SER B C 1
ATOM 2868 O O . SER B 1 77 ? 3.834 11.305 -0.524 1 90.56 77 SER B O 1
ATOM 2870 N N . ASP B 1 78 ? 3.436 11.547 -2.725 1 87 78 ASP B N 1
ATOM 2871 C CA . ASP B 1 78 ? 3.102 10.141 -2.893 1 87 78 ASP B CA 1
ATOM 2872 C C . ASP B 1 78 ? 4.281 9.242 -2.518 1 87 78 ASP B C 1
ATOM 2874 O O . ASP B 1 78 ? 4.102 8.211 -1.865 1 87 78 ASP B O 1
ATOM 2878 N N . ARG B 1 79 ? 5.41 9.633 -2.904 1 82.31 79 ARG B N 1
ATOM 2879 C CA . ARG B 1 79 ? 6.605 8.859 -2.59 1 82.31 79 ARG B CA 1
ATOM 2880 C C . ARG B 1 79 ? 6.863 8.836 -1.086 1 82.31 79 ARG B C 1
ATOM 2882 O O . ARG B 1 79 ? 7.176 7.789 -0.521 1 82.31 79 ARG B O 1
ATOM 2889 N N . TYR B 1 80 ? 6.793 9.992 -0.471 1 86 80 TYR B N 1
ATOM 2890 C CA . TYR B 1 80 ? 7.004 10.078 0.969 1 86 80 TYR B CA 1
ATOM 2891 C C . TYR B 1 80 ? 6 9.219 1.725 1 86 80 TYR B C 1
ATOM 2893 O O . TYR B 1 80 ? 6.375 8.453 2.615 1 86 80 TYR B O 1
ATOM 2901 N N . LEU B 1 81 ? 4.734 9.352 1.363 1 89.88 81 LEU B N 1
ATOM 2902 C CA . LEU B 1 81 ? 3.666 8.633 2.045 1 89.88 81 LEU B CA 1
ATOM 2903 C C . LEU B 1 81 ? 3.754 7.133 1.769 1 89.88 81 LEU B C 1
ATOM 2905 O O . LEU B 1 81 ? 3.424 6.316 2.631 1 89.88 81 LEU B O 1
ATOM 2909 N N . ALA B 1 82 ? 4.164 6.75 0.551 1 85.25 82 ALA B N 1
ATOM 2910 C CA . ALA B 1 82 ? 4.402 5.344 0.244 1 85.25 82 ALA B CA 1
ATOM 2911 C C . ALA B 1 82 ? 5.512 4.77 1.122 1 85.25 82 ALA B C 1
ATOM 2913 O O . ALA B 1 82 ? 5.422 3.627 1.577 1 85.25 82 ALA B O 1
ATOM 2914 N N . TRP B 1 83 ? 6.504 5.539 1.32 1 81.12 83 TRP B N 1
ATOM 2915 C CA . TRP B 1 83 ? 7.598 5.129 2.193 1 81.12 83 TRP B CA 1
ATOM 2916 C C . TRP B 1 83 ? 7.098 4.863 3.609 1 81.12 83 TRP B C 1
ATOM 2918 O O . TRP B 1 83 ? 7.461 3.859 4.227 1 81.12 83 TRP B O 1
ATOM 2928 N N . LEU B 1 84 ? 6.316 5.742 4.145 1 87.06 84 LEU B N 1
ATOM 2929 C CA . LEU B 1 84 ? 5.75 5.551 5.477 1 87.06 84 LEU B CA 1
ATOM 2930 C C . LEU B 1 84 ? 4.957 4.25 5.547 1 87.06 84 LEU B C 1
ATOM 2932 O O . LEU B 1 84 ? 5.047 3.518 6.539 1 87.06 84 LEU B O 1
ATOM 2936 N N . ARG B 1 85 ? 4.195 3.971 4.504 1 88 85 ARG B N 1
ATOM 2937 C CA . ARG B 1 85 ? 3.402 2.748 4.469 1 88 85 ARG B CA 1
ATOM 2938 C C . ARG B 1 85 ? 4.301 1.514 4.461 1 88 85 ARG B C 1
ATOM 2940 O O . ARG B 1 85 ? 4.027 0.539 5.164 1 88 85 ARG B O 1
ATOM 2947 N N . LEU B 1 86 ? 5.344 1.532 3.662 1 81.44 86 LEU B N 1
ATOM 2948 C CA . LEU B 1 86 ? 6.277 0.413 3.598 1 81.44 86 LEU B CA 1
ATOM 2949 C C . LEU B 1 86 ? 6.969 0.202 4.941 1 81.44 86 LEU B C 1
ATOM 2951 O O . LEU B 1 86 ? 7.184 -0.938 5.359 1 81.44 86 LEU B O 1
ATOM 2955 N N . ASP B 1 87 ? 7.281 1.295 5.559 1 81.06 87 ASP B N 1
ATOM 2956 C CA . ASP B 1 87 ? 7.875 1.22 6.891 1 81.06 87 ASP B CA 1
ATOM 2957 C C . ASP B 1 87 ? 6.918 0.554 7.879 1 81.06 87 ASP B C 1
ATOM 2959 O O . ASP B 1 87 ? 7.328 -0.311 8.656 1 81.06 87 ASP B O 1
ATOM 2963 N N . ALA B 1 88 ? 5.715 0.917 7.836 1 84.31 88 ALA B N 1
ATOM 2964 C CA . ALA B 1 88 ? 4.699 0.358 8.727 1 84.31 88 ALA B CA 1
ATOM 2965 C C . ALA B 1 88 ? 4.543 -1.143 8.5 1 84.31 88 ALA B C 1
ATOM 2967 O O . ALA B 1 88 ? 4.23 -1.887 9.43 1 84.31 88 ALA B O 1
ATOM 2968 N N . GLU B 1 89 ? 4.805 -1.534 7.246 1 79.94 89 GLU B N 1
ATOM 2969 C CA . GLU B 1 89 ? 4.688 -2.947 6.902 1 79.94 89 GLU B CA 1
ATOM 2970 C C . GLU B 1 89 ? 5.973 -3.703 7.23 1 79.94 89 GLU B C 1
ATOM 2972 O O . GLU B 1 89 ? 6.047 -4.922 7.047 1 79.94 89 GLU B O 1
ATOM 2977 N N . GLY B 1 90 ? 6.984 -2.975 7.672 1 75.44 90 GLY B N 1
ATOM 2978 C CA . GLY B 1 90 ? 8.25 -3.6 8.016 1 75.44 90 GLY B CA 1
ATOM 2979 C C . GLY B 1 90 ? 9.102 -3.934 6.805 1 75.44 90 GLY B C 1
ATOM 2980 O O . GLY B 1 90 ? 9.969 -4.805 6.871 1 75.44 90 GLY B O 1
ATOM 2981 N N . ILE B 1 91 ? 8.75 -3.443 5.68 1 69.12 91 ILE B N 1
ATOM 2982 C CA . ILE B 1 91 ? 9.438 -3.764 4.438 1 69.12 91 ILE B CA 1
ATOM 2983 C C . ILE B 1 91 ? 10.641 -2.838 4.262 1 69.12 91 ILE B C 1
ATOM 2985 O O . ILE B 1 91 ? 11.695 -3.258 3.773 1 69.12 91 ILE B O 1
ATOM 2989 N N . VAL B 1 92 ? 10.594 -1.346 4.398 1 58.88 92 VAL B N 1
ATOM 2990 C CA . VAL B 1 92 ? 11.633 -0.366 4.078 1 58.88 92 VAL B CA 1
ATOM 2991 C C . VAL B 1 92 ? 12.719 -0.391 5.152 1 58.88 92 VAL B C 1
ATOM 2993 O O . VAL B 1 92 ? 13.719 0.322 5.047 1 58.88 92 VAL B O 1
ATOM 2996 N N . ALA B 1 93 ? 12.758 -1.134 6.195 1 50.28 93 ALA B N 1
ATOM 2997 C CA . ALA B 1 93 ? 13.945 -0.894 7.012 1 50.28 93 ALA B CA 1
ATOM 2998 C C . ALA B 1 93 ? 15.141 -0.504 6.145 1 50.28 93 ALA B C 1
ATOM 3000 O O . ALA B 1 93 ? 15.969 0.318 6.547 1 50.28 93 ALA B O 1
ATOM 3001 N N . ASP B 1 94 ? 15.273 -0.986 4.926 1 45.06 94 ASP B N 1
ATOM 3002 C CA . ASP B 1 94 ? 16.5 -0.79 4.164 1 45.06 94 ASP B CA 1
ATOM 3003 C C . ASP B 1 94 ? 16.375 0.404 3.221 1 45.06 94 ASP B C 1
ATOM 3005 O O . ASP B 1 94 ? 17.312 0.722 2.486 1 45.06 94 ASP B O 1
ATOM 3009 N N . ALA B 1 95 ? 15.156 0.837 3.006 1 43.97 95 ALA B N 1
ATOM 3010 C CA . ALA B 1 95 ? 15.055 1.779 1.895 1 43.97 95 ALA B CA 1
ATOM 3011 C C . ALA B 1 95 ? 15.68 3.123 2.254 1 43.97 95 ALA B C 1
ATOM 3013 O O . ALA B 1 95 ? 15.531 4.102 1.519 1 43.97 95 ALA B O 1
ATOM 3014 N N . GLY B 1 96 ? 16.531 3.16 3.139 1 43.22 96 GLY B N 1
ATOM 3015 C CA . GLY B 1 96 ? 17.5 4.234 3.301 1 43.22 96 GLY B CA 1
ATOM 3016 C C . GLY B 1 96 ? 16.953 5.414 4.078 1 43.22 96 GLY B C 1
ATOM 3017 O O . GLY B 1 96 ? 17.625 6.441 4.211 1 43.22 96 GLY B O 1
ATOM 3018 N N . ILE B 1 97 ? 15.594 5.703 4.082 1 45.78 97 ILE B N 1
ATOM 3019 C CA . ILE B 1 97 ? 15.281 6.902 4.848 1 45.78 97 ILE B CA 1
ATOM 3020 C C . ILE B 1 97 ? 15.297 6.582 6.34 1 45.78 97 ILE B C 1
ATOM 3022 O O . ILE B 1 97 ? 14.688 5.609 6.777 1 45.78 97 ILE B O 1
ATOM 3026 N N . SER B 1 98 ? 16.344 7.02 6.883 1 48.59 98 SER B N 1
ATOM 3027 C CA . SER B 1 98 ? 16.422 6.875 8.336 1 48.59 98 SER B CA 1
ATOM 3028 C C . SER B 1 98 ? 15.18 7.453 9.008 1 48.59 98 SER B C 1
ATOM 3030 O O . SER B 1 98 ? 14.773 8.578 8.711 1 48.59 98 SER B O 1
ATOM 3032 N N . PRO B 1 99 ? 14.375 6.617 9.789 1 50.06 99 PRO B N 1
ATOM 3033 C CA . PRO B 1 99 ? 13.273 6.891 10.727 1 50.06 99 PRO B CA 1
ATOM 3034 C C . PRO B 1 99 ? 13.539 8.117 11.594 1 50.06 99 PRO B C 1
ATOM 3036 O O . PRO B 1 99 ? 12.594 8.727 12.109 1 50.06 99 PRO B O 1
ATOM 3039 N N . ALA B 1 100 ? 14.82 8.32 11.898 1 51.59 100 ALA B N 1
ATOM 3040 C CA . ALA B 1 100 ? 15.055 9.102 13.109 1 51.59 100 ALA B CA 1
ATOM 3041 C C . ALA B 1 100 ? 14.125 10.305 13.172 1 51.59 100 ALA B C 1
ATOM 3043 O O . ALA B 1 100 ? 13.727 10.734 14.258 1 51.59 100 ALA B O 1
ATOM 3044 N N . ASP B 1 101 ? 13.734 10.898 12.055 1 63 101 ASP B N 1
ATOM 3045 C CA . ASP B 1 101 ? 12.93 12.094 12.305 1 63 101 ASP B CA 1
ATOM 3046 C C . ASP B 1 101 ? 11.555 11.977 11.664 1 63 101 ASP B C 1
ATOM 3048 O O . ASP B 1 101 ? 10.93 12.984 11.32 1 63 101 ASP B O 1
ATOM 3052 N N . LEU B 1 102 ? 11.102 10.734 11.586 1 74.5 102 LEU B N 1
ATOM 3053 C CA . LEU B 1 102 ? 9.766 10.555 11.031 1 74.5 102 LEU B CA 1
ATOM 3054 C C . LEU B 1 102 ? 8.695 11.008 12.023 1 74.5 102 LEU B C 1
ATOM 3056 O O . LEU B 1 102 ? 8.844 10.812 13.234 1 74.5 102 LEU B O 1
ATOM 3060 N N . PRO B 1 103 ? 7.773 11.734 11.5 1 87.94 103 PRO B N 1
ATOM 3061 C CA . PRO B 1 103 ? 6.656 12.023 12.398 1 87.94 103 PRO B CA 1
ATOM 3062 C C . PRO B 1 103 ? 5.984 10.758 12.93 1 87.94 103 PRO B C 1
ATOM 3064 O O . PRO B 1 103 ? 6.059 9.703 12.297 1 87.94 103 PRO B O 1
ATOM 3067 N N . PRO B 1 104 ? 5.457 10.898 14.18 1 92.69 104 PRO B N 1
ATOM 3068 C CA . PRO B 1 104 ? 4.598 9.781 14.586 1 92.69 104 PRO B CA 1
ATOM 3069 C C . PRO B 1 104 ? 3.514 9.477 13.555 1 92.69 104 PRO B C 1
ATOM 3071 O O . PRO B 1 104 ? 2.963 10.391 12.938 1 92.69 104 PRO B O 1
ATOM 3074 N N . PHE B 1 105 ? 3.361 8.273 13.266 1 94.69 105 PHE B N 1
ATOM 3075 C CA . PHE B 1 105 ? 2.285 7.887 12.359 1 94.69 105 PHE B CA 1
ATOM 3076 C C . PHE B 1 105 ? 1.769 6.492 12.688 1 94.69 105 PHE B C 1
ATOM 3078 O O . PHE B 1 105 ? 2.393 5.762 13.461 1 94.69 105 PHE B O 1
ATOM 3085 N N . SER B 1 106 ? 0.58 6.168 12.227 1 96.12 106 SER B N 1
ATOM 3086 C CA . SER B 1 106 ? -0.043 4.859 12.375 1 96.12 106 SER B CA 1
ATOM 3087 C C . SER B 1 106 ? -0.887 4.504 11.156 1 96.12 106 SER B C 1
ATOM 3089 O O . SER B 1 106 ? -1.44 5.387 10.5 1 96.12 106 SER B O 1
ATOM 3091 N N . THR B 1 107 ? -0.902 3.281 10.812 1 95.25 107 THR B N 1
ATOM 3092 C CA . THR B 1 107 ? -1.735 2.76 9.734 1 95.25 107 THR B CA 1
ATOM 3093 C C . THR B 1 107 ? -2.732 1.736 10.273 1 95.25 107 THR B C 1
ATOM 3095 O O . THR B 1 107 ? -2.461 1.057 11.266 1 95.25 107 THR B O 1
ATOM 3098 N N . VAL B 1 108 ? -3.861 1.67 9.641 1 95.25 108 VAL B N 1
ATOM 3099 C CA . VAL B 1 108 ? -4.746 0.555 9.969 1 95.25 108 VAL B CA 1
ATOM 3100 C C . VAL B 1 108 ? -4.066 -0.764 9.609 1 95.25 108 VAL B C 1
ATOM 3102 O O . VAL B 1 108 ? -3.404 -0.867 8.57 1 95.25 108 VAL B O 1
ATOM 3105 N N . PRO B 1 109 ? -4.219 -1.717 10.5 1 89.94 109 PRO B N 1
ATOM 3106 C CA . PRO B 1 109 ? -3.537 -2.984 10.227 1 89.94 109 PRO B CA 1
ATOM 3107 C C . PRO B 1 109 ? -4.215 -3.789 9.117 1 89.94 109 PRO B C 1
ATOM 3109 O O . PRO B 1 109 ? -5.43 -3.689 8.93 1 89.94 109 PRO B O 1
ATOM 3112 N N . THR B 1 110 ? -3.416 -4.445 8.367 1 84.5 110 THR B N 1
ATOM 3113 C CA . THR B 1 110 ? -3.871 -5.418 7.379 1 84.5 110 THR B CA 1
ATOM 3114 C C . THR B 1 110 ? -3.52 -6.84 7.816 1 84.5 110 THR B C 1
ATOM 3116 O O . THR B 1 110 ? -2.393 -7.098 8.25 1 84.5 110 THR B O 1
ATOM 3119 N N . PRO B 1 111 ? -4.516 -7.715 7.715 1 85.75 111 PRO B N 1
ATOM 3120 C CA . PRO B 1 111 ? -4.176 -9.109 8.008 1 85.75 111 PRO B CA 1
ATOM 3121 C C . PRO B 1 111 ? -2.984 -9.609 7.191 1 85.75 111 PRO B C 1
ATOM 3123 O O . PRO B 1 111 ? -2.893 -9.336 5.992 1 85.75 111 PRO B O 1
ATOM 3126 N N . ARG B 1 112 ? -1.999 -10.125 7.914 1 74.75 112 ARG B N 1
ATOM 3127 C CA . ARG B 1 112 ? -0.83 -10.664 7.223 1 74.75 112 ARG B CA 1
ATOM 3128 C C . ARG B 1 112 ? -1.153 -11.992 6.547 1 74.75 112 ARG B C 1
ATOM 3130 O O . ARG B 1 112 ? -1.63 -12.922 7.199 1 74.75 112 ARG B O 1
ATOM 3137 N N . ARG B 1 113 ? -1.135 -11.961 5.266 1 77.38 113 ARG B N 1
ATOM 3138 C CA . ARG B 1 113 ? -1.345 -13.156 4.461 1 77.38 113 ARG B CA 1
ATOM 3139 C C . ARG B 1 113 ? -0.046 -13.609 3.803 1 77.38 113 ARG B C 1
ATOM 3141 O O . ARG B 1 113 ? 0.262 -13.203 2.682 1 77.38 113 ARG B O 1
ATOM 3148 N N . ALA B 1 114 ? 0.683 -14.406 4.59 1 78.06 114 ALA B N 1
ATOM 3149 C CA . ALA B 1 114 ? 2.041 -14.75 4.172 1 78.06 114 ALA B CA 1
ATOM 3150 C C . ALA B 1 114 ? 2.027 -15.695 2.973 1 78.06 114 ALA B C 1
ATOM 3152 O O . ALA B 1 114 ? 1.196 -16.609 2.902 1 78.06 114 ALA B O 1
ATOM 3153 N N . VAL B 1 115 ? 2.66 -15.391 1.931 1 90.94 115 VAL B N 1
ATOM 3154 C CA . VAL B 1 115 ? 2.957 -16.25 0.791 1 90.94 115 VAL B CA 1
ATOM 3155 C C . VAL B 1 115 ? 4.406 -16.719 0.864 1 90.94 115 VAL B C 1
ATOM 3157 O O . VAL B 1 115 ? 5.336 -15.914 0.785 1 90.94 115 VAL B O 1
ATOM 3160 N N . PRO B 1 116 ? 4.562 -18.047 1.022 1 92.44 116 PRO B N 1
ATOM 3161 C CA . PRO B 1 116 ? 5.949 -18.516 1.018 1 92.44 116 PRO B CA 1
ATOM 3162 C C . PRO B 1 116 ? 6.695 -18.141 -0.259 1 92.44 116 PRO B C 1
ATOM 3164 O O . PRO B 1 116 ? 6.137 -18.219 -1.354 1 92.44 116 PRO B O 1
ATOM 3167 N N . PRO B 1 117 ? 7.918 -17.766 -0.115 1 91.88 117 PRO B N 1
ATOM 3168 C CA . PRO B 1 117 ? 8.672 -17.312 -1.281 1 91.88 117 PRO B CA 1
ATOM 3169 C C . PRO B 1 117 ? 8.789 -18.375 -2.371 1 91.88 117 PRO B C 1
ATOM 3171 O O . PRO B 1 117 ? 8.781 -18.047 -3.561 1 91.88 117 PRO B O 1
ATOM 3174 N N . ASP B 1 118 ? 8.953 -19.594 -1.979 1 92.06 118 ASP B N 1
ATOM 3175 C CA . ASP B 1 118 ? 9.094 -20.656 -2.971 1 92.06 118 ASP B CA 1
ATOM 3176 C C . ASP B 1 118 ? 7.816 -20.812 -3.789 1 92.06 118 ASP B C 1
ATOM 3178 O O . ASP B 1 118 ? 7.871 -21.094 -4.988 1 92.06 118 ASP B O 1
ATOM 3182 N N . ILE B 1 119 ? 6.684 -20.641 -3.15 1 95.62 119 ILE B N 1
ATOM 3183 C CA . ILE B 1 119 ? 5.41 -20.703 -3.854 1 95.62 119 ILE B CA 1
ATOM 3184 C C . ILE B 1 119 ? 5.289 -19.531 -4.816 1 95.62 119 ILE B C 1
ATOM 3186 O O . ILE B 1 119 ? 4.949 -19.703 -5.988 1 95.62 119 ILE B O 1
ATOM 3190 N N . LEU B 1 120 ? 5.582 -18.344 -4.301 1 95.19 120 LEU B N 1
ATOM 3191 C CA . LEU B 1 120 ? 5.508 -17.172 -5.16 1 95.19 120 LEU B CA 1
ATOM 3192 C C . LEU B 1 120 ? 6.469 -17.297 -6.336 1 95.19 120 LEU B C 1
ATOM 3194 O O . LEU B 1 120 ? 6.113 -16.984 -7.473 1 95.19 120 LEU B O 1
ATOM 3198 N N . ARG B 1 121 ? 7.633 -17.766 -6.062 1 91.56 121 ARG B N 1
ATOM 3199 C CA . ARG B 1 121 ? 8.617 -17.953 -7.129 1 91.56 121 ARG B CA 1
ATOM 3200 C C . ARG B 1 121 ? 8.102 -18.922 -8.188 1 91.56 121 ARG B C 1
ATOM 3202 O O . ARG B 1 121 ? 8.266 -18.672 -9.383 1 91.56 121 ARG B O 1
ATOM 3209 N N . ALA B 1 122 ? 7.539 -20 -7.766 1 93.94 122 ALA B N 1
ATOM 3210 C CA . ALA B 1 122 ? 6.992 -20.984 -8.703 1 93.94 122 ALA B CA 1
ATOM 3211 C C . ALA B 1 122 ? 5.926 -20.359 -9.594 1 93.94 122 ALA B C 1
ATOM 3213 O O . ALA B 1 122 ? 5.906 -20.578 -10.805 1 93.94 122 ALA B O 1
ATOM 3214 N N . ILE B 1 123 ? 5.094 -19.547 -8.984 1 96.62 123 ILE B N 1
ATOM 3215 C CA . ILE B 1 123 ? 4.008 -18.906 -9.711 1 96.62 123 ILE B CA 1
ATOM 3216 C C . ILE B 1 123 ? 4.582 -17.906 -10.719 1 96.62 123 ILE B C 1
ATOM 3218 O O . ILE B 1 123 ? 4.215 -17.922 -11.898 1 96.62 123 ILE B O 1
ATOM 3222 N N . VAL B 1 124 ? 5.496 -17.078 -10.289 1 93.31 124 VAL B N 1
ATOM 3223 C CA . VAL B 1 124 ? 6.102 -16.062 -11.133 1 93.31 124 VAL B CA 1
ATOM 3224 C C . VAL B 1 124 ? 6.836 -16.719 -12.297 1 93.31 124 VAL B C 1
ATOM 3226 O O . VAL B 1 124 ? 6.676 -16.312 -13.453 1 93.31 124 VAL B O 1
ATOM 3229 N N . THR B 1 125 ? 7.582 -17.75 -11.992 1 90 125 THR B N 1
ATOM 3230 C CA . THR B 1 125 ? 8.32 -18.469 -13.023 1 90 125 THR B CA 1
ATOM 3231 C C . THR B 1 125 ? 7.363 -19.109 -14.023 1 90 125 THR B C 1
ATOM 3233 O O . THR B 1 125 ? 7.609 -19.062 -15.234 1 90 125 THR B O 1
ATOM 3236 N N . ALA B 1 126 ? 6.328 -19.656 -13.508 1 95.31 126 ALA B N 1
ATOM 3237 C CA . ALA B 1 126 ? 5.344 -20.281 -14.383 1 95.31 126 ALA B CA 1
ATOM 3238 C C . ALA B 1 126 ? 4.719 -19.266 -15.328 1 95.31 126 ALA B C 1
ATOM 3240 O O . ALA B 1 126 ? 4.48 -19.562 -16.5 1 95.31 126 ALA B O 1
ATOM 3241 N N . ILE B 1 127 ? 4.438 -18.125 -14.867 1 95.81 127 ILE B N 1
ATOM 3242 C CA . ILE B 1 127 ? 3.883 -17.062 -15.695 1 95.81 127 ILE B CA 1
ATOM 3243 C C . ILE B 1 127 ? 4.879 -16.688 -16.797 1 95.81 127 ILE B C 1
ATOM 3245 O O . ILE B 1 127 ? 4.52 -16.609 -17.969 1 95.81 127 ILE B O 1
ATOM 3249 N N . GLN B 1 128 ? 6.098 -16.516 -16.406 1 87.94 128 GLN B N 1
ATOM 3250 C CA . GLN B 1 128 ? 7.133 -16.062 -17.312 1 87.94 128 GLN B CA 1
ATOM 3251 C C . GLN B 1 128 ? 7.438 -17.109 -18.375 1 87.94 128 GLN B C 1
ATOM 3253 O O . GLN B 1 128 ? 7.723 -16.781 -19.531 1 87.94 128 GLN B O 1
ATOM 3258 N N . ARG B 1 129 ? 7.301 -18.391 -18 1 88.75 129 ARG B N 1
ATOM 3259 C CA . ARG B 1 129 ? 7.703 -19.469 -18.906 1 88.75 129 ARG B CA 1
ATOM 3260 C C . ARG B 1 129 ? 6.488 -20.172 -19.5 1 88.75 129 ARG B C 1
ATOM 3262 O O . ARG B 1 129 ? 6.621 -21.172 -20.188 1 88.75 129 ARG B O 1
ATOM 3269 N N . ARG B 1 130 ? 5.371 -19.75 -19.234 1 95.06 130 ARG B N 1
ATOM 3270 C CA . ARG B 1 130 ? 4.133 -20.344 -19.734 1 95.06 130 ARG B CA 1
ATOM 3271 C C . ARG B 1 130 ? 4.043 -21.828 -19.359 1 95.06 130 ARG B C 1
ATOM 3273 O O . ARG B 1 130 ? 3.988 -22.688 -20.234 1 95.06 130 ARG B O 1
ATOM 3280 N N . GLN B 1 131 ? 4.008 -22 -18.047 1 96.94 131 GLN B N 1
ATOM 3281 C CA . GLN B 1 131 ? 3.963 -23.359 -17.516 1 96.94 131 GLN B CA 1
ATOM 3282 C C . GLN B 1 131 ? 2.711 -23.578 -16.672 1 96.94 131 GLN B C 1
ATOM 3284 O O . GLN B 1 131 ? 2.156 -22.625 -16.125 1 96.94 131 GLN B O 1
ATOM 3289 N N . ALA B 1 132 ? 2.328 -24.828 -16.641 1 98.62 132 ALA B N 1
ATOM 3290 C CA . ALA B 1 132 ? 1.306 -25.281 -15.711 1 98.62 132 ALA B CA 1
ATOM 3291 C C . ALA B 1 132 ? 1.935 -25.766 -14.406 1 98.62 132 ALA B C 1
ATOM 3293 O O . ALA B 1 132 ? 3.057 -26.281 -14.406 1 98.62 132 ALA B O 1
ATOM 3294 N N . LEU B 1 133 ? 1.227 -25.594 -13.328 1 98.62 133 LEU B N 1
ATOM 3295 C CA . LEU B 1 133 ? 1.682 -26.047 -12.023 1 98.62 133 LEU B CA 1
ATOM 3296 C C . LEU B 1 133 ? 0.653 -26.969 -11.383 1 98.62 133 LEU B C 1
ATOM 3298 O O . LEU B 1 133 ? -0.548 -26.703 -11.43 1 98.62 133 LEU B O 1
ATOM 3302 N N . ALA B 1 134 ? 1.106 -28.078 -10.883 1 98.62 134 ALA B N 1
ATOM 3303 C CA . ALA B 1 134 ? 0.299 -28.875 -9.953 1 98.62 134 ALA B CA 1
ATOM 3304 C C . ALA B 1 134 ? 0.388 -28.312 -8.539 1 98.62 134 ALA B C 1
ATOM 3306 O O . ALA B 1 134 ? 1.464 -28.297 -7.938 1 98.62 134 ALA B O 1
ATOM 3307 N N . VAL B 1 135 ? -0.714 -27.844 -8 1 98.19 135 VAL B N 1
ATOM 3308 C CA . VAL B 1 135 ? -0.693 -27.203 -6.688 1 98.19 135 VAL B CA 1
ATOM 3309 C C . VAL B 1 135 ? -1.665 -27.922 -5.75 1 98.19 135 VAL B C 1
ATOM 3311 O O . VAL B 1 135 ? -2.648 -28.516 -6.203 1 98.19 135 VAL B O 1
ATOM 3314 N N . ARG B 1 136 ? -1.376 -28.016 -4.469 1 96.94 136 ARG B N 1
ATOM 3315 C CA . ARG B 1 136 ? -2.336 -28.297 -3.404 1 96.94 136 ARG B CA 1
ATOM 3316 C C . ARG B 1 136 ? -2.984 -27 -2.906 1 96.94 136 ARG B C 1
ATOM 3318 O O . ARG B 1 136 ? -2.291 -26.094 -2.457 1 96.94 136 ARG B O 1
ATOM 3325 N N . TYR B 1 137 ? -4.316 -26.891 -3.096 1 94.75 137 TYR B N 1
ATOM 3326 C CA . TYR B 1 137 ? -5 -25.625 -2.924 1 94.75 137 TYR B CA 1
ATOM 3327 C C . TYR B 1 137 ? -6.215 -25.766 -2.014 1 94.75 137 TYR B C 1
ATOM 3329 O O . TYR B 1 137 ? -6.965 -26.734 -2.123 1 94.75 137 TYR B O 1
ATOM 3337 N N . GLN B 1 138 ? -6.395 -24.844 -1.116 1 91.62 138 GLN B N 1
ATOM 3338 C CA . GLN B 1 138 ? -7.59 -24.797 -0.281 1 91.62 138 GLN B CA 1
ATOM 3339 C C . GLN B 1 138 ? -8.648 -23.875 -0.888 1 91.62 138 GLN B C 1
ATOM 3341 O O . GLN B 1 138 ? -8.617 -22.656 -0.691 1 91.62 138 GLN B O 1
ATOM 3346 N N . SER B 1 139 ? -9.602 -24.453 -1.555 1 90 139 SER B N 1
ATOM 3347 C CA . SER B 1 139 ? -10.688 -23.688 -2.156 1 90 139 SER B CA 1
ATOM 3348 C C . SER B 1 139 ? -11.75 -23.328 -1.125 1 90 139 SER B C 1
ATOM 3350 O O . SER B 1 139 ? -11.758 -23.875 -0.021 1 90 139 SER B O 1
ATOM 3352 N N . MET B 1 140 ? -12.625 -22.359 -1.486 1 87.12 140 MET B N 1
ATOM 3353 C CA . MET B 1 140 ? -13.75 -21.969 -0.632 1 87.12 140 MET B CA 1
ATOM 3354 C C . MET B 1 140 ? -14.852 -23.016 -0.683 1 87.12 140 MET B C 1
ATOM 3356 O O . MET B 1 140 ? -15.766 -23 0.146 1 87.12 140 MET B O 1
ATOM 3360 N N . THR B 1 141 ? -14.742 -23.922 -1.62 1 82.62 141 THR B N 1
ATOM 3361 C CA . THR B 1 141 ? -15.859 -24.844 -1.808 1 82.62 141 THR B CA 1
ATOM 3362 C C . THR B 1 141 ? -15.469 -26.266 -1.367 1 82.62 141 THR B C 1
ATOM 3364 O O . THR B 1 141 ? -16.328 -27.109 -1.165 1 82.62 141 THR B O 1
ATOM 3367 N N . ALA B 1 142 ? -14.211 -26.531 -1.204 1 82.75 142 ALA B N 1
ATOM 3368 C CA . ALA B 1 142 ? -13.766 -27.875 -0.832 1 82.75 142 ALA B CA 1
ATOM 3369 C C . ALA B 1 142 ? -13.492 -27.969 0.667 1 82.75 142 ALA B C 1
ATOM 3371 O O . ALA B 1 142 ? -12.969 -27.016 1.267 1 82.75 142 ALA B O 1
ATOM 3372 N N . ALA B 1 143 ? -13.828 -29.047 1.298 1 79.06 143 ALA B N 1
ATOM 3373 C CA . ALA B 1 143 ? -13.656 -29.25 2.734 1 79.06 143 ALA B CA 1
ATOM 3374 C C . ALA B 1 143 ? -12.18 -29.312 3.105 1 79.06 143 ALA B C 1
ATOM 3376 O O . ALA B 1 143 ? -11.789 -28.938 4.215 1 79.06 143 ALA B O 1
ATOM 3377 N N . ALA B 1 144 ? -11.453 -29.875 2.197 1 87.38 144 ALA B N 1
ATOM 3378 C CA . ALA B 1 144 ? -10.016 -30.016 2.404 1 87.38 144 ALA B CA 1
ATOM 3379 C C . ALA B 1 144 ? -9.242 -29.594 1.16 1 87.38 144 ALA B C 1
ATOM 3381 O O . ALA B 1 144 ? -9.797 -29.531 0.064 1 87.38 144 ALA B O 1
ATOM 3382 N N . PRO B 1 145 ? -8 -29.297 1.405 1 91.88 145 PRO B N 1
ATOM 3383 C CA . PRO B 1 145 ? -7.188 -28.938 0.242 1 91.88 145 PRO B CA 1
ATOM 3384 C C . PRO B 1 145 ? -7.18 -30.016 -0.83 1 91.88 145 PRO B C 1
ATOM 3386 O O . PRO B 1 145 ? -7.172 -31.203 -0.507 1 91.88 145 PRO B O 1
ATOM 3389 N N . THR B 1 146 ? -7.223 -29.625 -2.023 1 94.25 146 THR B N 1
ATOM 3390 C CA . THR B 1 146 ? -7.219 -30.562 -3.145 1 94.25 146 THR B CA 1
ATOM 3391 C C . THR B 1 146 ? -6.094 -30.219 -4.121 1 94.25 146 THR B C 1
ATOM 3393 O O . THR B 1 146 ? -5.652 -29.078 -4.203 1 94.25 146 THR B O 1
ATOM 3396 N N . ASP B 1 147 ? -5.629 -31.312 -4.793 1 96 147 ASP B N 1
ATOM 3397 C CA . ASP B 1 147 ? -4.633 -31.125 -5.844 1 96 147 ASP B CA 1
ATOM 3398 C C . ASP B 1 147 ? -5.285 -30.688 -7.156 1 96 147 ASP B C 1
ATOM 3400 O O . ASP B 1 147 ? -6.344 -31.203 -7.523 1 96 147 ASP B O 1
ATOM 3404 N N . ARG B 1 148 ? -4.672 -29.703 -7.75 1 95.81 148 ARG B N 1
ATOM 3405 C CA . ARG B 1 148 ? -5.199 -29.266 -9.039 1 95.81 148 ARG B CA 1
ATOM 3406 C C . ARG B 1 148 ? -4.102 -28.672 -9.906 1 95.81 148 ARG B C 1
ATOM 3408 O O . ARG B 1 148 ? -3.047 -28.281 -9.398 1 95.81 148 ARG B O 1
ATOM 3415 N N . TRP B 1 149 ? -4.379 -28.703 -11.211 1 98.19 149 TRP B N 1
ATOM 3416 C CA . TRP B 1 149 ? -3.477 -28.094 -12.18 1 98.19 149 TRP B CA 1
ATOM 3417 C C . TRP B 1 149 ? -3.969 -26.703 -12.578 1 98.19 149 TRP B C 1
ATOM 3419 O O . TRP B 1 149 ? -5.113 -26.547 -13.008 1 98.19 149 TRP B O 1
ATOM 3429 N N . ILE B 1 150 ? -3.1 -25.734 -12.391 1 98.69 150 ILE B N 1
ATOM 3430 C CA . ILE B 1 150 ? -3.428 -24.359 -12.805 1 98.69 150 ILE B CA 1
ATOM 3431 C C . ILE B 1 150 ? -2.361 -23.844 -13.766 1 98.69 150 ILE B C 1
ATOM 3433 O O . ILE B 1 150 ? -1.199 -24.25 -13.688 1 98.69 150 ILE B O 1
ATOM 3437 N N . GLU B 1 151 ? -2.748 -23.016 -14.711 1 98.88 151 GLU B N 1
ATOM 3438 C CA . GLU B 1 151 ? -1.853 -22.344 -15.648 1 98.88 151 GLU B CA 1
ATOM 3439 C C . GLU B 1 151 ? -1.861 -20.828 -15.43 1 98.88 151 GLU B C 1
ATOM 3441 O O . GLU B 1 151 ? -2.582 -20.094 -16.125 1 98.88 151 GLU B O 1
ATOM 3446 N N . PRO B 1 152 ? -1.038 -20.344 -14.469 1 98.69 152 PRO B N 1
ATOM 3447 C CA . PRO B 1 152 ? -1.043 -18.906 -14.18 1 98.69 152 PRO B CA 1
ATOM 3448 C C . PRO B 1 152 ? -0.479 -18.078 -15.32 1 98.69 152 PRO B C 1
ATOM 3450 O O . PRO B 1 152 ? 0.475 -18.484 -15.984 1 98.69 152 PRO B O 1
ATOM 3453 N N . HIS B 1 153 ? -1.125 -16.891 -15.578 1 98.31 153 HIS B N 1
ATOM 3454 C CA . HIS B 1 153 ? -0.608 -16.047 -16.656 1 98.31 153 HIS B CA 1
ATOM 3455 C C . HIS B 1 153 ? -0.425 -14.602 -16.172 1 98.31 153 HIS B C 1
ATOM 3457 O O . HIS B 1 153 ? 0.19 -13.789 -16.875 1 98.31 153 HIS B O 1
ATOM 3463 N N . ALA B 1 154 ? -0.876 -14.258 -14.961 1 98.25 154 ALA B N 1
ATOM 3464 C CA . ALA B 1 154 ? -0.707 -12.922 -14.406 1 98.25 154 ALA B CA 1
ATOM 3465 C C . ALA B 1 154 ? -0.904 -12.93 -12.891 1 98.25 154 ALA B C 1
ATOM 3467 O O . ALA B 1 154 ? -1.465 -13.883 -12.336 1 98.25 154 ALA B O 1
ATOM 3468 N N . LEU B 1 155 ? -0.381 -11.922 -12.211 1 97.62 155 LEU B N 1
ATOM 3469 C CA . LEU B 1 155 ? -0.686 -11.664 -10.812 1 97.62 155 LEU B CA 1
ATOM 3470 C C . LEU B 1 155 ? -1.742 -10.57 -10.68 1 97.62 155 LEU B C 1
ATOM 3472 O O . LEU B 1 155 ? -1.797 -9.648 -11.5 1 97.62 155 LEU B O 1
ATOM 3476 N N . ALA B 1 156 ? -2.602 -10.688 -9.719 1 98.06 156 ALA B N 1
ATOM 3477 C CA . ALA B 1 156 ? -3.639 -9.688 -9.461 1 98.06 156 ALA B CA 1
ATOM 3478 C C . ALA B 1 156 ? -3.684 -9.312 -7.984 1 98.06 156 ALA B C 1
ATOM 3480 O O . ALA B 1 156 ? -3.668 -10.188 -7.113 1 98.06 156 ALA B O 1
ATOM 3481 N N . PHE B 1 157 ? -3.662 -8.062 -7.711 1 96.62 157 PHE B N 1
ATOM 3482 C CA . PHE B 1 157 ? -3.814 -7.562 -6.348 1 96.62 157 PHE B CA 1
ATOM 3483 C C . PHE B 1 157 ? -5.199 -6.957 -6.141 1 96.62 157 PHE B C 1
ATOM 3485 O O . PHE B 1 157 ? -5.57 -6.004 -6.828 1 96.62 157 PHE B O 1
ATOM 3492 N N . ASP B 1 158 ? -5.91 -7.395 -5.164 1 95.31 158 ASP B N 1
ATOM 3493 C CA . ASP B 1 158 ? -7.312 -7 -5.023 1 95.31 158 ASP B CA 1
ATOM 3494 C C . ASP B 1 158 ? -7.465 -5.883 -4 1 95.31 158 ASP B C 1
ATOM 3496 O O . ASP B 1 158 ? -8.586 -5.504 -3.648 1 95.31 158 ASP B O 1
ATOM 3500 N N . GLY B 1 159 ? -6.414 -5.391 -3.502 1 91.19 159 GLY B N 1
ATOM 3501 C CA . GLY B 1 159 ? -6.449 -4.367 -2.471 1 91.19 159 GLY B CA 1
ATOM 3502 C C . GLY B 1 159 ? -6.105 -4.898 -1.091 1 91.19 159 GLY B C 1
ATOM 3503 O O . GLY B 1 159 ? -5.793 -4.125 -0.183 1 91.19 159 GLY B O 1
ATOM 3504 N N . PHE B 1 160 ? -6.137 -6.246 -0.957 1 90.56 160 PHE B N 1
ATOM 3505 C CA . PHE B 1 160 ? -5.828 -6.879 0.32 1 90.56 160 PHE B CA 1
ATOM 3506 C C . PHE B 1 160 ? -4.84 -8.023 0.134 1 90.56 160 PHE B C 1
ATOM 3508 O O . PHE B 1 160 ? -3.918 -8.188 0.936 1 90.56 160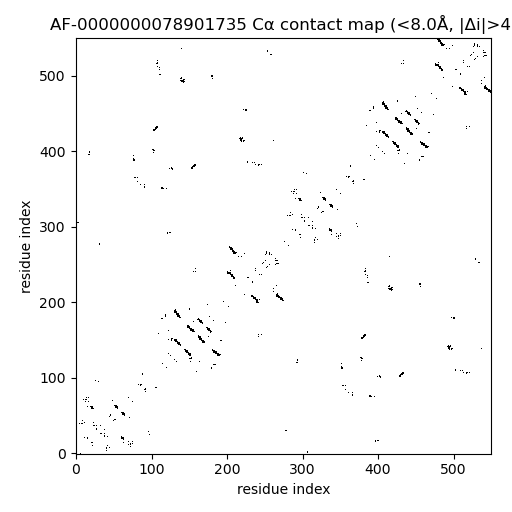 PHE B O 1
ATOM 3515 N N . ARG B 1 161 ? -5.062 -8.758 -0.875 1 92.44 161 ARG B N 1
ATOM 3516 C CA . ARG B 1 161 ? -4.219 -9.93 -1.085 1 92.44 161 ARG B CA 1
ATOM 3517 C C . ARG B 1 161 ? -3.945 -10.148 -2.57 1 92.44 161 ARG B C 1
ATOM 3519 O O . ARG B 1 161 ? -4.613 -9.562 -3.422 1 92.44 161 ARG B O 1
ATOM 3526 N N . TRP B 1 162 ? -2.938 -11 -2.836 1 95.81 162 TRP B N 1
ATOM 3527 C CA . TRP B 1 162 ? -2.496 -11.289 -4.195 1 95.81 162 TRP B CA 1
ATOM 3528 C C . TRP B 1 162 ? -3.08 -12.609 -4.688 1 95.81 162 TRP B C 1
ATOM 3530 O O . TRP B 1 162 ? -3.219 -13.562 -3.916 1 95.81 162 TRP B O 1
ATOM 3540 N N . HIS B 1 163 ? -3.363 -12.633 -5.977 1 97.5 163 HIS B N 1
ATOM 3541 C CA . HIS B 1 163 ? -3.9 -13.789 -6.68 1 97.5 163 HIS B CA 1
ATOM 3542 C C . HIS B 1 163 ? -3.033 -14.156 -7.879 1 97.5 163 HIS B C 1
ATOM 3544 O O . HIS B 1 163 ? -2.359 -13.297 -8.453 1 97.5 163 HIS B O 1
ATOM 3550 N N . ALA B 1 164 ? -3.07 -15.391 -8.234 1 98.56 164 ALA B N 1
ATOM 3551 C CA . ALA B 1 164 ? -2.621 -15.844 -9.547 1 98.56 164 ALA B CA 1
ATOM 3552 C C . ALA B 1 164 ? -3.799 -16 -10.508 1 98.56 164 ALA B C 1
ATOM 3554 O O . ALA B 1 164 ? -4.664 -16.859 -10.297 1 98.56 164 ALA B O 1
ATOM 3555 N N . ARG B 1 165 ? -3.883 -15.117 -11.469 1 98.81 165 ARG B N 1
ATOM 3556 C CA . ARG B 1 165 ? -4.844 -15.312 -12.547 1 98.81 165 ARG B CA 1
ATOM 3557 C C . ARG B 1 165 ? -4.445 -16.5 -13.43 1 98.81 165 ARG B C 1
ATOM 3559 O O . ARG B 1 165 ? -3.355 -16.516 -14 1 98.81 165 ARG B O 1
ATOM 3566 N N . SER B 1 166 ? -5.328 -17.5 -13.445 1 98.81 166 SER B N 1
ATOM 3567 C CA . SER B 1 166 ? -4.898 -18.766 -14.031 1 98.81 166 SER B CA 1
ATOM 3568 C C . SER B 1 166 ? -6.031 -19.422 -14.812 1 98.81 166 SER B C 1
ATOM 3570 O O . SER B 1 166 ? -7.207 -19.203 -14.516 1 98.81 166 SER B O 1
ATOM 3572 N N . TRP B 1 167 ? -5.648 -20.25 -15.789 1 98.81 167 TRP B N 1
ATOM 3573 C CA . TRP B 1 167 ? -6.543 -21.266 -16.328 1 98.81 167 TRP B CA 1
ATOM 3574 C C . TRP B 1 167 ? -6.613 -22.484 -15.406 1 98.81 167 TRP B C 1
ATOM 3576 O O . TRP B 1 167 ? -5.582 -23.062 -15.055 1 98.81 167 TRP B O 1
ATOM 3586 N N . CYS B 1 168 ? -7.805 -22.781 -14.953 1 98.12 168 CYS B N 1
ATOM 3587 C CA . CYS B 1 168 ? -8.023 -24 -14.188 1 98.12 168 CYS B CA 1
ATOM 3588 C C . CYS B 1 168 ? -8.328 -25.188 -15.102 1 98.12 168 CYS B C 1
ATOM 3590 O O . CYS B 1 168 ? -9.383 -25.219 -15.742 1 98.12 168 CYS B O 1
ATOM 3592 N N . ARG B 1 169 ? -7.465 -26.188 -15.07 1 97.62 169 ARG B N 1
ATOM 3593 C CA . ARG B 1 169 ? -7.664 -27.328 -15.969 1 97.62 169 ARG B CA 1
ATOM 3594 C C . ARG B 1 169 ? -8.93 -28.094 -15.602 1 97.62 169 ARG B C 1
ATOM 3596 O O . ARG B 1 169 ? -9.656 -28.547 -16.484 1 97.62 169 ARG B O 1
ATOM 3603 N N . ARG B 1 170 ? -9.188 -28.219 -14.336 1 95.69 170 ARG B N 1
ATOM 3604 C CA . ARG B 1 170 ? -10.344 -28.969 -13.852 1 95.69 170 ARG B CA 1
ATOM 3605 C C . ARG B 1 170 ? -11.648 -28.281 -14.25 1 95.69 170 ARG B C 1
ATOM 3607 O O . ARG B 1 170 ? -12.531 -28.906 -14.828 1 95.69 170 ARG B O 1
ATOM 3614 N N . ASP B 1 171 ? -11.719 -26.969 -13.977 1 95.81 171 ASP B N 1
ATOM 3615 C CA . ASP B 1 171 ? -12.961 -26.234 -14.18 1 95.81 171 ASP B CA 1
ATOM 3616 C C . ASP B 1 171 ? -13.039 -25.656 -15.594 1 95.81 171 ASP B C 1
ATOM 3618 O O . ASP B 1 171 ? -14.102 -25.203 -16.031 1 95.81 171 ASP B O 1
ATOM 3622 N N . LYS B 1 172 ? -11.938 -25.641 -16.312 1 97.62 172 LYS B N 1
ATOM 3623 C CA . LYS B 1 172 ? -11.844 -25.156 -17.688 1 97.62 172 LYS B CA 1
ATOM 3624 C C . LYS B 1 172 ? -12.305 -23.703 -17.797 1 97.62 172 LYS B C 1
ATOM 3626 O O . LYS B 1 172 ? -13.109 -23.359 -18.672 1 97.62 172 LYS B O 1
ATOM 3631 N N . VAL B 1 173 ? -11.875 -22.891 -16.906 1 98.06 173 VAL B N 1
ATOM 3632 C CA . VAL B 1 173 ? -12.156 -21.453 -16.891 1 98.06 173 VAL B CA 1
ATOM 3633 C C . VAL B 1 173 ? -10.945 -20.703 -16.359 1 98.06 173 VAL B C 1
ATOM 3635 O O . VAL B 1 173 ? -10.117 -21.266 -15.633 1 98.06 173 VAL B O 1
ATOM 3638 N N . PHE B 1 174 ? -10.82 -19.469 -16.828 1 98.69 174 PHE B N 1
ATOM 3639 C CA . PHE B 1 174 ? -9.875 -18.562 -16.188 1 98.69 174 PHE B CA 1
ATOM 3640 C C . PHE B 1 174 ? -10.453 -18.016 -14.875 1 98.69 174 PHE B C 1
ATOM 3642 O O . PHE B 1 174 ? -11.594 -17.547 -14.844 1 98.69 174 PHE B O 1
ATOM 3649 N N . LYS B 1 175 ? -9.766 -18.141 -13.805 1 97.75 175 LYS B N 1
ATOM 3650 C CA . LYS B 1 175 ? -10.195 -17.594 -12.523 1 97.75 175 LYS B CA 1
ATOM 3651 C C . LYS B 1 175 ? -9 -17.266 -11.633 1 97.75 175 LYS B C 1
ATOM 3653 O O . LYS B 1 175 ? -7.852 -17.453 -12.039 1 97.75 175 LYS B O 1
ATOM 3658 N N . ASP B 1 176 ? -9.219 -16.703 -10.469 1 97.5 176 ASP B N 1
ATOM 3659 C CA . ASP B 1 176 ? -8.18 -16.219 -9.562 1 97.5 176 ASP B CA 1
ATOM 3660 C C . ASP B 1 176 ? -7.934 -17.219 -8.438 1 97.5 176 ASP B C 1
ATOM 3662 O O . ASP B 1 176 ? -8.875 -17.703 -7.809 1 97.5 176 ASP B O 1
ATOM 3666 N N . PHE B 1 177 ? -6.738 -17.531 -8.242 1 97.38 177 PHE B N 1
ATOM 3667 C CA . PHE B 1 177 ? -6.328 -18.344 -7.098 1 97.38 177 PHE B CA 1
ATOM 3668 C C . PHE B 1 177 ? -5.57 -17.5 -6.078 1 97.38 177 PHE B C 1
ATOM 3670 O O . PHE B 1 177 ? -4.523 -16.938 -6.395 1 97.38 177 PHE B O 1
ATOM 3677 N N . VAL B 1 178 ? -6.141 -17.438 -4.824 1 95.69 178 VAL B N 1
ATOM 3678 C CA . VAL B 1 178 ? -5.469 -16.703 -3.758 1 95.69 178 VAL B CA 1
ATOM 3679 C C . VAL B 1 178 ? -4.109 -17.344 -3.467 1 95.69 178 VAL B C 1
ATOM 3681 O O . VAL B 1 178 ? -4.027 -18.531 -3.193 1 95.69 178 VAL B O 1
ATOM 3684 N N . LEU B 1 179 ? -3.01 -16.562 -3.531 1 96.31 179 LEU B N 1
ATOM 3685 C CA . LEU B 1 179 ? -1.67 -17.109 -3.336 1 96.31 179 LEU B CA 1
ATOM 3686 C C . LEU B 1 179 ? -1.528 -17.719 -1.945 1 96.31 179 LEU B C 1
ATOM 3688 O O . LEU B 1 179 ? -0.933 -18.781 -1.79 1 96.31 179 LEU B O 1
ATOM 3692 N N . GLY B 1 180 ? -2.121 -17.109 -0.957 1 92.56 180 GLY B N 1
ATOM 3693 C CA . GLY B 1 180 ? -2.004 -17.547 0.423 1 92.56 180 GLY B CA 1
ATOM 3694 C C . GLY B 1 180 ? -2.689 -18.875 0.682 1 92.56 180 GLY B C 1
ATOM 3695 O O . GLY B 1 180 ? -2.488 -19.484 1.732 1 92.56 180 GLY B O 1
ATOM 3696 N N . ARG B 1 181 ? -3.43 -19.375 -0.288 1 92.62 181 ARG B N 1
ATOM 3697 C CA . ARG B 1 181 ? -4.152 -20.625 -0.11 1 92.62 181 ARG B CA 1
ATOM 3698 C C . ARG B 1 181 ? -3.475 -21.766 -0.875 1 92.62 181 ARG B C 1
ATOM 3700 O O . ARG B 1 181 ? -3.975 -22.891 -0.896 1 92.62 181 ARG B O 1
ATOM 3707 N N . ILE B 1 182 ? -2.422 -21.453 -1.533 1 95.25 182 ILE B N 1
ATOM 3708 C CA . ILE B 1 182 ? -1.606 -22.484 -2.154 1 95.25 182 ILE B CA 1
ATOM 3709 C C . ILE B 1 182 ? -0.642 -23.078 -1.125 1 95.25 182 ILE B C 1
ATOM 3711 O O . ILE B 1 182 ? 0.242 -22.375 -0.626 1 95.25 182 ILE B O 1
ATOM 3715 N N . LEU B 1 183 ? -0.778 -24.312 -0.906 1 93.81 183 LEU B N 1
ATOM 3716 C CA . LEU B 1 183 ? -0.041 -24.953 0.179 1 93.81 183 LEU B CA 1
ATOM 3717 C C . LEU B 1 183 ? 1.282 -25.516 -0.323 1 93.81 183 LEU B C 1
ATOM 3719 O O . LEU B 1 183 ? 2.258 -25.594 0.43 1 93.81 183 LEU B O 1
ATOM 3723 N N . SER B 1 184 ? 1.236 -26 -1.565 1 96.62 184 SER B N 1
ATOM 3724 C CA . SER B 1 184 ? 2.443 -26.578 -2.148 1 96.62 184 SER B CA 1
ATOM 3725 C C . SER B 1 184 ? 2.348 -26.641 -3.67 1 96.62 184 SER B C 1
ATOM 3727 O O . SER B 1 184 ? 1.258 -26.516 -4.234 1 96.62 184 SER B O 1
ATOM 3729 N N . VAL B 1 185 ? 3.465 -26.719 -4.23 1 97.12 185 VAL B N 1
ATOM 3730 C CA . VAL B 1 185 ? 3.617 -26.969 -5.66 1 97.12 185 VAL B CA 1
ATOM 3731 C C . VAL B 1 185 ? 4.352 -28.297 -5.879 1 97.12 185 VAL B C 1
ATOM 3733 O O . VAL B 1 185 ? 5.422 -28.516 -5.316 1 97.12 185 VAL B O 1
ATOM 3736 N N . SER B 1 186 ? 3.809 -29.141 -6.691 1 96 186 SER B N 1
ATOM 3737 C CA . SER B 1 186 ? 4.363 -30.484 -6.773 1 96 186 SER B CA 1
ATOM 3738 C C . SER B 1 186 ? 4.754 -30.844 -8.203 1 96 186 SER B C 1
ATOM 3740 O O . SER B 1 186 ? 5.379 -31.875 -8.445 1 96 186 SER B O 1
ATOM 3742 N N . GLY B 1 187 ? 4.379 -30.047 -9.219 1 94.06 187 GLY B N 1
ATOM 3743 C CA . GLY B 1 187 ? 4.68 -30.391 -10.602 1 94.06 187 GLY B CA 1
ATOM 3744 C C . GLY B 1 187 ? 4.609 -29.188 -11.539 1 94.06 187 GLY B C 1
ATOM 3745 O O . GLY B 1 187 ? 4.047 -28.156 -11.188 1 94.06 187 GLY B O 1
ATOM 3746 N N . GLN B 1 188 ? 5.258 -29.469 -12.625 1 95 188 GLN B N 1
ATOM 3747 C CA . GLN B 1 188 ? 5.266 -28.484 -13.703 1 95 188 GLN B CA 1
ATOM 3748 C C . GLN B 1 188 ? 5.078 -29.141 -15.062 1 95 188 GLN B C 1
ATOM 3750 O O . GLN B 1 188 ? 5.531 -30.281 -15.273 1 95 188 GLN B O 1
ATOM 3755 N N . ASP B 1 189 ? 4.344 -28.516 -15.906 1 96.44 189 ASP B N 1
ATOM 3756 C CA . ASP B 1 189 ? 4.105 -28.938 -17.281 1 96.44 189 ASP B CA 1
ATOM 3757 C C . ASP B 1 189 ? 3.92 -27.719 -18.203 1 96.44 189 ASP B C 1
ATOM 3759 O O . ASP B 1 189 ? 3.643 -26.625 -17.734 1 96.44 189 ASP B O 1
ATOM 3763 N N . PRO B 1 190 ? 4.215 -27.938 -19.5 1 96.81 190 PRO B N 1
ATOM 3764 C CA . PRO B 1 190 ? 3.889 -26.812 -20.391 1 96.81 190 PRO B CA 1
ATOM 3765 C C . PRO B 1 190 ? 2.414 -26.422 -20.328 1 96.81 190 PRO B C 1
ATOM 3767 O O . PRO B 1 190 ? 1.545 -27.297 -20.203 1 96.81 190 PRO B O 1
ATOM 3770 N N . ALA B 1 191 ? 2.197 -25.156 -20.344 1 97.62 191 ALA B N 1
ATOM 3771 C CA . ALA B 1 191 ? 0.814 -24.688 -20.359 1 97.62 191 ALA B CA 1
ATOM 3772 C C . ALA B 1 191 ? 0.158 -24.984 -21.703 1 97.62 191 ALA B C 1
ATOM 3774 O O . ALA B 1 191 ? 0.816 -24.953 -22.75 1 97.62 191 ALA B O 1
ATOM 3775 N N . GLU B 1 192 ? -1.088 -25.234 -21.703 1 96.94 192 GLU B N 1
ATOM 3776 C CA . GLU B 1 192 ? -1.841 -25.516 -22.906 1 96.94 192 GLU B CA 1
ATOM 3777 C C . GLU B 1 192 ? -2.801 -24.391 -23.25 1 96.94 192 GLU B C 1
ATOM 3779 O O . GLU B 1 192 ? -3.195 -24.219 -24.406 1 96.94 192 GLU B O 1
ATOM 3784 N N . SER B 1 193 ? -3.219 -23.641 -22.266 1 97.19 193 SER B N 1
ATOM 3785 C CA . SER B 1 193 ? -4.168 -22.562 -22.469 1 97.19 193 SER B CA 1
ATOM 3786 C C . SER B 1 193 ? -3.486 -21.344 -23.094 1 97.19 193 SER B C 1
ATOM 3788 O O . SER B 1 193 ? -2.262 -21.219 -23.031 1 97.19 193 SER B O 1
ATOM 3790 N N . ASP B 1 194 ? -4.273 -20.547 -23.766 1 97.75 194 ASP B N 1
ATOM 3791 C CA . ASP B 1 194 ? -3.828 -19.266 -24.312 1 97.75 194 ASP B CA 1
ATOM 3792 C C . ASP B 1 194 ? -4.305 -18.109 -23.453 1 97.75 194 ASP B C 1
ATOM 3794 O O . ASP B 1 194 ? -5.5 -17.797 -23.422 1 97.75 194 ASP B O 1
ATOM 3798 N N . PRO B 1 195 ? -3.393 -17.406 -22.797 1 97 195 PRO B N 1
ATOM 3799 C CA . PRO B 1 195 ? -3.781 -16.281 -21.938 1 97 195 PRO B CA 1
ATOM 3800 C C . PRO B 1 195 ? -4.602 -15.234 -22.688 1 97 195 PRO B C 1
ATOM 3802 O O . PRO B 1 195 ? -5.395 -14.516 -22.078 1 97 195 PRO B O 1
ATOM 3805 N N . ALA B 1 196 ? -4.461 -15.125 -23.984 1 97.25 196 ALA B N 1
ATOM 3806 C CA . ALA B 1 196 ? -5.188 -14.148 -24.781 1 97.25 196 ALA B CA 1
ATOM 3807 C C . ALA B 1 196 ? -6.688 -14.43 -24.766 1 97.25 196 ALA B C 1
ATOM 3809 O O . ALA B 1 196 ? -7.496 -13.547 -25.078 1 97.25 196 ALA B O 1
ATOM 3810 N N . GLN B 1 197 ? -7.02 -15.641 -24.406 1 98 197 GLN B N 1
ATOM 3811 C CA . GLN B 1 197 ? -8.422 -16.047 -24.422 1 98 197 GLN B CA 1
ATOM 3812 C C . GLN B 1 197 ? -9.109 -15.68 -23.109 1 98 197 GLN B C 1
ATOM 3814 O O . GLN B 1 197 ? -10.32 -15.875 -22.953 1 98 197 GLN B O 1
ATOM 3819 N N . ASP B 1 198 ? -8.383 -15.164 -22.125 1 98.44 198 ASP B N 1
ATOM 3820 C CA . ASP B 1 198 ? -9 -14.688 -20.906 1 98.44 198 ASP B CA 1
ATOM 3821 C C . ASP B 1 198 ? -9.719 -13.359 -21.125 1 98.44 198 ASP B C 1
ATOM 3823 O O . ASP B 1 198 ? -9.203 -12.297 -20.766 1 98.44 198 ASP B O 1
ATOM 3827 N N . ALA B 1 199 ? -10.906 -13.43 -21.531 1 97.69 199 ALA B N 1
ATOM 3828 C CA . ALA B 1 199 ? -11.68 -12.25 -21.938 1 97.69 199 ALA B CA 1
ATOM 3829 C C . ALA B 1 199 ? -11.844 -11.289 -20.75 1 97.69 199 ALA B C 1
ATOM 3831 O O . ALA B 1 199 ? -11.727 -10.07 -20.922 1 97.69 199 ALA B O 1
ATOM 3832 N N . GLN B 1 200 ? -12.078 -11.805 -19.578 1 98.12 200 GLN B N 1
ATOM 3833 C CA . GLN B 1 200 ? -12.32 -10.961 -18.422 1 98.12 200 GLN B CA 1
ATOM 3834 C C . GLN B 1 200 ? -11.047 -10.219 -18.016 1 98.12 200 GLN B C 1
ATOM 3836 O O . GLN B 1 200 ? -11.117 -9.102 -17.484 1 98.12 200 GLN B O 1
ATOM 3841 N N . TRP B 1 201 ? -9.922 -10.82 -18.281 1 98.25 201 TRP B N 1
ATOM 3842 C CA . TRP B 1 201 ? -8.656 -10.172 -17.969 1 98.25 201 TRP B CA 1
ATOM 3843 C C . TRP B 1 201 ? -8.352 -9.047 -18.953 1 98.25 201 TRP B C 1
ATOM 3845 O O . TRP B 1 201 ? -7.785 -8.023 -18.578 1 98.25 201 TRP B O 1
ATOM 3855 N N . HIS B 1 202 ? -8.758 -9.203 -20.203 1 97.88 202 HIS B N 1
ATOM 3856 C CA . HIS B 1 202 ? -8.367 -8.258 -21.234 1 97.88 202 HIS B CA 1
ATOM 3857 C C . HIS B 1 202 ? -9.43 -7.188 -21.438 1 97.88 202 HIS B C 1
ATOM 3859 O O . HIS B 1 202 ? -9.148 -6.113 -21.969 1 97.88 202 HIS B O 1
ATOM 3865 N N . GLN B 1 203 ? -10.648 -7.426 -20.969 1 98.06 203 GLN B N 1
ATOM 3866 C CA . GLN B 1 203 ? -11.719 -6.445 -21.078 1 98.06 203 GLN B CA 1
ATOM 3867 C C . GLN B 1 203 ? -11.578 -5.352 -20.016 1 98.06 203 GLN B C 1
ATOM 3869 O O . GLN B 1 203 ? -11.461 -5.645 -18.828 1 98.06 203 GLN B O 1
ATOM 3874 N N . LEU B 1 204 ? -11.562 -4.129 -20.5 1 98.12 204 LEU B N 1
ATOM 3875 C CA . LEU B 1 204 ? -11.492 -2.982 -19.594 1 98.12 204 LEU B CA 1
ATOM 3876 C C . LEU B 1 204 ? -12.883 -2.4 -19.359 1 98.12 204 LEU B C 1
ATOM 3878 O O . LEU B 1 204 ? -13.688 -2.293 -20.297 1 98.12 204 LEU B O 1
ATOM 3882 N N . ILE B 1 205 ? -13.156 -2.082 -18.141 1 98.38 205 ILE B N 1
ATOM 3883 C CA . ILE B 1 205 ? -14.406 -1.463 -17.719 1 98.38 205 ILE B CA 1
ATOM 3884 C C . ILE B 1 205 ? -14.133 -0.074 -17.141 1 98.38 205 ILE B C 1
ATOM 3886 O O . ILE B 1 205 ? -13.227 0.094 -16.312 1 98.38 205 ILE B O 1
ATOM 3890 N N . LEU B 1 206 ? -14.789 0.898 -17.641 1 98 206 LEU B N 1
ATOM 3891 C CA . LEU B 1 206 ? -14.781 2.219 -17.016 1 98 206 LEU B CA 1
ATOM 3892 C C . LEU B 1 206 ? -15.836 2.311 -15.93 1 98 206 LEU B C 1
ATOM 3894 O O . LEU B 1 206 ? -17.031 2.236 -16.203 1 98 206 LEU B O 1
ATOM 3898 N N . LEU B 1 207 ? -15.406 2.385 -14.727 1 97.38 207 LEU B N 1
ATOM 3899 C CA . LEU B 1 207 ? -16.281 2.566 -13.578 1 97.38 207 LEU B CA 1
ATOM 3900 C C . LEU B 1 207 ? -16.469 4.047 -13.258 1 97.38 207 LEU B C 1
ATOM 3902 O O . LEU B 1 207 ? -15.516 4.719 -12.844 1 97.38 207 LEU B O 1
ATOM 3906 N N . GLU B 1 208 ? -17.641 4.598 -13.492 1 97.94 208 GLU B N 1
ATOM 3907 C CA . GLU B 1 208 ? -17.953 5.988 -13.172 1 97.94 208 GLU B CA 1
ATOM 3908 C C . GLU B 1 208 ? -18.625 6.105 -11.812 1 97.94 208 GLU B C 1
ATOM 3910 O O . GLU B 1 208 ? -19.688 5.504 -11.586 1 97.94 208 GLU B O 1
ATOM 3915 N N . ILE B 1 209 ? -18.016 6.875 -10.977 1 98.06 209 ILE B N 1
ATOM 3916 C CA . ILE B 1 209 ? -18.438 6.992 -9.586 1 98.06 209 ILE B CA 1
ATOM 3917 C C . ILE B 1 209 ? -18.812 8.438 -9.273 1 98.06 209 ILE B C 1
ATOM 3919 O O . ILE B 1 209 ? -18.141 9.367 -9.727 1 98.06 209 ILE B O 1
ATOM 3923 N N . VAL B 1 210 ? -19.906 8.672 -8.562 1 98.12 210 VAL B N 1
ATOM 3924 C CA . VAL B 1 210 ? -20.406 9.992 -8.195 1 98.12 210 VAL B CA 1
ATOM 3925 C C . VAL B 1 210 ? -20.609 10.062 -6.684 1 98.12 210 VAL B C 1
ATOM 3927 O O . VAL B 1 210 ? -20.594 9.031 -6 1 98.12 210 VAL B O 1
ATOM 3930 N N . PRO B 1 211 ? -20.672 11.289 -6.141 1 97.44 211 PRO B N 1
ATOM 3931 C CA . PRO B 1 211 ? -21.031 11.383 -4.723 1 97.44 211 PRO B CA 1
ATOM 3932 C C . PRO B 1 211 ? -22.375 10.734 -4.418 1 97.44 211 PRO B C 1
ATOM 3934 O O . PRO B 1 211 ? -23.266 10.703 -5.277 1 97.44 211 PRO B O 1
ATOM 3937 N N . HIS B 1 212 ? -22.484 10.141 -3.236 1 97.44 212 HIS B N 1
ATOM 3938 C CA . HIS B 1 212 ? -23.75 9.57 -2.789 1 97.44 212 HIS B CA 1
ATOM 3939 C C . HIS B 1 212 ? -24.891 10.547 -2.998 1 97.44 212 HIS B C 1
ATOM 3941 O O . HIS B 1 212 ? -24.781 11.734 -2.68 1 97.44 212 HIS B O 1
ATOM 3947 N N . ARG B 1 213 ? -25.984 10.133 -3.412 1 96.75 213 ARG B N 1
ATOM 3948 C CA . ARG B 1 213 ? -27.094 10.969 -3.854 1 96.75 213 ARG B CA 1
ATOM 3949 C C . ARG B 1 213 ? -27.703 11.742 -2.686 1 96.75 213 ARG B C 1
ATOM 3951 O O . ARG B 1 213 ? -28.281 12.812 -2.877 1 96.75 213 ARG B O 1
ATOM 3958 N N . ARG B 1 214 ? -27.578 11.32 -1.479 1 96.62 214 ARG B N 1
ATOM 3959 C CA . ARG B 1 214 ? -28.25 11.922 -0.335 1 96.62 214 ARG B CA 1
ATOM 3960 C C . ARG B 1 214 ? -27.312 12.898 0.391 1 96.62 214 ARG B C 1
ATOM 3962 O O . ARG B 1 214 ? -27.672 13.414 1.454 1 96.62 214 ARG B O 1
ATOM 3969 N N . LEU B 1 215 ? -26.188 13.133 -0.166 1 95 215 LEU B N 1
ATOM 3970 C CA . LEU B 1 215 ? -25.281 14.102 0.445 1 95 215 LEU B CA 1
ATOM 3971 C C . LEU B 1 215 ? -25.781 15.523 0.242 1 95 215 LEU B C 1
ATOM 3973 O O . LEU B 1 215 ? -26.312 15.852 -0.824 1 95 215 LEU B O 1
ATOM 3977 N N . SER B 1 216 ? -25.609 16.359 1.272 1 93 216 SER B N 1
ATOM 3978 C CA . SER B 1 216 ? -25.844 17.797 1.112 1 93 216 SER B CA 1
ATOM 3979 C C . SER B 1 216 ? -24.828 18.422 0.153 1 93 216 SER B C 1
ATOM 3981 O O . SER B 1 216 ? -23.844 17.781 -0.228 1 93 216 SER B O 1
ATOM 3983 N N . LEU B 1 217 ? -25.078 19.641 -0.245 1 88.38 217 LEU B N 1
ATOM 3984 C CA . LEU B 1 217 ? -24.203 20.312 -1.2 1 88.38 217 LEU B CA 1
ATOM 3985 C C . LEU B 1 217 ? -22.781 20.469 -0.637 1 88.38 217 LEU B C 1
ATOM 3987 O O . LEU B 1 217 ? -21.812 20.156 -1.313 1 88.38 217 LEU B O 1
ATOM 3991 N N . PRO B 1 218 ? -22.688 20.859 0.64 1 85.38 218 PRO B N 1
ATOM 3992 C CA . PRO B 1 218 ? -21.328 20.938 1.199 1 85.38 218 PRO B CA 1
ATOM 3993 C C . PRO B 1 218 ? -20.641 19.594 1.275 1 85.38 218 PRO B C 1
ATOM 3995 O O . PRO B 1 218 ? -19.438 19.5 1 1 85.38 218 PRO B O 1
ATOM 3998 N N . GLN B 1 219 ? -21.359 18.578 1.642 1 90.94 219 GLN B N 1
ATOM 3999 C CA . GLN B 1 219 ? -20.812 17.219 1.712 1 90.94 219 GLN B CA 1
ATOM 4000 C C . GLN B 1 219 ? -20.344 16.75 0.341 1 90.94 219 GLN B C 1
ATOM 4002 O O . GLN B 1 219 ? -19.266 16.156 0.218 1 90.94 219 GLN B O 1
ATOM 4007 N N . ARG B 1 220 ? -21.141 17.078 -0.585 1 93.19 220 ARG B N 1
ATOM 4008 C CA . ARG B 1 220 ? -20.781 16.719 -1.957 1 93.19 220 ARG B CA 1
ATOM 4009 C C . ARG B 1 220 ? -19.484 17.391 -2.383 1 93.19 220 ARG B C 1
ATOM 4011 O O . ARG B 1 220 ? -18.625 16.766 -3.01 1 93.19 220 ARG B O 1
ATOM 4018 N N . ALA B 1 221 ? -19.344 18.609 -2.092 1 88.62 221 ALA B N 1
ATOM 4019 C CA . ALA B 1 221 ? -18.141 19.359 -2.436 1 88.62 221 ALA B CA 1
ATOM 4020 C C . ALA B 1 221 ? -16.906 18.734 -1.787 1 88.62 221 ALA B C 1
ATOM 4022 O O . ALA B 1 221 ? -15.859 18.594 -2.428 1 88.62 221 ALA B O 1
ATOM 4023 N N . ALA B 1 222 ? -17.047 18.359 -0.573 1 90.38 222 ALA B N 1
ATOM 4024 C CA . ALA B 1 222 ? -15.938 17.734 0.153 1 90.38 222 ALA B CA 1
ATOM 4025 C C . ALA B 1 222 ? -15.547 16.406 -0.496 1 90.38 222 ALA B C 1
ATOM 4027 O O . ALA B 1 222 ? -14.359 16.125 -0.677 1 90.38 222 ALA B O 1
ATOM 4028 N N . ILE B 1 223 ? -16.531 15.602 -0.865 1 92.88 223 ILE B N 1
ATOM 4029 C CA . ILE B 1 223 ? -16.281 14.289 -1.452 1 92.88 223 ILE B CA 1
ATOM 4030 C C . ILE B 1 223 ? -15.648 14.445 -2.83 1 92.88 223 ILE B C 1
ATOM 4032 O O . ILE B 1 223 ? -14.719 13.719 -3.18 1 92.88 223 ILE B O 1
ATOM 4036 N N . GLU B 1 224 ? -16.156 15.406 -3.602 1 91.88 224 GLU B N 1
ATOM 4037 C CA . GLU B 1 224 ? -15.578 15.648 -4.922 1 91.88 224 GLU B CA 1
ATOM 4038 C C . GLU B 1 224 ? -14.102 16.016 -4.824 1 91.88 224 GLU B C 1
ATOM 4040 O O . GLU B 1 224 ? -13.289 15.547 -5.621 1 91.88 224 GLU B O 1
ATOM 4045 N N . ARG B 1 225 ? -13.789 16.75 -3.871 1 86.81 225 ARG B N 1
ATOM 4046 C CA . ARG B 1 225 ? -12.391 17.141 -3.65 1 86.81 225 ARG B CA 1
ATOM 4047 C C . ARG B 1 225 ? -11.57 15.945 -3.168 1 86.81 225 ARG B C 1
ATOM 4049 O O . ARG B 1 225 ? -10.5 15.664 -3.701 1 86.81 225 ARG B O 1
ATOM 4056 N N . ASP B 1 226 ? -12.086 15.273 -2.264 1 89.06 226 ASP B N 1
ATOM 4057 C CA . ASP B 1 226 ? -11.398 14.141 -1.646 1 89.06 226 ASP B CA 1
ATOM 4058 C C . ASP B 1 226 ? -11.078 13.062 -2.678 1 89.06 226 ASP B C 1
ATOM 4060 O O . ASP B 1 226 ? -9.984 12.492 -2.662 1 89.06 226 ASP B O 1
ATOM 4064 N N . TYR B 1 227 ? -11.992 12.844 -3.588 1 91.94 227 TYR B N 1
ATOM 4065 C CA . TYR B 1 227 ? -11.828 11.766 -4.559 1 91.94 227 TYR B CA 1
ATOM 4066 C C . TYR B 1 227 ? -11.25 12.297 -5.867 1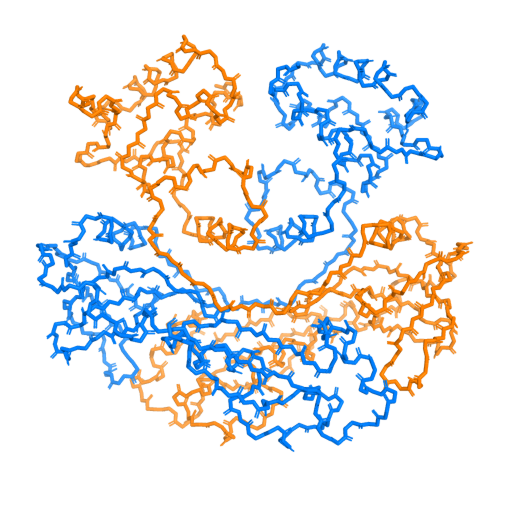 91.94 227 TYR B C 1
ATOM 4068 O O . TYR B 1 227 ? -11.086 11.547 -6.832 1 91.94 227 TYR B O 1
ATOM 4076 N N . GLY B 1 228 ? -10.984 13.609 -5.922 1 89.38 228 GLY B N 1
ATOM 4077 C CA . GLY B 1 228 ? -10.453 14.203 -7.141 1 89.38 228 GLY B CA 1
ATOM 4078 C C . GLY B 1 228 ? -11.398 14.102 -8.32 1 89.38 228 GLY B C 1
ATOM 4079 O O . GLY B 1 228 ? -10.984 13.781 -9.43 1 89.38 228 GLY B O 1
ATOM 4080 N N . MET B 1 229 ? -12.633 14.328 -8.047 1 93.44 229 MET B N 1
ATOM 4081 C CA . MET B 1 229 ? -13.633 14.211 -9.102 1 93.44 229 MET B CA 1
ATOM 4082 C C . MET B 1 229 ? -13.555 15.406 -10.055 1 93.44 229 MET B C 1
ATOM 4084 O O . MET B 1 229 ? -13.289 16.531 -9.625 1 93.44 229 MET B O 1
ATOM 4088 N N . VAL B 1 230 ? -13.75 15.148 -11.305 1 93.56 230 VAL B N 1
ATOM 4089 C CA . VAL B 1 230 ? -13.852 16.172 -12.336 1 93.56 230 VAL B CA 1
ATOM 4090 C C . VAL B 1 230 ? -15.281 16.234 -12.867 1 93.56 230 VAL B C 1
ATOM 4092 O O . VAL B 1 230 ? -15.812 15.219 -13.336 1 93.56 230 VAL B O 1
ATOM 4095 N N . ASP B 1 231 ? -15.867 17.406 -12.727 1 94.5 231 ASP B N 1
ATOM 4096 C CA . ASP B 1 231 ? -17.25 17.609 -13.133 1 94.5 231 ASP B CA 1
ATOM 4097 C C . ASP B 1 231 ? -18.172 16.625 -12.422 1 94.5 231 ASP B C 1
ATOM 4099 O O . ASP B 1 231 ? -19.094 16.078 -13.039 1 94.5 231 ASP B O 1
ATOM 4103 N N . GLY B 1 232 ? -17.812 16.25 -11.219 1 94.69 232 GLY B N 1
ATOM 4104 C CA . GLY B 1 232 ? -18.656 15.43 -10.367 1 94.69 232 GLY B CA 1
ATOM 4105 C C . GLY B 1 232 ? -18.453 13.938 -10.57 1 94.69 232 GLY B C 1
ATOM 4106 O O . GLY B 1 232 ? -19.188 13.125 -9.992 1 94.69 232 GLY B O 1
ATOM 4107 N N . TYR B 1 233 ? -17.391 13.586 -11.414 1 96.81 233 TYR B N 1
ATOM 4108 C CA . TYR B 1 233 ? -17.219 12.172 -11.727 1 96.81 233 TYR B CA 1
ATOM 4109 C C . TYR B 1 233 ? -15.805 11.711 -11.398 1 96.81 233 TYR B C 1
ATOM 4111 O O . TYR B 1 233 ? -14.836 12.438 -11.656 1 96.81 233 TYR B O 1
ATOM 4119 N N . LEU B 1 234 ? -15.734 10.602 -10.734 1 96.69 234 LEU B N 1
ATOM 4120 C CA . LEU B 1 234 ? -14.508 9.82 -10.688 1 96.69 234 LEU B CA 1
ATOM 4121 C C . LEU B 1 234 ? -14.555 8.664 -11.68 1 96.69 234 LEU B C 1
ATOM 4123 O O . LEU B 1 234 ? -15.5 7.867 -11.656 1 96.69 234 LEU B O 1
ATOM 4127 N N . ARG B 1 235 ? -13.648 8.609 -12.617 1 96.38 235 ARG B N 1
ATOM 4128 C CA . ARG B 1 235 ? -13.602 7.551 -13.617 1 96.38 235 ARG B CA 1
ATOM 4129 C C . ARG B 1 235 ? -12.391 6.652 -13.414 1 96.38 235 ARG B C 1
ATOM 4131 O O . ARG B 1 235 ? -11.25 7.117 -13.477 1 96.38 235 ARG B O 1
ATOM 4138 N N . LEU B 1 236 ? -12.656 5.406 -13.078 1 96.25 236 LEU B N 1
ATOM 4139 C CA . LEU B 1 236 ? -11.609 4.41 -12.875 1 96.25 236 LEU B CA 1
ATOM 4140 C C . LEU B 1 236 ? -11.68 3.314 -13.938 1 96.25 236 LEU B C 1
ATOM 4142 O O . LEU B 1 236 ? -12.75 2.752 -14.18 1 96.25 236 LEU B O 1
ATOM 4146 N N . THR B 1 237 ? -10.586 3.076 -14.617 1 96.75 237 THR B N 1
ATOM 4147 C CA . THR B 1 237 ? -10.508 1.952 -15.547 1 96.75 237 THR B CA 1
ATOM 4148 C C . THR B 1 237 ? -10.031 0.694 -14.828 1 96.75 237 THR B C 1
ATOM 4150 O O . THR B 1 237 ? -8.977 0.702 -14.188 1 96.75 237 THR B O 1
ATOM 4153 N N . VAL B 1 238 ? -10.812 -0.349 -14.914 1 97.31 238 VAL B N 1
ATOM 4154 C CA . VAL B 1 238 ? -10.523 -1.589 -14.203 1 97.31 238 VAL B CA 1
ATOM 4155 C C . VAL B 1 238 ? -10.68 -2.777 -15.148 1 97.31 238 VAL B C 1
ATOM 4157 O O . VAL B 1 238 ? -11.547 -2.77 -16.031 1 97.31 238 VAL B O 1
ATOM 4160 N N . ARG B 1 239 ? -9.781 -3.738 -15.07 1 97.88 239 ARG B N 1
ATOM 4161 C CA . ARG B 1 239 ? -10.023 -4.992 -15.773 1 97.88 239 ARG B CA 1
ATOM 4162 C C . ARG B 1 239 ? -11.297 -5.668 -15.273 1 97.88 239 ARG B C 1
ATOM 4164 O O . ARG B 1 239 ? -11.547 -5.703 -14.062 1 97.88 239 ARG B O 1
ATOM 4171 N N . GLU B 1 240 ? -12.055 -6.215 -16.188 1 98.38 240 GLU B N 1
ATOM 4172 C CA . GLU B 1 240 ? -13.297 -6.879 -15.82 1 98.38 240 GLU B CA 1
ATOM 4173 C C . GLU B 1 240 ? -13.055 -7.969 -14.781 1 98.38 240 GLU B C 1
ATOM 4175 O O . GLU B 1 240 ? -13.859 -8.141 -13.859 1 98.38 240 GLU B O 1
ATOM 4180 N N . ALA B 1 241 ? -11.945 -8.648 -14.867 1 98.12 241 ALA B N 1
ATOM 4181 C CA . ALA B 1 241 ? -11.594 -9.727 -13.945 1 98.12 241 ALA B CA 1
ATOM 4182 C C . ALA B 1 241 ? -11.438 -9.195 -12.523 1 98.12 241 ALA B C 1
ATOM 4184 O O . ALA B 1 241 ? -11.547 -9.953 -11.555 1 98.12 241 ALA B O 1
ATOM 4185 N N . LEU B 1 242 ? -11.188 -7.867 -12.336 1 97.94 242 LEU B N 1
ATOM 4186 C CA . LEU B 1 242 ? -10.914 -7.301 -11.016 1 97.94 242 LEU B CA 1
ATOM 4187 C C . LEU B 1 242 ? -12.039 -6.371 -10.586 1 97.94 242 LEU B C 1
ATOM 4189 O O . LEU B 1 242 ? -11.938 -5.719 -9.539 1 97.94 242 LEU B O 1
ATOM 4193 N N . LEU B 1 243 ? -13.133 -6.32 -11.359 1 97.75 243 LEU B N 1
ATOM 4194 C CA . LEU B 1 243 ? -14.195 -5.355 -11.125 1 97.75 243 LEU B CA 1
ATOM 4195 C C . LEU B 1 243 ? -14.844 -5.578 -9.758 1 97.75 243 LEU B C 1
ATOM 4197 O O . LEU B 1 243 ? -15.047 -4.629 -9 1 97.75 243 LEU B O 1
ATOM 4201 N N . TYR B 1 244 ? -15.109 -6.848 -9.492 1 95.56 244 TYR B N 1
ATOM 4202 C CA . TYR B 1 244 ? -15.734 -7.152 -8.211 1 95.56 244 TYR B CA 1
ATOM 4203 C C . TYR B 1 244 ? -14.859 -6.672 -7.055 1 95.56 244 TYR B C 1
ATOM 4205 O O . TYR B 1 244 ? -15.367 -6.102 -6.086 1 95.56 244 TYR B O 1
ATOM 4213 N N . TYR B 1 245 ? -13.531 -6.922 -7.145 1 96.31 245 TYR B N 1
ATOM 4214 C CA . TYR B 1 245 ? -12.602 -6.527 -6.09 1 96.31 245 TYR B CA 1
ATOM 4215 C C . TYR B 1 245 ? -12.586 -5.016 -5.914 1 96.31 245 TYR B C 1
ATOM 4217 O O . TYR B 1 245 ? -12.578 -4.516 -4.789 1 96.31 245 TYR B O 1
ATOM 4225 N N . ALA B 1 246 ? -12.57 -4.289 -7.023 1 96.62 246 ALA B N 1
ATOM 4226 C CA . ALA B 1 246 ? -12.555 -2.83 -6.988 1 96.62 246 ALA B CA 1
ATOM 4227 C C . ALA B 1 246 ? -13.805 -2.287 -6.305 1 96.62 246 ALA B C 1
ATOM 4229 O O . ALA B 1 246 ? -13.727 -1.404 -5.449 1 96.62 246 ALA B O 1
ATOM 4230 N N . GLU B 1 247 ? -14.93 -2.859 -6.691 1 96.44 247 GLU B N 1
ATOM 4231 C CA . GLU B 1 247 ? -16.203 -2.422 -6.109 1 96.44 247 GLU B CA 1
ATOM 4232 C C . GLU B 1 247 ? -16.25 -2.73 -4.617 1 96.44 247 GLU B C 1
ATOM 4234 O O . GLU B 1 247 ? -16.672 -1.891 -3.816 1 96.44 247 GLU B O 1
ATOM 4239 N N . ARG B 1 248 ? -15.836 -3.883 -4.281 1 93.62 248 ARG B N 1
ATOM 4240 C CA . ARG B 1 248 ? -15.836 -4.273 -2.877 1 93.62 248 ARG B CA 1
ATOM 4241 C C . ARG B 1 248 ? -14.906 -3.379 -2.061 1 93.62 248 ARG B C 1
ATOM 4243 O O . ARG B 1 248 ? -15.273 -2.912 -0.981 1 93.62 248 ARG B O 1
ATOM 4250 N N . ARG B 1 249 ? -13.766 -3.141 -2.561 1 92.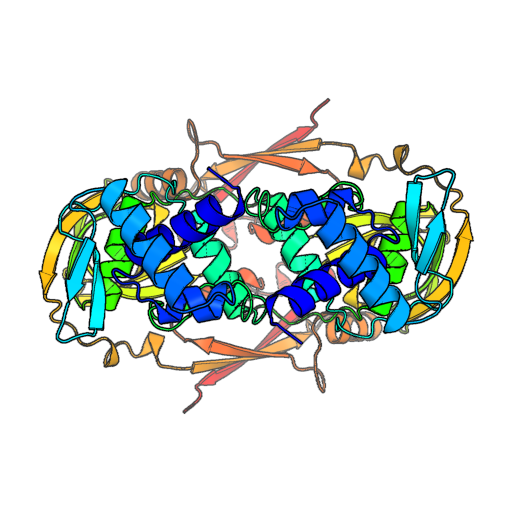12 249 ARG B N 1
ATOM 4251 C CA . ARG B 1 249 ? -12.773 -2.318 -1.872 1 92.12 249 ARG B CA 1
ATOM 4252 C C . ARG B 1 249 ? -13.312 -0.915 -1.614 1 92.12 249 ARG B C 1
ATOM 4254 O O . ARG B 1 249 ? -13.055 -0.328 -0.561 1 92.12 249 ARG B O 1
ATOM 4261 N N . LEU B 1 250 ? -14.102 -0.397 -2.521 1 93.31 250 LEU B N 1
ATOM 4262 C CA . LEU B 1 250 ? -14.602 0.969 -2.432 1 93.31 250 LEU B CA 1
ATOM 4263 C C . LEU B 1 250 ? -15.969 1.002 -1.756 1 93.31 250 LEU B C 1
ATOM 4265 O O . LEU B 1 250 ? -16.609 2.057 -1.68 1 93.31 250 LEU B O 1
ATOM 4269 N N . GLY B 1 251 ? -16.438 -0.188 -1.335 1 91.56 251 GLY B N 1
ATOM 4270 C CA . GLY B 1 251 ? -17.75 -0.267 -0.689 1 91.56 251 GLY B CA 1
ATOM 4271 C C . GLY B 1 251 ? -18.906 -0.099 -1.657 1 91.56 251 GLY B C 1
ATOM 4272 O O . GLY B 1 251 ? -19.953 0.413 -1.285 1 91.56 251 GLY B O 1
ATOM 4273 N N . LEU B 1 252 ? -18.703 -0.464 -2.869 1 95.06 252 LEU B N 1
ATOM 4274 C CA . LEU B 1 252 ? -19.703 -0.23 -3.91 1 95.06 252 LEU B CA 1
ATOM 4275 C C . LEU B 1 252 ? -20.391 -1.534 -4.312 1 95.06 252 LEU B C 1
ATOM 4277 O O . LEU B 1 252 ? -21.188 -1.556 -5.246 1 95.06 252 LEU B O 1
ATOM 4281 N N . ASP B 1 253 ? -20.062 -2.637 -3.588 1 93.19 253 ASP B N 1
ATOM 4282 C CA . ASP B 1 253 ? -20.578 -3.957 -3.93 1 93.19 253 ASP B CA 1
ATOM 4283 C C . ASP B 1 253 ? -21.922 -4.215 -3.248 1 93.19 253 ASP B C 1
ATOM 4285 O O . ASP B 1 253 ? -22.562 -5.246 -3.48 1 93.19 253 ASP B O 1
ATOM 4289 N N . ILE B 1 254 ? -22.359 -3.307 -2.438 1 90.94 254 ILE B N 1
ATOM 4290 C CA . ILE B 1 254 ? -23.641 -3.436 -1.75 1 90.94 254 ILE B CA 1
ATOM 4291 C C . ILE B 1 254 ? -24.453 -2.152 -1.924 1 90.94 254 ILE B C 1
ATOM 4293 O O . ILE B 1 254 ? -23.922 -1.141 -2.398 1 90.94 254 ILE B O 1
ATOM 4297 N N . ASP B 1 255 ? -25.672 -2.234 -1.531 1 92.62 255 ASP B N 1
ATOM 4298 C CA . ASP B 1 255 ? -26.531 -1.062 -1.57 1 92.62 255 ASP B CA 1
ATOM 4299 C C . ASP B 1 255 ? -25.938 0.095 -0.775 1 92.62 255 ASP B C 1
ATOM 4301 O O . ASP B 1 255 ? -25.641 -0.05 0.412 1 92.62 255 ASP B O 1
ATOM 4305 N N . PRO B 1 256 ? -25.734 1.247 -1.433 1 92.81 256 PRO B N 1
ATOM 4306 C CA . PRO B 1 256 ? -25.109 2.383 -0.761 1 92.81 256 PRO B CA 1
ATOM 4307 C C . PRO B 1 256 ? -25.906 2.879 0.442 1 92.81 256 PRO B C 1
ATOM 4309 O O . PRO B 1 256 ? -25.359 3.561 1.313 1 92.81 256 PRO B O 1
ATOM 4312 N N . ASP B 1 257 ? -27.156 2.561 0.505 1 93.44 257 ASP B N 1
ATOM 4313 C CA . ASP B 1 257 ? -28 3.08 1.576 1 93.44 257 ASP B CA 1
ATOM 4314 C C . ASP B 1 257 ? -27.844 2.252 2.85 1 93.44 257 ASP B C 1
ATOM 4316 O O . ASP B 1 257 ? -28.438 2.574 3.883 1 93.44 257 ASP B O 1
ATOM 4320 N N . HIS B 1 258 ? -26.984 1.207 2.756 1 91.06 258 HIS B N 1
ATOM 4321 C CA . HIS B 1 258 ? -26.688 0.43 3.957 1 91.06 258 HIS B CA 1
ATOM 4322 C C . HIS B 1 258 ? -25.828 1.217 4.93 1 91.06 258 HIS B C 1
ATOM 4324 O O . HIS B 1 258 ? -25.719 0.865 6.105 1 91.06 258 HIS B O 1
ATOM 4330 N N . ARG B 1 259 ? -25.188 2.279 4.484 1 90.31 259 ARG B N 1
ATOM 4331 C CA . ARG B 1 259 ? -24.453 3.24 5.297 1 90.31 259 ARG B CA 1
ATOM 4332 C C . ARG B 1 259 ? -25.047 4.637 5.18 1 90.31 259 ARG B C 1
ATOM 4334 O O . ARG B 1 259 ? -25.734 4.941 4.203 1 90.31 259 ARG B O 1
ATOM 4341 N N . SER B 1 260 ? -24.844 5.422 6.234 1 92.94 260 SER B N 1
ATOM 4342 C CA . SER B 1 260 ? -25.188 6.828 6.059 1 92.94 260 SER B CA 1
ATOM 4343 C C . SER B 1 260 ? -24.391 7.457 4.922 1 92.94 260 SER B C 1
ATOM 4345 O O . SER B 1 260 ? -23.281 7.027 4.625 1 92.94 260 SER B O 1
ATOM 4347 N N . PRO B 1 261 ? -24.969 8.453 4.234 1 94.19 261 PRO B N 1
ATOM 4348 C CA . PRO B 1 261 ? -24.266 9.094 3.125 1 94.19 261 PRO B CA 1
ATOM 4349 C C . PRO B 1 261 ? -22.891 9.617 3.529 1 94.19 261 PRO B C 1
ATOM 4351 O O . PRO B 1 261 ? -21.953 9.578 2.73 1 94.19 261 PRO B O 1
ATOM 4354 N N . GLU B 1 262 ? -22.75 10.07 4.812 1 91.38 262 GLU B N 1
ATOM 4355 C CA . GLU B 1 262 ? -21.484 10.633 5.301 1 91.38 262 GLU B CA 1
ATOM 4356 C C . GLU B 1 262 ? -20.438 9.555 5.473 1 91.38 262 GLU B C 1
ATOM 4358 O O . GLU B 1 262 ? -19.234 9.852 5.496 1 91.38 262 GLU B O 1
ATOM 4363 N N . LYS B 1 263 ? -20.891 8.305 5.559 1 91.06 263 LYS B N 1
ATOM 4364 C CA . LYS B 1 263 ? -19.984 7.18 5.703 1 91.06 263 LYS B CA 1
ATOM 4365 C C . LYS B 1 263 ? -19.766 6.473 4.371 1 91.06 263 LYS B C 1
ATOM 4367 O O . LYS B 1 263 ? -18.672 6.004 4.078 1 91.06 263 LYS B O 1
ATOM 4372 N N . GLN B 1 264 ? -20.797 6.422 3.545 1 93.75 264 GLN B N 1
ATOM 4373 C CA . GLN B 1 264 ? -20.734 5.746 2.254 1 93.75 264 GLN B CA 1
ATOM 4374 C C . GLN B 1 264 ? -19.969 6.59 1.229 1 93.75 264 GLN B C 1
ATOM 4376 O O . GLN B 1 264 ? -19.25 6.051 0.392 1 93.75 264 GLN B O 1
ATOM 4381 N N . HIS B 1 265 ? -20.203 7.949 1.225 1 94.38 265 HIS B N 1
ATOM 4382 C CA . HIS B 1 265 ? -19.516 8.984 0.461 1 94.38 265 HIS B CA 1
ATOM 4383 C C . HIS B 1 265 ? -19.859 8.891 -1.022 1 94.38 265 HIS B C 1
ATOM 4385 O O . HIS B 1 265 ? -20.219 9.898 -1.641 1 94.38 265 HIS B O 1
ATOM 4391 N N . ILE B 1 266 ? -19.781 7.652 -1.631 1 96.94 266 ILE B N 1
ATOM 4392 C CA . ILE B 1 266 ? -19.828 7.582 -3.088 1 96.94 266 ILE B CA 1
ATOM 4393 C C . ILE B 1 266 ? -20.797 6.477 -3.518 1 96.94 266 ILE B C 1
ATOM 4395 O O . ILE B 1 266 ? -21.188 5.645 -2.703 1 96.94 266 ILE B O 1
ATOM 4399 N N . GLU B 1 267 ? -21.219 6.496 -4.785 1 98.25 267 GLU B N 1
ATOM 4400 C CA . GLU B 1 267 ? -22.031 5.441 -5.398 1 98.25 267 GLU B CA 1
ATOM 4401 C C . GLU B 1 267 ? -21.719 5.316 -6.891 1 98.25 267 GLU B C 1
ATOM 4403 O O . GLU B 1 267 ? -21.125 6.215 -7.484 1 98.25 267 GLU B O 1
ATOM 4408 N N . ILE B 1 268 ? -22.062 4.176 -7.488 1 98.12 268 ILE B N 1
ATOM 4409 C CA . ILE B 1 268 ? -21.781 3.916 -8.898 1 98.12 268 ILE B CA 1
ATOM 4410 C C . ILE B 1 268 ? -22.812 4.648 -9.766 1 98.12 268 ILE B C 1
ATOM 4412 O O . ILE B 1 268 ? -24.016 4.559 -9.523 1 98.12 268 ILE B O 1
ATOM 4416 N N . HIS B 1 269 ? -22.328 5.418 -10.688 1 97.81 269 HIS B N 1
ATOM 4417 C CA . HIS B 1 269 ? -23.188 6.016 -11.711 1 97.81 269 HIS B CA 1
ATOM 4418 C C . HIS B 1 269 ? -23.391 5.059 -12.883 1 97.81 269 HIS B C 1
ATOM 4420 O O . HIS B 1 269 ? -24.531 4.789 -13.266 1 97.81 269 HIS B O 1
ATOM 4426 N N . GLN B 1 270 ? -22.297 4.516 -13.383 1 97.25 270 GLN B N 1
ATOM 4427 C CA . GLN B 1 270 ? -22.406 3.541 -14.461 1 97.25 270 GLN B CA 1
ATOM 4428 C C . GLN B 1 270 ? -21.109 2.752 -14.633 1 97.25 270 GLN B C 1
ATOM 4430 O O . GLN B 1 270 ? -20.078 3.137 -14.094 1 97.25 270 GLN B O 1
ATOM 4435 N N . ARG B 1 271 ? -21.281 1.56 -15.266 1 97.12 271 ARG B N 1
ATOM 4436 C CA . ARG B 1 271 ? -20.203 0.714 -15.75 1 97.12 271 ARG B CA 1
ATOM 4437 C C . ARG B 1 271 ? -20.203 0.647 -17.281 1 97.12 271 ARG B C 1
ATOM 4439 O O . ARG B 1 271 ? -21.188 0.254 -17.891 1 97.12 271 ARG B O 1
ATOM 4446 N N . ILE B 1 272 ? -19.062 1.062 -17.844 1 97.25 272 ILE B N 1
ATOM 4447 C CA . ILE B 1 272 ? -19 1.097 -19.297 1 97.25 272 ILE B CA 1
ATOM 4448 C C . ILE B 1 272 ? -17.922 0.143 -19.797 1 97.25 272 ILE B C 1
ATOM 4450 O O . ILE B 1 272 ? -16.766 0.242 -19.375 1 97.25 272 ILE B O 1
ATOM 4454 N N . ARG B 1 273 ? -18.266 -0.79 -20.625 1 96.5 273 ARG B N 1
ATOM 4455 C CA . ARG B 1 273 ? -17.281 -1.653 -21.266 1 96.5 273 ARG B CA 1
ATOM 4456 C C . ARG B 1 273 ? -16.5 -0.897 -22.344 1 96.5 273 ARG B C 1
ATOM 4458 O O . ARG B 1 273 ? -17.094 -0.347 -23.266 1 96.5 273 ARG B O 1
ATOM 4465 N N . LEU B 1 274 ? -15.18 -0.89 -22.125 1 95.06 274 LEU B N 1
ATOM 4466 C CA . LEU B 1 274 ? -14.359 -0.151 -23.078 1 95.06 274 LEU B CA 1
ATOM 4467 C C . LEU B 1 274 ? -13.93 -1.044 -24.234 1 95.06 274 LEU B C 1
ATOM 4469 O O . LEU B 1 274 ? -13.703 -2.244 -24.047 1 95.06 274 LEU B O 1
ATOM 4473 N N . SER B 1 275 ? -13.875 -0.621 -25.469 1 82.06 275 SER B N 1
ATOM 4474 C CA . SER B 1 275 ? -13.547 -1.349 -26.688 1 82.06 275 SER B CA 1
ATOM 4475 C C . SER B 1 275 ? -12.039 -1.441 -26.891 1 82.06 275 SER B C 1
ATOM 4477 O O . SER B 1 275 ? -11.289 -0.576 -26.422 1 82.06 275 SER B O 1
#

Sequence (550 aa):
MRWGIRHRLEFIEFRLYWGGTVNRSDLMERFDISINQASGDLTRYQSMAPGNIRYDKSAKCYRAAPGFQPVVLTPDSDRYLAWLRLDAEGIVADAGISPADLPPFSTVPTPRRAVPPDILRAIVTAIQRRQALAVRYQSMTAAAPTDRWIEPHALAFDGFRWHARSWCRRDKVFKDFVLGRILSVSGQDPAESDPAQDAQWHQLILLEIVPHRRLSLPQRAAIERDYGMVDGYLRLTVREALLYYAERRLGLDIDPDHRSPEKQHIEIHQRIRLSMRWGIRHRLEFIEFRLYWGGTVNRSDLMERFDISINQASGDLTRYQSMAPGNIRYDKSAKCYRAAPGFQPVVLTPDSDRYLAWLRLDAEGIVADAGISPADLPPFSTVPTPRRAVPPDILRAIVTAIQRRQALAVRYQSMTAAAPTDRWIEPHALAFDGFRWHARSWCRRDKVFKDFVLGRILSVSGQDPAESDPAQDAQWHQLILLEIVPHRRLSLPQRAAIERDYGMVDGYLRLTVREALLYYAERRLGLDIDPDHRSPEKQHIEIHQRIRLS

Secondary structure (DSSP, 8-state):
--HHHHHHHHHHHHIIIIISEE-HHHHHHHH---HHHHHHHHHHHHHHSTTSEEEETTTTEEEEPTT---SS----HHHHHHHHHHHHTT-GGGSS--GGGPPPEEE---------HHHHHHHHHHHHHTEEEEEEE--SS-SS-EEEEEEEEEEEE-SS-EEEEEEETTTTEEEEEEGGGEEEEEEEEE--S-GGG-HHHH-EEEEEEEE-TT--HHHHHHHHHHTT-BTTBEEEEEEGGGHHHHHHHTT-SS-GGGS-HHHH-EEEEEEEEE-/--HHHHHHHHHHHHIIIIISEE-HHHHHHHH---HHHHHHHHHHHHHHSTTSEEEETTTTEEEEPTT---SS----HHHHHHHHHHHHTT-GGGSS--GGGPPPEEE---------HHHHHHHHHHHHHTEEEEEEE--SS-SS-EEEEEEEEEEEE-SS-EEEEEEETTTTEEEEEEGGGEEEEEEEEE--S-GGG-HHHH-EEEEEEEE-TT--HHHHHHHHHHTT-BTTBEEEEEEGGGHHHHHHHTT-SS-GGGS-HHHH-EEEEEEEEE-

pLDDT: mean 90.22, std 10.49, range [42.91, 98.88]